Protein AF-0000000086656703 (afdb_homodimer)

pLDDT: mean 79.79, std 25.28, range [21.62, 98.69]

Solvent-accessible surface area (backbone atoms only — not comparable to full-atom values): 24539 Å² total; per-residue (Å²): 139,83,84,76,77,77,77,78,74,75,82,72,69,71,69,68,65,70,73,66,69,72,68,77,75,75,70,73,74,64,72,67,75,66,62,73,57,47,87,56,32,47,49,50,92,59,52,41,79,45,80,59,52,80,89,61,55,68,84,79,75,61,73,91,69,49,54,60,24,68,45,64,50,45,47,28,41,40,29,44,30,31,54,93,78,72,26,48,36,66,34,33,35,33,43,56,61,66,40,78,38,46,78,42,12,29,27,70,75,65,49,37,54,47,68,48,80,45,52,37,39,49,45,96,85,68,47,75,45,67,75,62,61,67,61,51,36,51,52,43,38,53,51,22,48,76,65,42,41,80,58,62,38,49,69,34,50,50,53,45,54,50,53,51,44,64,75,46,43,84,68,40,36,89,48,87,61,31,29,24,32,40,35,47,31,42,33,28,47,29,62,30,45,72,89,66,66,52,57,23,32,40,37,35,33,45,35,28,42,31,35,45,76,68,63,78,110,139,82,84,76,77,74,76,78,74,76,79,74,67,68,71,68,60,69,74,62,68,76,65,79,73,74,68,72,74,63,73,69,78,67,61,73,55,48,88,56,32,51,50,50,90,58,53,41,79,45,80,60,51,80,88,61,53,67,83,79,75,64,72,90,69,48,53,60,24,67,42,64,50,47,48,30,40,41,29,44,30,30,54,92,77,73,26,48,36,67,32,34,35,33,43,57,64,66,39,79,38,46,78,41,11,30,28,70,76,65,47,36,56,50,68,47,80,45,53,36,40,52,43,95,84,67,47,76,46,69,74,60,61,68,59,50,36,51,52,42,36,54,50,22,48,76,65,43,39,81,59,61,38,48,69,34,50,51,53,44,54,51,53,49,42,63,74,47,43,86,68,42,35,90,47,87,60,32,30,24,33,38,35,47,31,41,33,27,48,28,62,30,46,71,89,66,68,52,57,24,33,38,39,36,35,46,35,29,41,30,34,45,77,67,64,76,110

Foldseek 3Di:
DDCPPPPPVPCPPPPPPPPPPPPVCVVPPPVCLLPQPQVQAEALVQEEEDDDDPVQADDADDLVPDDWPPDWGQKKKKWKFAVVVSTIDYIYIYTDDDDDAAPQFCCNPPVLKDKFKWWWAADPVRDIDTDPQVVRLVVVSVVCSVSLHHHYDSVRVVSVVVVVCVSRVVNADPDPQWIKMKMWMKGGRDNHDDRDRGNMMMIMIIIIIDGPVVPPD/DDDPPPPPVPCPPDPVPPVPPPPPCVVVPPVCLLPQPQVQAEALVQEEEDDDDPVQADDADDLVPDDWPPDWGQKKKKWKFAVVVSTIDYIYIYTDDDDDAAPQFCCNPPVLKDKFKWWWAADPVRDIDTDPQVVRLVVVSVVCSVSLHHHYDSVRVVSVVVVVCVSRVVNADPDPQWIKMKMWMKGGRPNHHDRDRGNMMMIMIIIIIDGPVVPPD

Structure (mmCIF, N/CA/C/O backbone):
data_AF-0000000086656703-model_v1
#
loop_
_entity.id
_entity.type
_entity.pdbx_description
1 polymer 'branched-chain-amino-acid transaminase'
#
loop_
_atom_site.group_PDB
_atom_site.id
_atom_site.type_symbol
_atom_site.label_atom_id
_atom_site.label_alt_id
_atom_site.label_comp_id
_atom_site.label_asym_id
_atom_site.label_entity_id
_atom_site.label_seq_id
_atom_site.pdbx_PDB_ins_code
_atom_site.Cartn_x
_atom_site.Cartn_y
_atom_site.Cartn_z
_atom_site.occupancy
_atom_site.B_iso_or_equiv
_atom_site.auth_seq_id
_atom_site.auth_comp_id
_atom_site.auth_asym_id
_atom_site.auth_atom_id
_atom_site.pdbx_PDB_model_num
ATOM 1 N N . MET A 1 1 ? -51.719 -29.344 80.312 1 24.52 1 MET A N 1
ATOM 2 C CA . MET A 1 1 ? -51.969 -28.203 79.438 1 24.52 1 MET A CA 1
ATOM 3 C C . MET A 1 1 ? -50.75 -27.844 78.625 1 24.52 1 MET A C 1
ATOM 5 O O . MET A 1 1 ? -49.75 -27.328 79.125 1 24.52 1 MET A O 1
ATOM 9 N N . VAL A 1 2 ? -50.406 -28.781 77.688 1 25.39 2 VAL A N 1
ATOM 10 C CA . VAL A 1 2 ? -49.375 -29.219 76.75 1 25.39 2 VAL A CA 1
ATOM 11 C C . VAL A 1 2 ? -49.156 -28.141 75.688 1 25.39 2 VAL A C 1
ATOM 13 O O . VAL A 1 2 ? -50.094 -27.719 75 1 25.39 2 VAL A O 1
ATOM 16 N N . TYR A 1 3 ? -48.156 -27.234 75.938 1 25.2 3 TYR A N 1
ATOM 17 C CA . TYR A 1 3 ? -47.625 -26 75.375 1 25.2 3 TYR A CA 1
ATOM 18 C C . TYR A 1 3 ? -47.281 -26.203 73.875 1 25.2 3 TYR A C 1
ATOM 20 O O . TYR A 1 3 ? -46.5 -27.094 73.562 1 25.2 3 TYR A O 1
ATOM 28 N N . LEU A 1 4 ? -48.25 -25.984 72.938 1 22.14 4 LEU A N 1
ATOM 29 C CA . LEU A 1 4 ? -48.469 -26.156 71.5 1 22.14 4 LEU A CA 1
ATOM 30 C C . LEU A 1 4 ? -47.469 -25.328 70.688 1 22.14 4 LEU A C 1
ATOM 32 O O . LEU A 1 4 ? -47.688 -24.141 70.438 1 22.14 4 LEU A O 1
ATOM 36 N N . ARG A 1 5 ? -46.219 -25.156 71.125 1 22.44 5 ARG A N 1
ATOM 37 C CA . ARG A 1 5 ? -45.375 -24.172 70.5 1 22.44 5 ARG A CA 1
ATOM 38 C C . ARG A 1 5 ? -45.219 -24.469 69 1 22.44 5 ARG A C 1
ATOM 40 O O . ARG A 1 5 ? -44.719 -25.531 68.625 1 22.44 5 ARG A O 1
ATOM 47 N N . ARG A 1 6 ? -46.219 -24.062 68.25 1 21.73 6 ARG A N 1
ATOM 48 C CA . ARG A 1 6 ? -46.438 -24.219 66.812 1 21.73 6 ARG A CA 1
ATOM 49 C C . ARG A 1 6 ? -45.219 -23.672 66 1 21.73 6 ARG A C 1
ATOM 51 O O . ARG A 1 6 ? -44.844 -22.5 66.188 1 21.73 6 ARG A O 1
ATOM 58 N N . LYS A 1 7 ? -44.219 -24.531 65.688 1 23.03 7 LYS A N 1
ATOM 59 C CA . LYS A 1 7 ? -42.938 -24.422 65 1 23.03 7 LYS A CA 1
ATOM 60 C C . LYS A 1 7 ? -43.156 -23.797 63.625 1 23.03 7 LYS A C 1
ATOM 62 O O . LYS A 1 7 ? -43.844 -24.359 62.75 1 23.03 7 LYS A O 1
ATOM 67 N N . ILE A 1 8 ? -43.5 -22.453 63.5 1 25.31 8 ILE A N 1
ATOM 68 C CA . ILE A 1 8 ? -43.719 -21.703 62.281 1 25.31 8 ILE A CA 1
ATOM 69 C C . ILE A 1 8 ? -42.531 -21.922 61.312 1 25.31 8 ILE A C 1
ATOM 71 O O . ILE A 1 8 ? -41.406 -21.516 61.625 1 25.31 8 ILE A O 1
ATOM 75 N N . LEU A 1 9 ? -42.219 -23.141 60.938 1 25.25 9 LEU A N 1
ATOM 76 C CA . LEU A 1 9 ? -41.125 -23.531 60.031 1 25.25 9 LEU A CA 1
ATOM 77 C C . LEU A 1 9 ? -41.219 -22.797 58.719 1 25.25 9 LEU A C 1
ATOM 79 O O . LEU A 1 9 ? -42.125 -23.062 57.906 1 25.25 9 LEU A O 1
ATOM 83 N N . LEU A 1 10 ? -41.312 -21.438 58.719 1 24.73 10 LEU A N 1
ATOM 84 C CA . LEU A 1 10 ? -41.469 -20.641 57.531 1 24.73 10 LEU A CA 1
ATOM 85 C C . LEU A 1 10 ? -40.469 -21.094 56.438 1 24.73 10 LEU A C 1
ATOM 87 O O . LEU A 1 10 ? -39.312 -21.359 56.75 1 24.73 10 LEU A O 1
ATOM 91 N N . SER A 1 11 ? -41 -21.703 55.312 1 28.02 11 SER A N 1
ATOM 92 C CA . SER A 1 11 ? -40.594 -22.328 54.062 1 28.02 11 SER A CA 1
ATOM 93 C C . SER A 1 11 ? -39.719 -21.406 53.25 1 28.02 11 SER A C 1
ATOM 95 O O . SER A 1 11 ? -40.156 -20.359 52.75 1 28.02 11 SER A O 1
ATOM 97 N N . GLY A 1 12 ? -38.594 -20.969 53.781 1 25.7 12 GLY A N 1
ATOM 98 C CA . GLY A 1 12 ? -37.625 -20.094 53.188 1 25.7 12 GLY A CA 1
ATOM 99 C C . GLY A 1 12 ? -37.156 -20.547 51.844 1 25.7 12 GLY A C 1
ATOM 100 O O . GLY A 1 12 ? -36.125 -20.047 51.312 1 25.7 12 GLY A O 1
ATOM 101 N N . THR A 1 13 ? -37.656 -21.688 51.344 1 26.59 13 THR A N 1
ATOM 102 C CA . THR A 1 13 ? -36.938 -22.406 50.312 1 26.59 13 THR A CA 1
ATOM 103 C C . THR A 1 13 ? -36.906 -21.578 49 1 26.59 13 THR A C 1
ATOM 105 O O . THR A 1 13 ? -36.125 -21.875 48.094 1 26.59 13 THR A O 1
ATOM 108 N N . ALA A 1 14 ? -37.938 -20.766 48.812 1 26.55 14 ALA A N 1
ATOM 109 C CA . ALA A 1 14 ? -38.188 -20.516 47.406 1 26.55 14 ALA A CA 1
ATOM 110 C C . ALA A 1 14 ? -37.094 -19.672 46.781 1 26.55 14 ALA A C 1
ATOM 112 O O . ALA A 1 14 ? -37.031 -19.516 45.562 1 26.55 14 ALA A O 1
ATOM 113 N N . LEU A 1 15 ? -36.438 -18.969 47.594 1 27.11 15 LEU A N 1
ATOM 114 C CA . LEU A 1 15 ? -35.781 -17.828 46.938 1 27.11 15 LEU A CA 1
ATOM 115 C C . LEU A 1 15 ? -34.688 -18.297 46 1 27.11 15 LEU A C 1
ATOM 117 O O . LEU A 1 15 ? -34.094 -17.484 45.281 1 27.11 15 LEU A O 1
ATOM 121 N N . ASN A 1 16 ? -34.25 -19.484 46.281 1 25.45 16 ASN A N 1
ATOM 122 C CA . ASN A 1 16 ? -32.969 -19.719 45.625 1 25.45 16 ASN A CA 1
ATOM 123 C C . ASN A 1 16 ? -33.094 -19.781 44.125 1 25.45 16 ASN A C 1
ATOM 125 O O . ASN A 1 16 ? -32.125 -20.016 43.406 1 25.45 16 ASN A O 1
ATOM 129 N N . GLN A 1 17 ? -34.375 -20.031 43.688 1 27.06 17 GLN A N 1
ATOM 130 C CA . GLN A 1 17 ? -34.438 -20.484 42.281 1 27.06 17 GLN A CA 1
ATOM 131 C C . GLN A 1 17 ? -33.969 -19.391 41.312 1 27.06 17 GLN A C 1
ATOM 133 O O . GLN A 1 17 ? -33.719 -19.656 40.156 1 27.06 17 GLN A O 1
ATOM 138 N N . LEU A 1 18 ? -34.25 -18.172 41.719 1 28.75 18 LEU A N 1
ATOM 139 C CA . LEU A 1 18 ? -34.25 -17.203 40.625 1 28.75 18 LEU A CA 1
ATOM 140 C C . LEU A 1 18 ? -32.844 -17.016 40.094 1 28.75 18 LEU A C 1
ATOM 142 O O . LEU A 1 18 ? -32.656 -16.281 39.125 1 28.75 18 LEU A O 1
ATOM 146 N N . GLN A 1 19 ? -31.891 -17.375 40.875 1 26.05 19 GLN A N 1
ATOM 147 C CA . GLN A 1 19 ? -30.609 -16.844 40.375 1 26.05 19 GLN A CA 1
ATOM 148 C C . GLN A 1 19 ? -30.25 -17.453 39.031 1 26.05 19 GLN A C 1
ATOM 150 O O . GLN A 1 19 ? -29.188 -17.141 38.469 1 26.05 19 GLN A O 1
ATOM 155 N N . LYS A 1 20 ? -30.781 -18.609 38.688 1 28.19 20 LYS A N 1
ATOM 156 C CA . LYS A 1 20 ? -30.109 -19.375 37.656 1 28.19 20 LYS A CA 1
ATOM 157 C C . LYS A 1 20 ? -30.109 -18.609 36.312 1 28.19 20 LYS A C 1
ATOM 159 O O . LYS A 1 20 ? -29.172 -18.734 35.531 1 28.19 20 LYS A O 1
ATOM 164 N N . SER A 1 21 ? -31.234 -18.094 35.906 1 27.53 21 SER A N 1
ATOM 165 C CA . SER A 1 21 ? -31.484 -18.031 34.469 1 27.53 21 SER A CA 1
ATOM 166 C C . SER A 1 21 ? -30.656 -16.922 33.812 1 27.53 21 SER A C 1
ATOM 168 O O . SER A 1 21 ? -30.594 -16.828 32.594 1 27.53 21 SER A O 1
ATOM 170 N N . LEU A 1 22 ? -30.328 -15.922 34.531 1 26.66 22 LEU A N 1
ATOM 171 C CA . LEU A 1 22 ? -29.938 -14.812 33.656 1 26.66 22 LEU A CA 1
ATOM 172 C C . LEU A 1 22 ? -28.609 -15.102 32.969 1 26.66 22 LEU A C 1
ATOM 174 O O . LEU A 1 22 ? -27.812 -14.195 32.75 1 26.66 22 LEU A O 1
ATOM 178 N N . ARG A 1 23 ? -28.203 -16.312 32.812 1 28.38 23 ARG A N 1
ATOM 179 C CA . ARG A 1 23 ? -26.953 -16.438 32.062 1 28.38 23 ARG A CA 1
ATOM 180 C C . ARG A 1 23 ? -27.031 -15.719 30.719 1 28.38 23 ARG A C 1
ATOM 182 O O . ARG A 1 23 ? -27.875 -16.047 29.875 1 28.38 23 ARG A O 1
ATOM 189 N N . TRP A 1 24 ? -26.688 -14.422 30.641 1 26.52 24 TRP A N 1
ATOM 190 C CA . TRP A 1 24 ? -26.531 -13.57 29.469 1 26.52 24 TRP A CA 1
ATOM 191 C C . TRP A 1 24 ? -25.688 -14.273 28.406 1 26.52 24 TRP A C 1
ATOM 193 O O . TRP A 1 24 ? -24.5 -14.523 28.594 1 26.52 24 TRP A O 1
ATOM 203 N N . SER A 1 25 ? -26.094 -15.398 27.812 1 27.8 25 SER A N 1
ATOM 204 C CA . SER A 1 25 ? -25.5 -15.984 26.625 1 27.8 25 SER A CA 1
ATOM 205 C C . SER A 1 25 ? -25.375 -14.953 25.516 1 27.8 25 SER A C 1
ATOM 207 O O . SER A 1 25 ? -26.328 -14.688 24.781 1 27.8 25 SER A O 1
ATOM 209 N N . SER A 1 26 ? -25.016 -13.75 25.766 1 28.97 26 SER A N 1
ATOM 210 C CA . SER A 1 26 ? -24.75 -12.883 24.625 1 28.97 26 SER A CA 1
ATOM 211 C C . SER A 1 26 ? -23.781 -13.531 23.641 1 28.97 26 SER A C 1
ATOM 213 O O . SER A 1 26 ? -22.562 -13.539 23.859 1 28.97 26 SER A O 1
ATOM 215 N N . SER A 1 27 ? -24 -14.734 23.219 1 28.77 27 SER A N 1
ATOM 216 C CA . SER A 1 27 ? -23.266 -15.281 22.078 1 28.77 27 SER A CA 1
ATOM 217 C C . SER A 1 27 ? -23.188 -14.281 20.938 1 28.77 27 SER A C 1
ATOM 219 O O . SER A 1 27 ? -24.203 -13.969 20.312 1 28.77 27 SER A O 1
ATOM 221 N N . LEU A 1 28 ? -22.531 -13.25 21.031 1 29.75 28 LEU A N 1
ATOM 222 C CA . LEU A 1 28 ? -22.141 -12.484 19.844 1 29.75 28 LEU A CA 1
ATOM 223 C C . LEU A 1 28 ? -21.891 -13.398 18.656 1 29.75 28 LEU A C 1
ATOM 225 O O . LEU A 1 28 ? -20.969 -14.219 18.703 1 29.75 28 LEU A O 1
ATOM 229 N N . LYS A 1 29 ? -22.828 -13.922 17.969 1 30.72 29 LYS A N 1
ATOM 230 C CA . LYS A 1 29 ? -22.719 -14.523 16.656 1 30.72 29 LYS A CA 1
ATOM 231 C C . LYS A 1 29 ? -21.594 -13.891 15.844 1 30.72 29 LYS A C 1
ATOM 233 O O . LYS A 1 29 ? -21.719 -12.758 15.367 1 30.72 29 LYS A O 1
ATOM 238 N N . ILE A 1 30 ? -20.469 -13.969 16.328 1 32.12 30 ILE A N 1
ATOM 239 C CA . ILE A 1 30 ? -19.375 -13.789 15.375 1 32.12 30 ILE A CA 1
ATOM 240 C C . ILE A 1 30 ? -19.766 -14.383 14.023 1 32.12 30 ILE A C 1
ATOM 242 O O . ILE A 1 30 ? -20 -15.586 13.914 1 32.12 30 ILE A O 1
ATOM 246 N N . ARG A 1 31 ? -20.625 -13.852 13.312 1 37.09 31 ARG A N 1
ATOM 247 C CA . ARG A 1 31 ? -20.766 -14.281 11.922 1 37.09 31 ARG A CA 1
ATOM 248 C C . ARG A 1 31 ? -19.516 -15.008 11.445 1 37.09 31 ARG A C 1
ATOM 250 O O . ARG A 1 31 ? -18.406 -14.461 11.508 1 37.09 31 ARG A O 1
ATOM 257 N N . ASP A 1 32 ? -19.344 -16.234 11.688 1 37.16 32 ASP A N 1
ATOM 258 C CA . ASP A 1 32 ? -18.266 -17.125 11.32 1 37.16 32 ASP A CA 1
ATOM 259 C C . ASP A 1 32 ? -17.766 -16.844 9.906 1 37.16 32 ASP A C 1
ATOM 261 O O . ASP A 1 32 ? -18.219 -17.453 8.945 1 37.16 32 ASP A O 1
ATOM 265 N N . LYS A 1 33 ? -17.781 -15.758 9.477 1 43 33 LYS A N 1
ATOM 266 C CA . LYS A 1 33 ? -17.203 -15.305 8.211 1 43 33 LYS A CA 1
ATOM 267 C C . LYS A 1 33 ? -15.992 -16.156 7.828 1 43 33 LYS A C 1
ATOM 269 O O . LYS A 1 33 ? -15.445 -16 6.734 1 43 33 LYS A O 1
ATOM 274 N N . ASN A 1 34 ? -15.414 -16.891 8.789 1 44.25 34 ASN A N 1
ATOM 275 C CA . ASN A 1 34 ? -14.164 -17.625 8.602 1 44.25 34 ASN A CA 1
ATOM 276 C C . ASN A 1 34 ? -14.414 -18.984 7.961 1 44.25 34 ASN A C 1
ATOM 278 O O . ASN A 1 34 ? -13.523 -19.844 7.941 1 44.25 34 ASN A O 1
ATOM 282 N N . GLU A 1 35 ? -15.633 -19.469 7.973 1 46.06 35 GLU A N 1
ATOM 283 C CA . GLU A 1 35 ? -15.664 -20.734 7.242 1 46.06 35 GLU A CA 1
ATOM 284 C C . GLU A 1 35 ? -15.141 -20.562 5.816 1 46.06 35 GLU A C 1
ATOM 286 O O . GLU A 1 35 ? -15.547 -19.641 5.113 1 46.06 35 GLU A O 1
ATOM 291 N N . ILE A 1 36 ? -14.016 -21.141 5.469 1 52.62 36 ILE A N 1
ATOM 292 C CA . ILE A 1 36 ? -13.516 -21.203 4.098 1 52.62 36 ILE A CA 1
ATOM 293 C C . ILE A 1 36 ? -14.656 -21.594 3.152 1 52.62 36 ILE A C 1
ATOM 295 O O . ILE A 1 36 ? -15.234 -22.672 3.271 1 52.62 36 ILE A O 1
ATOM 299 N N . ARG A 1 37 ? -15.438 -20.797 2.734 1 56.41 37 ARG A N 1
ATOM 300 C CA . ARG A 1 37 ? -16.375 -21.188 1.683 1 56.41 37 ARG A CA 1
ATOM 301 C C . ARG A 1 37 ? -15.719 -21.109 0.309 1 56.41 37 ARG A C 1
ATOM 303 O O . ARG A 1 37 ? -15.859 -20.109 -0.396 1 56.41 37 ARG A O 1
ATOM 310 N N . PRO A 1 38 ? -14.773 -22.094 0.142 1 57.16 38 PRO A N 1
ATOM 311 C CA . PRO A 1 38 ? -14.094 -22.188 -1.15 1 57.16 38 PRO A CA 1
ATOM 312 C C . PRO A 1 38 ? -15.031 -21.969 -2.332 1 57.16 38 PRO A C 1
ATOM 314 O O . PRO A 1 38 ? -14.594 -21.594 -3.418 1 57.16 38 PRO A O 1
ATOM 317 N N . GLU A 1 39 ? -16.297 -22.297 -2.115 1 58.88 39 GLU A N 1
ATOM 318 C CA . GLU A 1 39 ? -17.234 -22.234 -3.23 1 58.88 39 GLU A CA 1
ATOM 319 C C . GLU A 1 39 ? -17.391 -20.797 -3.742 1 58.88 39 GLU A C 1
ATOM 321 O O . GLU A 1 39 ? -17.766 -20.578 -4.895 1 58.88 39 GLU A O 1
ATOM 326 N N . ARG A 1 40 ? -16.859 -19.891 -2.967 1 79.69 40 ARG A N 1
ATOM 327 C CA . ARG A 1 40 ? -17 -18.516 -3.406 1 79.69 40 ARG A CA 1
ATOM 328 C C . ARG A 1 40 ? -15.656 -17.938 -3.838 1 79.69 40 ARG A C 1
ATOM 330 O O . ARG A 1 40 ? -15.469 -16.719 -3.844 1 79.69 40 ARG A O 1
ATOM 337 N N . SER A 1 41 ? -14.844 -18.875 -4.328 1 92.75 41 SER A N 1
ATOM 338 C CA . SER A 1 41 ? -13.508 -18.453 -4.734 1 92.75 41 SER A CA 1
ATOM 339 C C . SER A 1 41 ? -13.438 -18.219 -6.238 1 92.75 41 SER A C 1
ATOM 341 O O . SER A 1 41 ? -14.383 -18.516 -6.965 1 92.75 41 SER A O 1
ATOM 343 N N . PHE A 1 42 ? -12.398 -17.594 -6.625 1 96.94 42 PHE A N 1
ATOM 344 C CA . PHE A 1 42 ? -12.148 -17.438 -8.055 1 96.94 42 PHE A CA 1
ATOM 345 C C . PHE A 1 42 ? -11.789 -18.766 -8.695 1 96.94 42 PHE A C 1
ATOM 347 O O . PHE A 1 42 ? -11.375 -19.703 -8.008 1 96.94 42 PHE A O 1
ATOM 354 N N . LYS A 1 43 ? -11.953 -18.812 -10.047 1 96.5 43 LYS A N 1
ATOM 355 C CA . LYS A 1 43 ? -11.672 -20.031 -10.789 1 96.5 43 LYS A CA 1
ATOM 356 C C . LYS A 1 43 ? -10.633 -19.781 -11.883 1 96.5 43 LYS A C 1
ATOM 358 O O . LYS A 1 43 ? -10.695 -18.766 -12.578 1 96.5 43 LYS A O 1
ATOM 363 N N . TYR A 1 44 ? -9.758 -20.719 -12.023 1 97.69 44 TYR A N 1
ATOM 364 C CA . TYR A 1 44 ? -8.781 -20.672 -13.102 1 97.69 44 TYR A CA 1
ATOM 365 C C . TYR A 1 44 ? -9.461 -20.594 -14.453 1 97.69 44 TYR A C 1
ATOM 367 O O . TYR A 1 44 ? -8.977 -19.906 -15.359 1 97.69 44 TYR A O 1
ATOM 375 N N . ALA A 1 45 ? -10.523 -21.281 -14.594 1 97.5 45 ALA A N 1
ATOM 376 C CA . ALA A 1 45 ? -11.25 -21.344 -15.859 1 97.5 45 ALA A CA 1
ATOM 377 C C . ALA A 1 45 ? -11.648 -19.953 -16.344 1 97.5 45 ALA A C 1
ATOM 379 O O . ALA A 1 45 ? -11.867 -19.734 -17.531 1 97.5 45 ALA A O 1
ATOM 380 N N . ASP A 1 46 ? -11.727 -18.969 -15.5 1 97.75 46 ASP A N 1
ATOM 381 C CA . ASP A 1 46 ? -12.164 -17.609 -15.828 1 97.75 46 ASP A CA 1
ATOM 382 C C . ASP A 1 46 ? -10.969 -16.688 -16.047 1 97.75 46 ASP A C 1
ATOM 384 O O . ASP A 1 46 ? -11.133 -15.492 -16.25 1 97.75 46 ASP A O 1
ATOM 388 N N . LEU A 1 47 ? -9.742 -17.234 -16.016 1 98.31 47 LEU A N 1
ATOM 389 C CA . LEU A 1 47 ? -8.523 -16.438 -16.062 1 98.31 47 LEU A CA 1
ATOM 390 C C . LEU A 1 47 ? -8.445 -15.633 -17.359 1 98.31 47 LEU A C 1
ATOM 392 O O . LEU A 1 47 ? -8.625 -16.188 -18.453 1 98.31 47 LEU A O 1
ATOM 396 N N . SER A 1 48 ? -8.289 -14.359 -17.141 1 98.31 48 SER A N 1
ATOM 397 C CA . SER A 1 48 ? -8.008 -13.492 -18.281 1 98.31 48 SER A CA 1
ATOM 398 C C . SER A 1 48 ? -6.523 -13.164 -18.391 1 98.31 48 SER A C 1
ATOM 400 O O . SER A 1 48 ? -5.871 -12.898 -17.375 1 98.31 48 SER A O 1
ATOM 402 N N . VAL A 1 49 ? -5.98 -13.156 -19.688 1 98.06 49 VAL A N 1
ATOM 403 C CA . VAL A 1 49 ? -4.555 -12.922 -19.875 1 98.06 49 VAL A CA 1
ATOM 404 C C . VAL A 1 49 ? -4.348 -11.781 -20.875 1 98.06 49 VAL A C 1
ATOM 406 O O . VAL A 1 49 ? -4.887 -11.805 -21.984 1 98.06 49 VAL A O 1
ATOM 409 N N . ARG A 1 50 ? -3.68 -10.812 -20.406 1 98.19 50 ARG A N 1
ATOM 410 C CA . ARG A 1 50 ? -3.141 -9.766 -21.266 1 98.19 50 ARG A CA 1
ATOM 411 C C . ARG A 1 50 ? -1.615 -9.781 -21.266 1 98.19 50 ARG A C 1
ATOM 413 O O . ARG A 1 50 ? -0.992 -9.461 -20.25 1 98.19 50 ARG A O 1
ATOM 420 N N . LEU A 1 51 ? -1.026 -10.07 -22.422 1 97.19 51 LEU A N 1
ATOM 421 C CA . LEU A 1 51 ? 0.423 -10.211 -22.516 1 97.19 51 LEU A CA 1
ATOM 422 C C . LEU A 1 51 ? 1.093 -8.852 -22.656 1 97.19 51 LEU A C 1
ATOM 424 O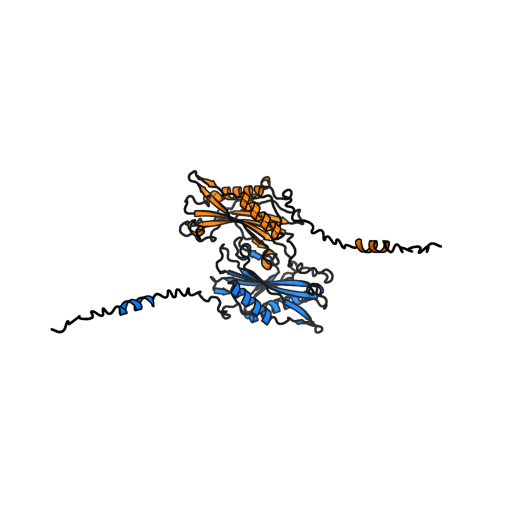 O . LEU A 1 51 ? 0.53 -7.938 -23.266 1 97.19 51 LEU A O 1
ATOM 428 N N . ALA A 1 52 ? 2.268 -8.758 -22.156 1 96.44 52 ALA A N 1
ATOM 429 C CA . ALA A 1 52 ? 3.072 -7.547 -22.297 1 96.44 52 ALA A CA 1
ATOM 430 C C . ALA A 1 52 ? 3.48 -7.312 -23.734 1 96.44 52 ALA A C 1
ATOM 432 O O . ALA A 1 52 ? 3.855 -8.25 -24.453 1 96.44 52 ALA A O 1
ATOM 433 N N . ALA A 1 53 ? 3.396 -6.062 -24.094 1 95.5 53 ALA A N 1
ATOM 434 C CA . ALA A 1 53 ? 3.953 -5.676 -25.391 1 95.5 53 ALA A CA 1
ATOM 435 C C . ALA A 1 53 ? 5.477 -5.668 -25.359 1 95.5 53 ALA A C 1
ATOM 437 O O . ALA A 1 53 ? 6.078 -5.605 -24.281 1 95.5 53 ALA A O 1
ATOM 438 N N . PRO A 1 54 ? 6.086 -5.734 -26.516 1 92.06 54 PRO A N 1
ATOM 439 C CA . PRO A 1 54 ? 7.547 -5.805 -26.562 1 92.06 54 PRO A CA 1
ATOM 440 C C . PRO A 1 54 ? 8.219 -4.672 -25.781 1 92.06 54 PRO A C 1
ATOM 442 O O . PRO A 1 54 ? 9.227 -4.891 -25.109 1 92.06 54 PRO A O 1
ATOM 445 N N . HIS A 1 55 ? 7.602 -3.477 -25.781 1 91.81 55 HIS A N 1
ATOM 446 C CA . HIS A 1 55 ? 8.211 -2.324 -25.141 1 91.81 55 HIS A CA 1
ATOM 447 C C . HIS A 1 55 ? 8.055 -2.398 -23.625 1 91.81 55 HIS A C 1
ATOM 449 O O . HIS A 1 55 ? 8.703 -1.647 -22.891 1 91.81 55 HIS A O 1
ATOM 455 N N . GLN A 1 56 ? 7.277 -3.338 -23.109 1 90.75 56 GLN A N 1
ATOM 456 C CA . GLN A 1 56 ? 7.039 -3.504 -21.688 1 90.75 56 GLN A CA 1
ATOM 457 C C . GLN A 1 56 ? 7.926 -4.598 -21.094 1 90.75 56 GLN A C 1
ATOM 459 O O . GLN A 1 56 ? 7.969 -4.789 -19.875 1 90.75 56 GLN A O 1
ATOM 464 N N . LEU A 1 57 ? 8.562 -5.32 -21.969 1 90.25 57 LEU A N 1
ATOM 465 C CA . LEU A 1 57 ? 9.422 -6.402 -21.516 1 90.25 57 LEU A CA 1
ATOM 466 C C . LEU A 1 57 ? 10.711 -5.855 -20.906 1 90.25 57 LEU A C 1
ATOM 468 O O . LEU A 1 57 ? 11.266 -4.875 -21.406 1 90.25 57 LEU A O 1
ATOM 472 N N . GLN A 1 58 ? 11.109 -6.398 -19.828 1 86.56 58 GLN A N 1
ATOM 473 C CA . GLN A 1 58 ? 12.328 -5.965 -19.156 1 86.56 58 GLN A CA 1
ATOM 474 C C . GLN A 1 58 ? 13.523 -6.824 -19.562 1 86.56 58 GLN A C 1
ATOM 476 O O . GLN A 1 58 ? 13.375 -8.023 -19.812 1 86.56 58 GLN A O 1
ATOM 481 N N . PRO A 1 59 ? 14.68 -6.133 -19.578 1 83.5 59 PRO A N 1
ATOM 482 C CA . PRO A 1 59 ? 15.875 -6.949 -19.797 1 83.5 59 PRO A CA 1
ATOM 483 C C . PRO A 1 59 ? 16.172 -7.887 -18.625 1 83.5 59 PRO A C 1
ATOM 485 O O . PRO A 1 59 ? 15.984 -7.512 -17.469 1 83.5 59 PRO A O 1
ATOM 488 N N . LYS A 1 60 ? 16.531 -9.062 -19 1 81 60 LYS A N 1
ATOM 489 C CA . LYS A 1 60 ? 16.891 -10.023 -17.969 1 81 60 LYS A CA 1
ATOM 490 C C . LYS A 1 60 ? 18.312 -9.797 -17.469 1 81 60 LYS A C 1
ATOM 492 O O . LYS A 1 60 ? 19.25 -9.672 -18.266 1 81 60 LYS A O 1
ATOM 497 N N . PRO A 1 61 ? 18.391 -9.703 -16.141 1 79.25 61 PRO A N 1
ATOM 498 C CA . PRO A 1 61 ? 19.734 -9.484 -15.609 1 79.25 61 PRO A CA 1
ATOM 499 C C . PRO A 1 61 ? 20.625 -10.719 -15.734 1 79.25 61 PRO A C 1
ATOM 501 O O . PRO A 1 61 ? 20.125 -11.82 -15.961 1 79.25 61 PRO A O 1
ATOM 504 N N . ASN A 1 62 ? 21.953 -10.273 -15.594 1 72.25 62 ASN A N 1
ATOM 505 C CA . ASN A 1 62 ? 22.891 -11.383 -15.477 1 72.25 62 ASN A CA 1
ATOM 506 C C . ASN A 1 62 ? 22.781 -12.062 -14.109 1 72.25 62 ASN A C 1
ATOM 508 O O . ASN A 1 62 ? 22.781 -11.391 -13.078 1 72.25 62 ASN A O 1
ATOM 512 N N . VAL A 1 63 ? 22.641 -13.336 -14.078 1 64.56 63 VAL A N 1
ATOM 513 C CA . VAL A 1 63 ? 22.391 -14.148 -12.883 1 64.56 63 VAL A CA 1
ATOM 514 C C . VAL A 1 63 ? 23.484 -13.867 -11.844 1 64.56 63 VAL A C 1
ATOM 516 O O . VAL A 1 63 ? 23.219 -13.914 -10.641 1 64.56 63 VAL A O 1
ATOM 519 N N . ARG A 1 64 ? 24.703 -13.594 -12.219 1 59.97 64 ARG A N 1
ATOM 520 C CA . ARG A 1 64 ? 25.797 -13.391 -11.289 1 59.97 64 ARG A CA 1
ATOM 521 C C . ARG A 1 64 ? 25.625 -12.102 -10.492 1 59.97 64 ARG A C 1
ATOM 523 O O . ARG A 1 64 ? 26.188 -11.953 -9.406 1 59.97 64 ARG A O 1
ATOM 530 N N . ALA A 1 65 ? 24.844 -11.312 -10.867 1 59.03 65 ALA A N 1
ATOM 531 C CA . ALA A 1 65 ? 24.719 -9.992 -10.258 1 59.03 65 ALA A CA 1
ATOM 532 C C . ALA A 1 65 ? 23.391 -9.867 -9.5 1 59.03 65 ALA A C 1
ATOM 534 O O . ALA A 1 65 ? 22.969 -8.758 -9.148 1 59.03 65 ALA A O 1
ATOM 535 N N . LEU A 1 66 ? 22.906 -11.039 -9.055 1 63.56 66 LEU A N 1
ATOM 536 C CA . LEU A 1 66 ? 21.5 -10.883 -8.688 1 63.56 66 LEU A CA 1
ATOM 537 C C . LEU A 1 66 ? 21.344 -10.625 -7.195 1 63.56 66 LEU A C 1
ATOM 539 O O . LEU A 1 66 ? 21.906 -11.359 -6.375 1 63.56 66 LEU A O 1
ATOM 543 N N . SER A 1 67 ? 20.969 -9.43 -6.934 1 68.38 67 SER A N 1
ATOM 544 C CA . SER A 1 67 ? 20.391 -9.156 -5.617 1 68.38 67 SER A CA 1
ATOM 545 C C . SER A 1 67 ? 18.906 -9.523 -5.57 1 68.38 67 SER A C 1
ATOM 547 O O . SER A 1 67 ? 18.203 -9.414 -6.578 1 68.38 67 SER A O 1
ATOM 549 N N . PHE A 1 68 ? 18.547 -10.109 -4.457 1 76.25 68 PHE A N 1
ATOM 550 C CA . PHE A 1 68 ? 17.156 -10.539 -4.332 1 76.25 68 PHE A CA 1
ATOM 551 C C . PHE A 1 68 ? 16.219 -9.344 -4.359 1 76.25 68 PHE A C 1
ATOM 553 O O . PHE A 1 68 ? 16.469 -8.328 -3.699 1 76.25 68 PHE A O 1
ATOM 560 N N . GLY A 1 69 ? 15.203 -9.461 -5.219 1 78.31 69 GLY A N 1
ATOM 561 C CA . GLY A 1 69 ? 14.062 -8.562 -5.105 1 78.31 69 GLY A CA 1
ATOM 562 C C . GLY A 1 69 ? 14.188 -7.34 -5.988 1 78.31 69 GLY A C 1
ATOM 563 O O . GLY A 1 69 ? 13.352 -6.434 -5.922 1 78.31 69 GLY A O 1
ATOM 564 N N . LYS A 1 70 ? 15.133 -7.309 -6.738 1 82.19 70 LYS A N 1
ATOM 565 C CA . LYS A 1 70 ? 15.336 -6.117 -7.562 1 82.19 70 LYS A CA 1
ATOM 566 C C . LYS A 1 70 ? 14.695 -6.285 -8.938 1 82.19 70 LYS A C 1
ATOM 568 O O . LYS A 1 70 ? 14.227 -5.312 -9.531 1 82.19 70 LYS A O 1
ATOM 573 N N . TYR A 1 71 ? 14.648 -7.531 -9.344 1 86.56 71 TYR A N 1
ATOM 574 C CA . TYR A 1 71 ? 14.133 -7.801 -10.68 1 86.56 71 TYR A CA 1
ATOM 575 C C . TYR A 1 71 ? 12.883 -8.672 -10.625 1 86.56 71 TYR A C 1
ATOM 577 O O . TYR A 1 71 ? 12.844 -9.672 -9.898 1 86.56 71 TYR A O 1
ATOM 585 N N . PHE A 1 72 ? 11.938 -8.203 -11.414 1 91.44 72 PHE A N 1
ATOM 586 C CA . PHE A 1 72 ? 10.68 -8.93 -11.484 1 91.44 72 PHE A CA 1
ATOM 587 C C . PHE A 1 72 ? 10.383 -9.375 -12.914 1 91.44 72 PHE A C 1
ATOM 589 O O . PHE A 1 72 ? 10.875 -8.773 -13.867 1 91.44 72 PHE A O 1
ATOM 596 N N . THR A 1 73 ? 9.562 -10.375 -12.984 1 92.44 73 THR A N 1
ATOM 597 C CA . THR A 1 73 ? 9.172 -10.859 -14.305 1 92.44 73 THR A CA 1
ATOM 598 C C . THR A 1 73 ? 8.281 -9.844 -15.008 1 92.44 73 THR A C 1
ATOM 600 O O . THR A 1 73 ? 7.926 -8.82 -14.43 1 92.44 73 THR A O 1
ATOM 603 N N . ASP A 1 74 ? 7.961 -10.156 -16.25 1 96.19 74 ASP A N 1
ATOM 604 C CA . ASP A 1 74 ? 7.297 -9.211 -17.141 1 96.19 74 ASP A CA 1
ATOM 605 C C . ASP A 1 74 ? 5.805 -9.109 -16.828 1 96.19 74 ASP A C 1
ATOM 607 O O . ASP A 1 74 ? 5.141 -8.164 -17.25 1 96.19 74 ASP A O 1
ATOM 611 N N . HIS A 1 75 ? 5.297 -10.109 -16.203 1 97.62 75 HIS A N 1
ATOM 612 C CA . HIS A 1 75 ? 3.863 -10.148 -15.93 1 97.62 75 HIS A CA 1
ATOM 613 C C . HIS A 1 75 ? 3.586 -10.352 -14.445 1 97.62 75 HIS A C 1
ATOM 615 O O . HIS A 1 75 ? 4.492 -10.695 -13.68 1 97.62 75 HIS A O 1
ATOM 621 N N . MET A 1 76 ? 2.363 -10.094 -14.086 1 97.69 76 MET A N 1
ATOM 622 C CA . MET A 1 76 ? 1.901 -10.344 -12.719 1 97.69 76 MET A CA 1
ATOM 623 C C . MET A 1 76 ? 0.463 -10.852 -12.719 1 97.69 76 MET A C 1
ATOM 625 O O . MET A 1 76 ? -0.239 -10.75 -13.727 1 97.69 76 MET A O 1
ATOM 629 N N . LEU A 1 77 ? 0.103 -11.477 -11.641 1 98.56 77 LEU A N 1
ATOM 630 C CA . LEU A 1 77 ? -1.257 -11.945 -11.391 1 98.56 77 LEU A CA 1
ATOM 631 C C . LEU A 1 77 ? -1.977 -11.039 -10.406 1 98.56 77 LEU A C 1
ATOM 633 O O . LEU A 1 77 ? -1.398 -10.633 -9.391 1 98.56 77 LEU A O 1
ATOM 637 N N . LYS A 1 78 ? -3.197 -10.68 -10.703 1 98.62 78 LYS A N 1
ATOM 638 C CA . LYS A 1 78 ? -4.031 -9.898 -9.797 1 98.62 78 LYS A CA 1
ATOM 639 C C . LYS A 1 78 ? -5.43 -10.508 -9.68 1 98.62 78 LYS A C 1
ATOM 641 O O . LYS A 1 78 ? -6.039 -10.875 -10.688 1 98.62 78 LYS A O 1
ATOM 646 N N . ILE A 1 79 ? -5.945 -10.578 -8.516 1 98.62 79 ILE A N 1
ATOM 647 C CA . ILE A 1 79 ? -7.309 -11 -8.219 1 98.62 79 ILE A CA 1
ATOM 648 C C . ILE A 1 79 ? -7.902 -10.109 -7.133 1 98.62 79 ILE A C 1
ATOM 650 O O . ILE A 1 79 ? -7.449 -10.133 -5.984 1 98.62 79 ILE A O 1
ATOM 654 N N . PHE A 1 80 ? -8.93 -9.406 -7.465 1 98.31 80 PHE A N 1
ATOM 655 C CA . PHE A 1 80 ? -9.562 -8.508 -6.508 1 98.31 80 PHE A CA 1
ATOM 656 C C . PHE A 1 80 ? -10.68 -9.219 -5.758 1 98.31 80 PHE A C 1
ATOM 658 O O . PHE A 1 80 ? -11.273 -10.172 -6.27 1 98.31 80 PHE A O 1
ATOM 665 N N . PHE A 1 81 ? -10.906 -8.812 -4.574 1 98 81 PHE A N 1
ATOM 666 C CA . PHE A 1 81 ? -12.047 -9.203 -3.76 1 98 81 PHE A CA 1
ATOM 667 C C . PHE A 1 81 ? -12.867 -7.988 -3.342 1 98 81 PHE A C 1
ATOM 669 O O . PHE A 1 81 ? -12.32 -7.031 -2.789 1 98 81 PHE A O 1
ATOM 676 N N . TYR A 1 82 ? -14.078 -7.996 -3.656 1 96.75 82 TYR A N 1
ATOM 677 C CA . TYR A 1 82 ? -15.039 -7.008 -3.18 1 96.75 82 TYR A CA 1
ATOM 678 C C . TYR A 1 82 ? -16.297 -7.688 -2.637 1 96.75 82 TYR A C 1
ATOM 680 O O . TYR A 1 82 ? -17.062 -8.289 -3.393 1 96.75 82 TYR A O 1
ATOM 688 N N . GLU A 1 83 ? -16.531 -7.484 -1.398 1 93.62 83 GLU A N 1
ATOM 689 C CA . GLU A 1 83 ? -17.734 -8.07 -0.807 1 93.62 83 GLU A CA 1
ATOM 690 C C . GLU A 1 83 ? -18.984 -7.551 -1.492 1 93.62 83 GLU A C 1
ATOM 692 O O . GLU A 1 83 ? -19.906 -8.32 -1.774 1 93.62 83 GLU A O 1
ATOM 697 N N . THR A 1 84 ? -19.047 -6.328 -1.804 1 92.31 84 THR A N 1
ATOM 698 C CA . THR A 1 84 ? -20.219 -5.672 -2.389 1 92.31 84 THR A CA 1
ATOM 699 C C . THR A 1 84 ? -20.469 -6.184 -3.801 1 92.31 84 THR A C 1
ATOM 701 O O . THR A 1 84 ? -21.594 -6.074 -4.312 1 92.31 84 THR A O 1
ATOM 704 N N . LEU A 1 85 ? -19.469 -6.73 -4.457 1 94.25 85 LEU A N 1
ATOM 705 C CA . LEU A 1 85 ? -19.609 -7.227 -5.82 1 94.25 85 LEU A CA 1
ATOM 706 C C . LEU A 1 85 ? -19.656 -8.75 -5.84 1 94.25 85 LEU A C 1
ATOM 708 O O . LEU A 1 85 ? -19.359 -9.375 -6.863 1 94.25 85 LEU A O 1
ATOM 712 N N . GLY A 1 86 ? -19.859 -9.367 -4.688 1 92.88 86 GLY A N 1
ATOM 713 C CA . GLY A 1 86 ? -20.031 -10.812 -4.629 1 92.88 86 GLY A CA 1
ATOM 714 C C . GLY A 1 86 ? -18.766 -11.547 -4.215 1 92.88 86 GLY A C 1
ATOM 715 O O . GLY A 1 86 ? -18.719 -12.773 -4.254 1 92.88 86 GLY A O 1
ATOM 716 N N . GLY A 1 87 ? -17.719 -10.836 -3.969 1 95.69 87 GLY A N 1
ATOM 717 C CA . GLY A 1 87 ? -16.531 -11.469 -3.443 1 95.69 87 GLY A CA 1
ATOM 718 C C . GLY A 1 87 ? -15.359 -11.438 -4.414 1 95.69 87 GLY A C 1
ATOM 719 O O . GLY A 1 87 ? -15.016 -10.383 -4.945 1 95.69 87 GLY A O 1
ATOM 720 N N . TRP A 1 88 ? -14.719 -12.656 -4.609 1 97.75 88 TRP A N 1
ATOM 721 C CA . TRP A 1 88 ? -13.555 -12.742 -5.484 1 97.75 88 TRP A CA 1
ATOM 722 C C . TRP A 1 88 ? -13.938 -12.445 -6.93 1 97.75 88 TRP A C 1
ATOM 724 O O . TRP A 1 88 ? -14.953 -12.945 -7.426 1 97.75 88 TRP A O 1
ATOM 734 N N . GLN A 1 89 ? -13.141 -11.672 -7.539 1 97.5 89 GLN A N 1
ATOM 735 C CA . GLN A 1 89 ? -13.328 -11.336 -8.945 1 97.5 89 GLN A CA 1
ATOM 736 C C . GLN A 1 89 ? -12.484 -12.234 -9.844 1 97.5 89 GLN A C 1
ATOM 738 O O . GLN A 1 89 ? -11.766 -13.109 -9.352 1 97.5 89 GLN A O 1
ATOM 743 N N . THR A 1 90 ? -12.625 -11.961 -11.086 1 97.75 90 THR A N 1
ATOM 744 C CA . THR A 1 90 ? -11.906 -12.758 -12.078 1 97.75 90 THR A CA 1
ATOM 745 C C . THR A 1 90 ? -10.398 -12.562 -11.945 1 97.75 90 THR A C 1
ATOM 747 O O . THR A 1 90 ? -9.922 -11.43 -11.836 1 97.75 90 THR A O 1
ATOM 750 N N . PRO A 1 91 ? -9.656 -13.703 -11.953 1 98.56 91 PRO A N 1
ATOM 751 C CA . PRO A 1 91 ? -8.195 -13.555 -11.977 1 98.56 91 PRO A CA 1
ATOM 752 C C . PRO A 1 91 ? -7.684 -12.977 -13.297 1 98.56 91 PRO A C 1
ATOM 754 O O . PRO A 1 91 ? -8.227 -13.281 -14.359 1 98.56 91 PRO A O 1
ATOM 757 N N . GLU A 1 92 ? -6.633 -12.18 -13.164 1 98.69 92 GLU A N 1
ATOM 758 C CA . GLU A 1 92 ? -6.062 -11.539 -14.344 1 98.69 92 GLU A CA 1
ATOM 759 C C . GLU A 1 92 ? -4.539 -11.617 -14.336 1 98.69 92 GLU A C 1
ATOM 761 O O . GLU A 1 92 ? -3.9 -11.297 -13.336 1 98.69 92 GLU A O 1
ATOM 766 N N . ILE A 1 93 ? -3.992 -12.062 -15.414 1 98.56 93 ILE A N 1
ATOM 767 C CA . ILE A 1 93 ? -2.568 -11.883 -15.672 1 98.56 93 ILE A CA 1
ATOM 768 C C . ILE A 1 93 ? -2.357 -10.672 -16.578 1 98.56 93 ILE A C 1
ATOM 770 O O . ILE A 1 93 ? -2.949 -10.578 -17.656 1 98.56 93 ILE A O 1
ATOM 774 N N . THR A 1 94 ? -1.593 -9.727 -16.125 1 98.06 94 THR A N 1
ATOM 775 C CA . THR A 1 94 ? -1.322 -8.477 -16.828 1 98.06 94 THR A CA 1
ATOM 776 C C . THR A 1 94 ? 0.179 -8.219 -16.922 1 98.06 94 THR A C 1
ATOM 778 O O . THR A 1 94 ? 0.965 -8.852 -16.203 1 98.06 94 THR A O 1
ATOM 781 N N . PRO A 1 95 ? 0.539 -7.32 -17.891 1 97.69 95 PRO A N 1
ATOM 782 C CA . PRO A 1 95 ? 1.914 -6.84 -17.734 1 97.69 95 PRO A CA 1
ATOM 783 C C . PRO A 1 95 ? 2.199 -6.285 -16.344 1 97.69 95 PRO A C 1
ATOM 785 O O . PRO A 1 95 ? 1.292 -5.781 -15.68 1 97.69 95 PRO A O 1
ATOM 788 N N . PHE A 1 96 ? 3.447 -6.477 -16.016 1 96.56 96 PHE A N 1
ATOM 789 C CA . PHE A 1 96 ? 3.854 -5.938 -14.719 1 96.56 96 PHE A CA 1
ATOM 790 C C . PHE A 1 96 ? 3.576 -4.441 -14.641 1 96.56 96 PHE A C 1
ATOM 792 O O . PHE A 1 96 ? 3.971 -3.686 -15.531 1 96.56 96 PHE A O 1
ATOM 799 N N . GLU A 1 97 ? 2.791 -4 -13.594 1 96.25 97 GLU A N 1
ATOM 800 C CA . GLU A 1 97 ? 2.4 -2.6 -13.484 1 96.25 97 GLU A CA 1
ATOM 801 C C . GLU A 1 97 ? 2.238 -2.186 -12.023 1 96.25 97 GLU A C 1
ATOM 803 O O . GLU A 1 97 ? 2.092 -3.037 -11.141 1 96.25 97 GLU A O 1
ATOM 808 N N . ASN A 1 98 ? 2.27 -0.897 -11.836 1 97.31 98 ASN A N 1
ATOM 809 C CA . ASN A 1 98 ? 2.062 -0.352 -10.5 1 97.31 98 ASN A CA 1
ATOM 810 C C . ASN A 1 98 ? 0.631 -0.574 -10.016 1 97.31 98 ASN A C 1
ATOM 812 O O . ASN A 1 98 ? -0.284 -0.73 -10.828 1 97.31 98 ASN A O 1
ATOM 816 N N . LEU A 1 99 ? 0.522 -0.619 -8.703 1 97.69 99 LEU A N 1
ATOM 817 C CA . LEU A 1 99 ? -0.792 -0.74 -8.078 1 97.69 99 LEU A CA 1
ATOM 818 C C . LEU A 1 99 ? -1.363 0.634 -7.742 1 97.69 99 LEU A C 1
ATOM 820 O O . LEU A 1 99 ? -0.627 1.533 -7.328 1 97.69 99 LEU A O 1
ATOM 824 N N . VAL A 1 100 ? -2.615 0.723 -7.91 1 97.81 100 VAL A N 1
ATOM 825 C CA . VAL A 1 100 ? -3.344 1.937 -7.559 1 97.81 100 VAL A CA 1
ATOM 826 C C . VAL A 1 100 ? -4.191 1.687 -6.312 1 97.81 100 VAL A C 1
ATOM 828 O O . VAL A 1 100 ? -5.109 0.862 -6.336 1 97.81 100 VAL A O 1
ATOM 831 N N . LEU A 1 101 ? -3.863 2.404 -5.242 1 97.56 101 LEU A N 1
ATOM 832 C CA . LEU A 1 101 ? -4.527 2.17 -3.967 1 97.56 101 LEU A CA 1
ATOM 833 C C . LEU A 1 101 ? -5.062 3.475 -3.383 1 97.56 101 LEU A C 1
ATOM 835 O O . LEU A 1 101 ? -4.414 4.516 -3.49 1 97.56 101 LEU A O 1
ATOM 839 N N . HIS A 1 102 ? -6.211 3.393 -2.803 1 97.06 102 HIS A N 1
ATOM 840 C CA . HIS A 1 102 ? -6.703 4.516 -2.01 1 97.06 102 HIS A CA 1
ATOM 841 C C . HIS A 1 102 ? -5.73 4.859 -0.884 1 97.06 102 HIS A C 1
ATOM 843 O O . HIS A 1 102 ? -5.195 3.963 -0.225 1 97.06 102 HIS A O 1
ATOM 849 N N . PRO A 1 103 ? -5.539 6.152 -0.563 1 96.06 103 PRO A N 1
ATOM 850 C CA . PRO A 1 103 ? -4.625 6.527 0.517 1 96.06 103 PRO A CA 1
ATOM 851 C C . PRO A 1 103 ? -5.07 6 1.878 1 96.06 103 PRO A C 1
ATOM 853 O O . PRO A 1 103 ? -4.25 5.871 2.793 1 96.06 103 PRO A O 1
ATOM 856 N N . GLY A 1 104 ? -6.289 5.707 2.02 1 95 104 GLY A N 1
ATOM 857 C CA . GLY A 1 104 ? -6.812 5.172 3.268 1 95 104 GLY A CA 1
ATOM 858 C C . GLY A 1 104 ? -6.848 3.656 3.301 1 95 104 GLY A C 1
ATOM 859 O O . GLY A 1 104 ? -7.402 3.062 4.227 1 95 104 GLY A O 1
ATOM 860 N N . ALA A 1 105 ? -6.262 3.018 2.342 1 96.44 105 ALA A N 1
ATOM 861 C CA . ALA A 1 105 ? -6.305 1.559 2.277 1 96.44 105 ALA A CA 1
ATOM 862 C C . ALA A 1 105 ? -5.762 0.936 3.561 1 96.44 105 ALA A C 1
ATOM 864 O O . ALA A 1 105 ? -4.754 1.396 4.102 1 96.44 105 ALA A O 1
ATOM 865 N N . LYS A 1 106 ? -6.309 -0.13 3.984 1 95.5 106 LYS A N 1
ATOM 866 C CA . LYS A 1 106 ? -5.996 -0.747 5.27 1 95.5 106 LYS A CA 1
ATOM 867 C C . LYS A 1 106 ? -4.543 -1.211 5.316 1 95.5 106 LYS A C 1
ATOM 869 O O . LYS A 1 106 ? -3.902 -1.159 6.367 1 95.5 106 LYS A O 1
ATOM 874 N N . VAL A 1 107 ? -4.09 -1.679 4.234 1 97.25 107 VAL A N 1
ATOM 875 C CA . VAL A 1 107 ? -2.725 -2.191 4.199 1 97.25 107 VAL A CA 1
ATOM 876 C C . VAL A 1 107 ? -1.742 -1.066 4.52 1 97.25 107 VAL A C 1
ATOM 878 O O . VAL A 1 107 ? -0.675 -1.309 5.086 1 97.25 107 VAL A O 1
ATOM 881 N N . LEU A 1 108 ? -2.062 0.162 4.309 1 97.06 108 LEU A N 1
ATOM 882 C CA . LEU A 1 108 ? -1.141 1.284 4.445 1 97.06 108 LEU A CA 1
ATOM 883 C C . LEU A 1 108 ? -1.147 1.821 5.871 1 97.06 108 LEU A C 1
ATOM 885 O O . LEU A 1 108 ? -0.293 2.631 6.238 1 97.06 108 LEU A O 1
ATOM 889 N N . HIS A 1 109 ? -2.072 1.34 6.641 1 95.25 109 HIS A N 1
ATOM 890 C CA . HIS A 1 109 ? -2.232 1.914 7.973 1 95.25 109 HIS A CA 1
ATOM 891 C C . HIS A 1 109 ? -2.191 0.833 9.047 1 95.25 109 HIS A C 1
ATOM 893 O O . HIS A 1 109 ? -1.738 1.082 10.164 1 95.25 109 HIS A O 1
ATOM 899 N N . TYR A 1 110 ? -2.605 -0.322 8.711 1 94.06 110 TYR A N 1
ATOM 900 C CA . TYR A 1 110 ? -2.814 -1.316 9.758 1 94.06 110 TYR A CA 1
ATOM 901 C C . TYR A 1 110 ? -2.096 -2.619 9.422 1 94.06 110 TYR A C 1
ATOM 903 O O . TYR A 1 110 ? -2.344 -3.65 10.055 1 94.06 110 TYR A O 1
ATOM 911 N N . ALA A 1 111 ? -1.383 -2.631 8.438 1 95.62 111 ALA A N 1
ATOM 912 C CA . ALA A 1 111 ? -0.539 -3.76 8.055 1 95.62 111 ALA A CA 1
ATOM 913 C C . ALA A 1 111 ? -1.373 -5.016 7.82 1 95.62 111 ALA A C 1
ATOM 915 O O . ALA A 1 111 ? -0.968 -6.117 8.203 1 95.62 111 ALA A O 1
ATOM 916 N N . ILE A 1 112 ? -2.494 -4.773 7.312 1 96.5 112 ILE A N 1
ATOM 917 C CA . ILE A 1 112 ? -3.305 -5.938 6.965 1 96.5 112 ILE A CA 1
ATOM 918 C C . ILE A 1 112 ? -2.791 -6.555 5.664 1 96.5 112 ILE A C 1
ATOM 920 O O . ILE A 1 112 ? -3.258 -6.203 4.578 1 96.5 112 ILE A O 1
ATOM 924 N N . GLU A 1 113 ? -1.859 -7.426 5.828 1 97.75 113 GLU A N 1
ATOM 925 C CA . GLU A 1 113 ? -1.16 -8.047 4.707 1 97.75 113 GLU A CA 1
ATOM 926 C C . GLU A 1 113 ? -0.567 -9.391 5.105 1 97.75 113 GLU A C 1
ATOM 928 O O . GLU A 1 113 ? -0.318 -9.648 6.285 1 97.75 113 GLU A O 1
ATOM 933 N N . LEU A 1 114 ? -0.405 -10.219 4.074 1 97.81 114 LEU A N 1
ATOM 934 C CA . LEU A 1 114 ? 0.276 -11.5 4.23 1 97.81 114 LEU A CA 1
ATOM 935 C C . LEU A 1 114 ? 0.862 -11.969 2.902 1 97.81 114 LEU A C 1
ATOM 937 O O . LEU A 1 114 ? 0.448 -11.508 1.838 1 97.81 114 LEU A O 1
ATOM 941 N N . PHE A 1 115 ? 1.86 -12.805 3.021 1 97.12 115 PHE A N 1
ATOM 942 C CA . PHE A 1 115 ? 2.434 -13.375 1.807 1 97.12 115 PHE A CA 1
ATOM 943 C C . PHE A 1 115 ? 2.928 -14.797 2.055 1 97.12 115 PHE A C 1
ATOM 945 O O . PHE A 1 115 ? 3.012 -15.242 3.201 1 97.12 115 PHE A O 1
ATOM 952 N N . GLU A 1 116 ? 3.16 -15.477 0.991 1 96.31 116 GLU A N 1
ATOM 953 C CA . GLU A 1 116 ? 3.877 -16.75 0.958 1 96.31 116 GLU A CA 1
ATOM 954 C C . GLU A 1 116 ? 5.055 -16.703 -0.012 1 96.31 116 GLU A C 1
ATOM 956 O O . GLU A 1 116 ? 5.195 -15.734 -0.771 1 96.31 116 GLU A O 1
ATOM 961 N N . GLY A 1 117 ? 5.918 -17.641 0.124 1 93 117 GLY A N 1
ATOM 962 C CA . GLY A 1 117 ? 7.082 -17.734 -0.744 1 93 117 GLY A CA 1
ATOM 963 C C . GLY A 1 117 ? 7.367 -19.156 -1.2 1 93 117 GLY A C 1
ATOM 964 O O . GLY A 1 117 ? 7.398 -20.078 -0.387 1 93 117 GLY A O 1
ATOM 965 N N . MET A 1 118 ? 7.516 -19.203 -2.529 1 92.25 118 MET A N 1
ATOM 966 C CA . MET A 1 118 ? 7.891 -20.469 -3.145 1 92.25 118 MET A CA 1
ATOM 967 C C . MET A 1 118 ? 8.906 -20.266 -4.262 1 92.25 118 MET A C 1
ATOM 969 O O . MET A 1 118 ? 9.086 -19.141 -4.73 1 92.25 118 MET A O 1
ATOM 973 N N . LYS A 1 119 ? 9.492 -21.375 -4.59 1 89.88 119 LYS A N 1
ATOM 974 C CA . LYS A 1 119 ? 10.477 -21.281 -5.66 1 89.88 119 LYS A CA 1
ATOM 975 C C . LYS A 1 119 ? 10.078 -22.156 -6.852 1 89.88 119 LYS A C 1
ATOM 977 O O . LYS A 1 119 ? 9.539 -23.25 -6.672 1 89.88 119 LYS A O 1
ATOM 982 N N . ALA A 1 120 ? 10.375 -21.578 -7.992 1 90.81 120 ALA A N 1
ATOM 983 C CA . ALA A 1 120 ? 10.312 -22.344 -9.234 1 90.81 120 ALA A CA 1
ATOM 984 C C . ALA A 1 120 ? 11.711 -22.594 -9.797 1 90.81 120 ALA A C 1
ATOM 986 O O . ALA A 1 120 ? 12.516 -21.672 -9.922 1 90.81 120 ALA A O 1
ATOM 987 N N . TYR A 1 121 ? 11.953 -23.828 -10.078 1 87.88 121 TYR A N 1
ATOM 988 C CA . TYR A 1 121 ? 13.266 -24.172 -10.633 1 87.88 121 TYR A CA 1
ATOM 989 C C . TYR A 1 121 ? 13.125 -25.109 -11.82 1 87.88 121 TYR A C 1
ATOM 991 O O . TYR A 1 121 ? 12.148 -25.859 -11.922 1 87.88 121 TYR A O 1
ATOM 999 N N . ARG A 1 122 ? 14.117 -24.969 -12.594 1 87.56 122 ARG A N 1
ATOM 1000 C CA . ARG A 1 122 ? 14.164 -25.797 -13.789 1 87.56 122 ARG A CA 1
ATOM 1001 C C . ARG A 1 122 ? 15.031 -27.031 -13.562 1 87.56 122 ARG A C 1
ATOM 1003 O O . ARG A 1 122 ? 16.203 -26.906 -13.203 1 87.56 122 ARG A O 1
ATOM 1010 N N . GLY A 1 123 ? 14.445 -28.188 -13.812 1 85.38 123 GLY A N 1
ATOM 1011 C CA . GLY A 1 123 ? 15.211 -29.422 -13.695 1 85.38 123 GLY A CA 1
ATOM 1012 C C . GLY A 1 123 ? 16.078 -29.688 -14.906 1 85.38 123 GLY A C 1
ATOM 1013 O O . GLY A 1 123 ? 16.016 -28.984 -15.906 1 85.38 123 GLY A O 1
ATOM 1014 N N . VAL A 1 124 ? 16.891 -30.734 -14.758 1 86.25 124 VAL A N 1
ATOM 1015 C CA . VAL A 1 124 ? 17.781 -31.156 -15.836 1 86.25 124 VAL A CA 1
ATOM 1016 C C . VAL A 1 124 ? 16.969 -31.516 -17.078 1 86.25 124 VAL A C 1
ATOM 1018 O O . VAL A 1 124 ? 17.453 -31.406 -18.203 1 86.25 124 VAL A O 1
ATOM 1021 N N . ASP A 1 125 ? 15.797 -31.922 -16.859 1 90.5 125 ASP A N 1
ATOM 1022 C CA . ASP A 1 125 ? 14.914 -32.312 -17.953 1 90.5 125 ASP A CA 1
ATOM 1023 C C . ASP A 1 125 ? 14.258 -31.094 -18.594 1 90.5 125 ASP A C 1
ATOM 1025 O O . ASP A 1 125 ? 13.445 -31.234 -19.516 1 90.5 125 ASP A O 1
ATOM 1029 N N . GLY A 1 126 ? 14.5 -29.922 -18.062 1 88.25 126 GLY A N 1
ATOM 1030 C CA . GLY A 1 126 ? 13.969 -28.688 -18.641 1 88.25 126 GLY A CA 1
ATOM 1031 C C . GLY A 1 126 ? 12.602 -28.328 -18.094 1 88.25 126 GLY A C 1
ATOM 1032 O O . GLY A 1 126 ? 12.039 -27.297 -18.453 1 88.25 126 GLY A O 1
ATOM 1033 N N . LYS A 1 127 ? 12.148 -29.188 -17.188 1 91 127 LYS A N 1
ATOM 1034 C CA . LYS A 1 127 ? 10.812 -28.938 -16.641 1 91 127 LYS A CA 1
ATOM 1035 C C . LYS A 1 127 ? 10.883 -28.047 -15.414 1 91 127 LYS A C 1
ATOM 1037 O O . LYS A 1 127 ? 11.781 -28.188 -14.578 1 91 127 LYS A O 1
ATOM 1042 N N . ILE A 1 128 ? 9.891 -27.172 -15.398 1 92.31 128 ILE A N 1
ATOM 1043 C CA . ILE A 1 128 ? 9.805 -26.266 -14.25 1 92.31 128 ILE A CA 1
ATOM 1044 C C . ILE A 1 128 ? 8.953 -26.906 -13.156 1 92.31 128 ILE A C 1
ATOM 1046 O O . ILE A 1 128 ? 7.871 -27.438 -13.43 1 92.31 128 ILE A O 1
ATOM 1050 N N . ARG A 1 129 ? 9.469 -26.844 -11.914 1 90.69 129 ARG A N 1
ATOM 1051 C CA . ARG A 1 129 ? 8.797 -27.484 -10.797 1 90.69 129 ARG A CA 1
ATOM 1052 C C . ARG A 1 129 ? 8.664 -26.547 -9.609 1 90.69 129 ARG A C 1
ATOM 1054 O O . ARG A 1 129 ? 9.492 -25.641 -9.422 1 90.69 129 ARG A O 1
ATOM 1061 N N . LEU A 1 130 ? 7.559 -26.75 -8.891 1 91.06 130 LEU A N 1
ATOM 1062 C CA . LEU A 1 130 ? 7.309 -26.125 -7.602 1 91.06 130 LEU A CA 1
ATOM 1063 C C . LEU A 1 130 ? 7.348 -27.141 -6.473 1 91.06 130 LEU A C 1
ATOM 1065 O O . LEU A 1 130 ? 6.949 -28.297 -6.656 1 91.06 130 LEU A O 1
ATOM 1069 N N . PHE A 1 131 ? 7.809 -26.656 -5.328 1 89.56 131 PHE A N 1
ATOM 1070 C CA . PHE A 1 131 ? 7.879 -27.562 -4.188 1 89.56 131 PHE A CA 1
ATOM 1071 C C . PHE A 1 131 ? 6.68 -27.359 -3.266 1 89.56 131 PHE A C 1
ATOM 1073 O O . PHE A 1 131 ? 6.586 -26.344 -2.574 1 89.56 131 PHE A O 1
ATOM 1080 N N . ARG A 1 132 ? 5.781 -28.266 -3.215 1 93.12 132 ARG A N 1
ATOM 1081 C CA . ARG A 1 132 ? 4.629 -28.406 -2.328 1 93.12 132 ARG A CA 1
ATOM 1082 C C . ARG A 1 132 ? 3.826 -27.125 -2.254 1 93.12 132 ARG A C 1
ATOM 1084 O O . ARG A 1 132 ? 3.547 -26.625 -1.163 1 93.12 132 ARG A O 1
ATOM 1091 N N . PRO A 1 133 ? 3.398 -26.688 -3.404 1 95.88 133 PRO A N 1
ATOM 1092 C CA . PRO A 1 133 ? 2.641 -25.438 -3.389 1 95.88 133 PRO A CA 1
ATOM 1093 C C . PRO A 1 133 ? 1.335 -25.547 -2.604 1 95.88 133 PRO A C 1
ATOM 1095 O O . PRO A 1 133 ? 0.836 -24.547 -2.084 1 95.88 133 PRO A O 1
ATOM 1098 N N . GLU A 1 134 ? 0.839 -26.75 -2.412 1 96.75 134 GLU A N 1
ATOM 1099 C CA . GLU A 1 134 ? -0.406 -26.953 -1.681 1 96.75 134 GLU A CA 1
ATOM 1100 C C . GLU A 1 134 ? -0.248 -26.594 -0.208 1 96.75 134 GLU A C 1
ATOM 1102 O O . GLU A 1 134 ? -1.181 -26.078 0.412 1 96.75 134 GLU A O 1
ATOM 1107 N N . LEU A 1 135 ? 0.873 -26.875 0.345 1 97.06 135 LEU A N 1
ATOM 1108 C CA . LEU A 1 135 ? 1.133 -26.547 1.739 1 97.06 135 LEU A CA 1
ATOM 1109 C C . LEU A 1 135 ? 1.261 -25.031 1.914 1 97.06 135 LEU A C 1
ATOM 1111 O O . LEU A 1 135 ? 0.819 -24.484 2.926 1 97.06 135 LEU A O 1
ATOM 1115 N N . ASN A 1 136 ? 1.845 -24.391 0.95 1 96.81 136 ASN A N 1
ATOM 1116 C CA . ASN A 1 136 ? 1.926 -22.938 0.984 1 96.81 136 ASN A CA 1
ATOM 1117 C C . ASN A 1 136 ? 0.54 -22.297 0.966 1 96.81 136 ASN A C 1
ATOM 1119 O O . ASN A 1 136 ? 0.285 -21.344 1.692 1 96.81 136 ASN A O 1
ATOM 1123 N N . MET A 1 137 ? -0.34 -22.828 0.195 1 97.19 137 MET A N 1
ATOM 1124 C CA . MET A 1 137 ? -1.689 -22.281 0.112 1 97.19 137 MET A CA 1
ATOM 1125 C C . MET A 1 137 ? -2.447 -22.5 1.418 1 97.19 137 MET A C 1
ATOM 1127 O O . MET A 1 137 ? -3.209 -21.625 1.85 1 97.19 137 MET A O 1
ATOM 1131 N N . GLU A 1 138 ? -2.184 -23.625 1.969 1 96.94 138 GLU A N 1
ATOM 1132 C CA . GLU A 1 138 ? -2.807 -23.891 3.262 1 96.94 138 GLU A CA 1
ATOM 1133 C C . GLU A 1 138 ? -2.354 -22.875 4.309 1 96.94 138 GLU A C 1
ATOM 1135 O O . GLU A 1 138 ? -3.176 -22.328 5.043 1 96.94 138 GLU A O 1
ATOM 1140 N N . ARG A 1 139 ? -1.146 -22.656 4.355 1 97.5 139 ARG A N 1
ATOM 1141 C CA . ARG A 1 139 ? -0.599 -21.688 5.301 1 97.5 139 ARG A CA 1
ATOM 1142 C C . ARG A 1 139 ? -1.113 -20.281 5.004 1 97.5 139 ARG A C 1
ATOM 1144 O O . ARG A 1 139 ? -1.413 -19.516 5.922 1 97.5 139 ARG A O 1
ATOM 1151 N N . MET A 1 140 ? -1.172 -20.031 3.732 1 97.44 140 MET A N 1
ATOM 1152 C CA . MET A 1 140 ? -1.65 -18.703 3.346 1 97.44 140 MET A CA 1
ATOM 1153 C C . MET A 1 140 ? -3.096 -18.5 3.785 1 97.44 140 MET A C 1
ATOM 1155 O O . MET A 1 140 ? -3.447 -17.438 4.305 1 97.44 140 MET A O 1
ATOM 1159 N N . ASN A 1 141 ? -3.863 -19.453 3.613 1 97.5 141 ASN A N 1
ATOM 1160 C CA . ASN A 1 141 ? -5.266 -19.359 4 1 97.5 141 ASN A CA 1
ATOM 1161 C C . ASN A 1 141 ? -5.422 -19.281 5.516 1 97.5 141 ASN A C 1
ATOM 1163 O O . ASN A 1 141 ? -6.293 -18.562 6.02 1 97.5 141 ASN A O 1
ATOM 1167 N N . ASN A 1 142 ? -4.637 -20.016 6.207 1 97.38 142 ASN A N 1
ATOM 1168 C CA . ASN A 1 142 ? -4.66 -19.906 7.66 1 97.38 142 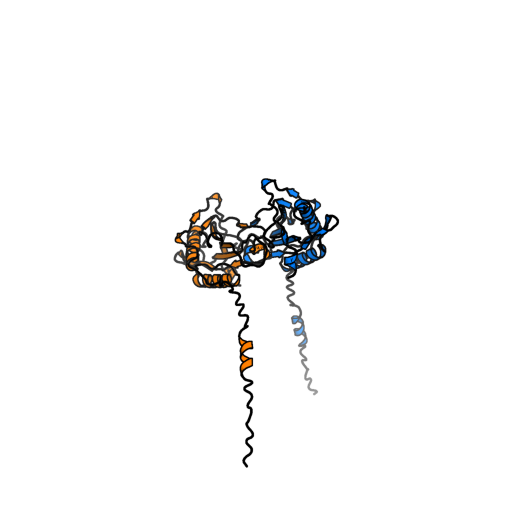ASN A CA 1
ATOM 1169 C C . ASN A 1 142 ? -4.352 -18.484 8.117 1 97.38 142 ASN A C 1
ATOM 1171 O O . ASN A 1 142 ? -5.023 -17.953 9.008 1 97.38 142 ASN A O 1
ATOM 1175 N N . SER A 1 143 ? -3.332 -17.922 7.488 1 97.19 143 SER A N 1
ATOM 1176 C CA . SER A 1 143 ? -2.975 -16.531 7.801 1 97.19 143 SER A CA 1
ATOM 1177 C C . SER A 1 143 ? -4.098 -15.578 7.422 1 97.19 143 SER A C 1
ATOM 1179 O O . SER A 1 143 ? -4.352 -14.602 8.133 1 97.19 143 SER A O 1
ATOM 1181 N N . ALA A 1 144 ? -4.711 -15.844 6.297 1 96.62 144 ALA A N 1
ATOM 1182 C CA . ALA A 1 144 ? -5.805 -14.984 5.836 1 96.62 144 ALA A CA 1
ATOM 1183 C C . ALA A 1 144 ? -6.945 -14.961 6.852 1 96.62 144 ALA A C 1
ATOM 1185 O O . ALA A 1 144 ? -7.414 -13.883 7.238 1 96.62 144 ALA A O 1
ATOM 1186 N N . VAL A 1 145 ? -7.277 -16.062 7.301 1 94.75 145 VAL A N 1
ATOM 1187 C CA . VAL A 1 145 ? -8.344 -16.172 8.289 1 94.75 145 VAL A CA 1
ATOM 1188 C C . VAL A 1 145 ? -7.949 -15.422 9.562 1 94.75 145 VAL A C 1
ATOM 1190 O O . VAL A 1 145 ? -8.742 -14.648 10.102 1 94.75 145 VAL A O 1
ATOM 1193 N N . GLY A 1 146 ? -6.781 -15.633 9.992 1 94.19 146 GLY A N 1
ATOM 1194 C CA . GLY A 1 146 ? -6.301 -14.977 11.195 1 94.19 146 GLY A CA 1
ATOM 1195 C C . GLY A 1 146 ? -6.238 -13.461 11.062 1 94.19 146 GLY A C 1
ATOM 1196 O O . GLY A 1 146 ? -6.355 -12.742 12.055 1 94.19 146 GLY A O 1
ATOM 1197 N N . SER A 1 147 ? -6.141 -12.945 9.875 1 94.56 147 SER A N 1
ATOM 1198 C CA . SER A 1 147 ? -5.996 -11.516 9.633 1 94.56 147 SER A CA 1
ATOM 1199 C C . SER A 1 147 ? -7.32 -10.891 9.211 1 94.56 147 SER A C 1
ATOM 1201 O O . SER A 1 147 ? -7.371 -9.711 8.844 1 94.56 147 SER A O 1
ATOM 1203 N N . GLY A 1 148 ? -8.359 -11.695 9.148 1 94.12 148 GLY A N 1
ATOM 1204 C CA . GLY A 1 148 ? -9.664 -11.203 8.734 1 94.12 148 GLY A CA 1
ATOM 1205 C C . GLY A 1 148 ? -9.781 -11.023 7.234 1 94.12 148 GLY A C 1
ATOM 1206 O O . GLY A 1 148 ? -10.711 -10.367 6.754 1 94.12 148 GLY A O 1
ATOM 1207 N N . LEU A 1 149 ? -8.867 -11.523 6.496 1 96.56 149 LEU A N 1
ATOM 1208 C CA . LEU A 1 149 ? -8.906 -11.461 5.039 1 96.56 149 LEU A CA 1
ATOM 1209 C C . LEU A 1 149 ? -9.656 -12.664 4.465 1 96.56 149 LEU A C 1
ATOM 1211 O O . LEU A 1 149 ? -9.773 -13.695 5.121 1 96.56 149 LEU A O 1
ATOM 1215 N N . PRO A 1 150 ? -10.141 -12.508 3.258 1 96.19 150 PRO A N 1
ATOM 1216 C CA . PRO A 1 150 ? -10.906 -13.609 2.668 1 96.19 150 PRO A CA 1
ATOM 1217 C C . PRO A 1 150 ? -10.039 -14.805 2.291 1 96.19 150 PRO A C 1
ATOM 1219 O O . PRO A 1 150 ? -8.906 -14.625 1.833 1 96.19 150 PRO A O 1
ATOM 1222 N N . SER A 1 151 ? -10.617 -15.961 2.465 1 96.44 151 SER A N 1
ATOM 1223 C CA . SER A 1 151 ? -9.938 -17.172 2.016 1 96.44 151 SER A CA 1
ATOM 1224 C C . SER A 1 151 ? -10.234 -17.469 0.548 1 96.44 151 SER A C 1
ATOM 1226 O O . SER A 1 151 ? -11.055 -16.781 -0.07 1 96.44 151 SER A O 1
ATOM 1228 N N . PHE A 1 152 ? -9.523 -18.453 0.021 1 97.1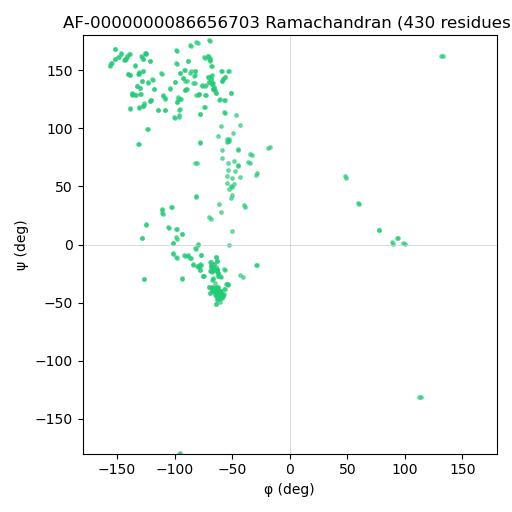9 152 PHE A N 1
ATOM 1229 C CA . PHE A 1 152 ? -9.656 -18.797 -1.389 1 97.19 152 PHE A CA 1
ATOM 1230 C C . PHE A 1 152 ? -9.352 -20.266 -1.618 1 97.19 152 PHE A C 1
ATOM 1232 O O . PHE A 1 152 ? -8.898 -20.969 -0.705 1 97.19 152 PHE A O 1
ATOM 1239 N N . ASN A 1 153 ? -9.695 -20.734 -2.838 1 96.94 153 ASN A N 1
ATOM 1240 C CA . ASN A 1 153 ? -9.328 -22.094 -3.232 1 96.94 153 ASN A CA 1
ATOM 1241 C C . ASN A 1 153 ? -7.863 -22.172 -3.645 1 96.94 153 ASN A C 1
ATOM 1243 O O . ASN A 1 153 ? -7.48 -21.688 -4.707 1 96.94 153 ASN A O 1
ATOM 1247 N N . GLY A 1 154 ? -7.102 -22.859 -2.865 1 97.12 154 GLY A N 1
ATOM 1248 C CA . GLY A 1 154 ? -5.668 -22.953 -3.086 1 97.12 154 GLY A CA 1
ATOM 1249 C C . GLY A 1 154 ? -5.305 -23.578 -4.418 1 97.12 154 GLY A C 1
ATOM 1250 O O . GLY A 1 154 ? -4.367 -23.141 -5.082 1 97.12 154 GLY A O 1
ATOM 1251 N N . ASN A 1 155 ? -6.031 -24.594 -4.762 1 96.75 155 ASN A N 1
ATOM 1252 C CA . ASN A 1 155 ? -5.746 -25.281 -6.016 1 96.75 155 ASN A CA 1
ATOM 1253 C C . ASN A 1 155 ? -5.961 -24.359 -7.219 1 96.75 155 ASN A C 1
ATOM 1255 O O . ASN A 1 155 ? -5.207 -24.406 -8.188 1 96.75 155 ASN A O 1
ATOM 1259 N N . GLU A 1 156 ? -6.957 -23.578 -7.121 1 97.69 156 GLU A N 1
ATOM 1260 C CA . GLU A 1 156 ? -7.227 -22.625 -8.203 1 97.69 156 GLU A CA 1
ATOM 1261 C C . GLU A 1 156 ? -6.121 -21.578 -8.312 1 97.69 156 GLU A C 1
ATOM 1263 O O . GLU A 1 156 ? -5.727 -21.203 -9.414 1 97.69 156 GLU A O 1
ATOM 1268 N N . LEU A 1 157 ? -5.629 -21.109 -7.207 1 97.88 157 LEU A N 1
ATOM 1269 C CA . LEU A 1 157 ? -4.535 -20.156 -7.246 1 97.88 157 LEU A CA 1
ATOM 1270 C C . LEU A 1 157 ? -3.273 -20.781 -7.828 1 97.88 157 LEU A C 1
ATOM 1272 O O . LEU A 1 157 ? -2.562 -20.141 -8.617 1 97.88 157 LEU A O 1
ATOM 1276 N N . ILE A 1 158 ? -3.025 -22 -7.48 1 97.19 158 ILE A N 1
ATOM 1277 C CA . ILE A 1 158 ? -1.849 -22.703 -7.98 1 97.19 158 ILE A CA 1
ATOM 1278 C C . ILE A 1 158 ? -1.901 -22.766 -9.508 1 97.19 158 ILE A C 1
ATOM 1280 O O . ILE A 1 158 ? -0.9 -22.516 -10.18 1 97.19 158 ILE A O 1
ATOM 1284 N N . LYS A 1 159 ? -3.057 -23.094 -10 1 97.56 159 LYS A N 1
ATOM 1285 C CA . LYS A 1 159 ? -3.215 -23.125 -11.445 1 97.56 159 LYS A CA 1
ATOM 1286 C C . LYS A 1 159 ? -2.932 -21.766 -12.07 1 97.56 159 LYS A C 1
ATOM 1288 O O . LYS A 1 159 ? -2.289 -21.672 -13.117 1 97.56 159 LYS A O 1
ATOM 1293 N N . CYS A 1 160 ? -3.385 -20.734 -11.43 1 97.38 160 CYS A N 1
ATOM 1294 C CA . CYS A 1 160 ? -3.203 -19.375 -11.945 1 97.38 160 CYS A CA 1
ATOM 1295 C C . CYS A 1 160 ? -1.725 -19.016 -12 1 97.38 160 CYS A C 1
ATOM 1297 O O . CYS A 1 160 ? -1.241 -18.516 -13.023 1 97.38 160 CYS A O 1
ATOM 1299 N N . PHE A 1 161 ? -1.01 -19.203 -10.922 1 94.19 161 PHE A N 1
ATOM 1300 C CA . PHE A 1 161 ? 0.361 -18.703 -10.992 1 94.19 161 PHE A CA 1
ATOM 1301 C C . PHE A 1 161 ? 1.245 -19.688 -11.766 1 94.19 161 PHE A C 1
ATOM 1303 O O . PHE A 1 161 ? 2.32 -19.312 -12.242 1 94.19 161 PHE A O 1
ATOM 1310 N N . THR A 1 162 ? 0.813 -20.984 -11.93 1 95.31 162 THR A N 1
ATOM 1311 C CA . THR A 1 162 ? 1.511 -21.875 -12.859 1 95.31 162 THR A CA 1
ATOM 1312 C C . THR A 1 162 ? 1.391 -21.359 -14.289 1 95.31 162 THR A C 1
ATOM 1314 O O . THR A 1 162 ? 2.354 -21.422 -15.062 1 95.31 162 THR A O 1
ATOM 1317 N N . ARG A 1 163 ? 0.2 -20.953 -14.641 1 96.94 163 ARG A N 1
ATOM 1318 C CA . ARG A 1 163 ? 0.02 -20.328 -15.945 1 96.94 163 ARG A CA 1
ATOM 1319 C C . ARG A 1 163 ? 0.928 -19.109 -16.094 1 96.94 163 ARG A C 1
ATOM 1321 O O . ARG A 1 163 ? 1.511 -18.891 -17.172 1 96.94 163 ARG A O 1
ATOM 1328 N N . LEU A 1 164 ? 1.042 -18.297 -15.094 1 97.44 164 LEU A N 1
ATOM 1329 C CA . LEU A 1 164 ? 1.93 -17.141 -15.109 1 97.44 164 LEU A CA 1
ATOM 1330 C C . LEU A 1 164 ? 3.375 -17.562 -15.336 1 97.44 164 LEU A C 1
ATOM 1332 O O . LEU A 1 164 ? 4.094 -16.938 -16.125 1 97.44 164 LEU A O 1
ATOM 1336 N N . ILE A 1 165 ? 3.82 -18.625 -14.695 1 95.06 165 ILE A N 1
ATOM 1337 C CA . ILE A 1 165 ? 5.172 -19.141 -14.859 1 95.06 165 ILE A CA 1
ATOM 1338 C C . ILE A 1 165 ? 5.387 -19.562 -16.312 1 95.06 165 ILE A C 1
ATOM 1340 O O . ILE A 1 165 ? 6.441 -19.281 -16.891 1 95.06 165 ILE A O 1
ATOM 1344 N N . SER A 1 166 ? 4.398 -20.188 -16.828 1 95.44 166 SER A N 1
ATOM 1345 C CA . SER A 1 166 ? 4.508 -20.625 -18.219 1 95.44 166 SER A CA 1
ATOM 1346 C C . SER A 1 166 ? 4.668 -19.453 -19.156 1 95.44 166 SER A C 1
ATOM 1348 O O . SER A 1 166 ? 5.43 -19.516 -20.125 1 95.44 166 SER A O 1
ATOM 1350 N N . ILE A 1 167 ? 4.027 -18.406 -18.891 1 95.94 167 ILE A N 1
ATOM 1351 C CA . ILE A 1 167 ? 4.094 -17.203 -19.703 1 95.94 167 ILE A CA 1
ATOM 1352 C C . ILE A 1 167 ? 5.477 -16.562 -19.578 1 95.94 167 ILE A C 1
ATOM 1354 O O . ILE A 1 167 ? 6.074 -16.156 -20.578 1 95.94 167 ILE A O 1
ATOM 1358 N N . ASP A 1 168 ? 5.973 -16.547 -18.375 1 95.44 168 ASP A N 1
ATOM 1359 C CA . ASP A 1 168 ? 7.266 -15.938 -18.109 1 95.44 168 ASP A CA 1
ATOM 1360 C C . ASP A 1 168 ? 8.359 -17 -17.953 1 95.44 168 ASP A C 1
ATOM 1362 O O . ASP A 1 168 ? 9.281 -16.812 -17.156 1 95.44 168 ASP A O 1
ATOM 1366 N N . GLN A 1 169 ? 8.289 -18.047 -18.594 1 92.31 169 GLN A N 1
ATOM 1367 C CA . GLN A 1 169 ? 9.156 -19.203 -18.375 1 92.31 169 GLN A CA 1
ATOM 1368 C C . GLN A 1 169 ? 10.617 -18.859 -18.656 1 92.31 169 GLN A C 1
ATOM 1370 O O . GLN A 1 169 ? 11.531 -19.438 -18.062 1 92.31 169 GLN A O 1
ATOM 1375 N N . GLU A 1 170 ? 10.836 -17.891 -19.516 1 89.38 170 GLU A N 1
ATOM 1376 C CA . GLU A 1 170 ? 12.203 -17.516 -19.875 1 89.38 170 GLU A CA 1
ATOM 1377 C C . GLU A 1 170 ? 12.922 -16.859 -18.703 1 89.38 170 GLU A C 1
ATOM 1379 O O . GLU A 1 170 ? 14.156 -16.781 -18.688 1 89.38 170 GLU A O 1
ATOM 1384 N N . TRP A 1 171 ? 12.156 -16.438 -17.797 1 90.19 171 TRP A N 1
ATOM 1385 C CA . TRP A 1 171 ? 12.742 -15.82 -16.609 1 90.19 171 TRP A CA 1
ATOM 1386 C C . TRP A 1 171 ? 13.219 -16.875 -15.625 1 90.19 171 TRP A C 1
ATOM 1388 O O . TRP A 1 171 ? 13.961 -16.578 -14.68 1 90.19 171 TRP A O 1
ATOM 1398 N N . VAL A 1 172 ? 12.727 -18.078 -15.781 1 88.62 172 VAL A N 1
ATOM 1399 C CA . VAL A 1 172 ? 13.219 -19.156 -14.93 1 88.62 172 VAL A CA 1
ATOM 1400 C C . VAL A 1 172 ? 14.617 -19.562 -15.383 1 88.62 172 VAL A C 1
ATOM 1402 O O . VAL A 1 172 ? 14.805 -20.047 -16.5 1 88.62 172 VAL A O 1
ATOM 1405 N N . PRO A 1 173 ? 15.5 -19.391 -14.523 1 85.88 173 PRO A N 1
ATOM 1406 C CA . PRO A 1 173 ? 16.891 -19.625 -14.93 1 85.88 173 PRO A CA 1
ATOM 1407 C C . PRO A 1 173 ? 17.125 -21.062 -15.406 1 85.88 173 PRO A C 1
ATOM 1409 O O . PRO A 1 173 ? 16.516 -22 -14.891 1 85.88 173 PRO A O 1
ATOM 1412 N N . HIS A 1 174 ? 18.062 -21.125 -16.312 1 83.81 174 HIS A N 1
ATOM 1413 C CA . HIS A 1 174 ? 18.438 -22.438 -16.844 1 83.81 174 HIS A CA 1
ATOM 1414 C C . HIS A 1 174 ? 19.578 -23.047 -16.031 1 83.81 174 HIS A C 1
ATOM 1416 O O . HIS A 1 174 ? 19.875 -24.234 -16.172 1 83.81 174 HIS A O 1
ATOM 1422 N N . SER A 1 175 ? 20.109 -22.203 -15.18 1 75.88 175 SER A N 1
ATOM 1423 C CA . SER A 1 175 ? 21.188 -22.688 -14.312 1 75.88 175 SER A CA 1
ATOM 1424 C C . SER A 1 175 ? 20.656 -23.062 -12.938 1 75.88 175 SER A C 1
ATOM 1426 O O . SER A 1 175 ? 19.625 -22.531 -12.492 1 75.88 175 SER A O 1
ATOM 1428 N N . THR A 1 176 ? 21.406 -23.969 -12.273 1 73.75 176 THR A N 1
ATOM 1429 C CA . THR A 1 176 ? 21.031 -24.375 -10.922 1 73.75 176 THR A CA 1
ATOM 1430 C C . THR A 1 176 ? 21.469 -23.328 -9.906 1 73.75 176 THR A C 1
ATOM 1432 O O . THR A 1 176 ? 21.125 -23.438 -8.719 1 73.75 176 THR A O 1
ATOM 1435 N N . ALA A 1 177 ? 22.047 -22.312 -10.383 1 70.5 177 ALA A N 1
ATOM 1436 C CA . ALA A 1 177 ? 22.594 -21.297 -9.484 1 70.5 177 ALA A CA 1
ATOM 1437 C C . ALA A 1 177 ? 21.531 -20.266 -9.109 1 70.5 177 ALA A C 1
ATOM 1439 O O . ALA A 1 177 ? 21.719 -19.484 -8.18 1 70.5 177 ALA A O 1
ATOM 1440 N N . ALA A 1 178 ? 20.406 -20.328 -9.836 1 75.12 178 ALA A N 1
ATOM 1441 C CA . ALA A 1 178 ? 19.359 -19.344 -9.57 1 75.12 178 ALA A CA 1
ATOM 1442 C C . ALA A 1 178 ? 17.969 -19.984 -9.711 1 75.12 178 ALA A C 1
ATOM 1444 O O . ALA A 1 178 ? 17.828 -21.062 -10.289 1 75.12 178 ALA A O 1
ATOM 1445 N N . SER A 1 179 ? 17.016 -19.359 -9.094 1 84.38 179 SER A N 1
ATOM 1446 C CA . SER A 1 179 ? 15.625 -19.781 -9.18 1 84.38 179 SER A CA 1
ATOM 1447 C C . SER A 1 179 ? 14.688 -18.578 -9.25 1 84.38 179 SER A C 1
ATOM 1449 O O . SER A 1 179 ? 15.117 -17.438 -9.031 1 84.38 179 SER A O 1
ATOM 1451 N N . LEU A 1 180 ? 13.539 -18.875 -9.688 1 88.94 180 LEU A N 1
ATOM 1452 C CA . LEU A 1 180 ? 12.484 -17.859 -9.656 1 88.94 180 LEU A CA 1
ATOM 1453 C C . LEU A 1 180 ? 11.648 -18 -8.391 1 88.94 180 LEU A C 1
ATOM 1455 O O . LEU A 1 180 ? 11.141 -19.078 -8.086 1 88.94 180 LEU A O 1
ATOM 1459 N N . TYR A 1 181 ? 11.602 -16.875 -7.711 1 92 181 TYR A N 1
ATOM 1460 C CA . TYR A 1 181 ? 10.82 -16.828 -6.48 1 92 181 TYR A CA 1
ATOM 1461 C C . TYR A 1 181 ? 9.383 -16.391 -6.762 1 92 181 TYR A C 1
ATOM 1463 O O . TYR A 1 181 ? 9.156 -15.461 -7.543 1 92 181 TYR A O 1
ATOM 1471 N N . ILE A 1 182 ? 8.461 -17.125 -6.195 1 93.5 182 ILE A N 1
ATOM 1472 C CA . ILE A 1 182 ? 7.035 -16.844 -6.328 1 93.5 182 ILE A CA 1
ATOM 1473 C C . ILE A 1 182 ? 6.492 -16.312 -5.004 1 93.5 182 ILE A C 1
ATOM 1475 O O . ILE A 1 182 ? 6.586 -16.969 -3.975 1 93.5 182 ILE A O 1
ATOM 1479 N N . ARG A 1 183 ? 5.891 -15.156 -5.125 1 94.75 183 ARG A N 1
ATOM 1480 C CA . ARG A 1 183 ? 5.41 -14.555 -3.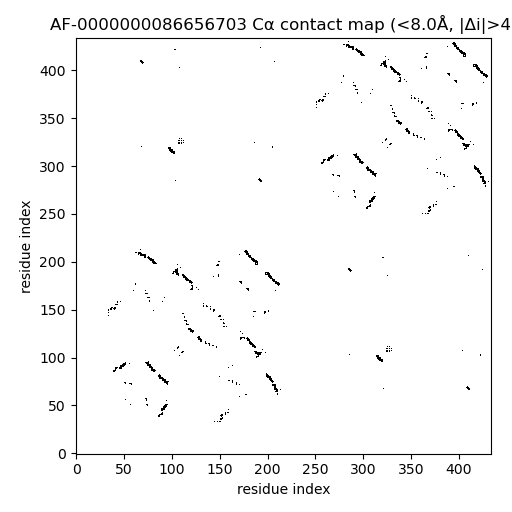887 1 94.75 183 ARG A CA 1
ATOM 1481 C C . ARG A 1 183 ? 3.961 -14.102 -4.023 1 94.75 183 ARG A C 1
ATOM 1483 O O . ARG A 1 183 ? 3.691 -12.922 -4.266 1 94.75 183 ARG A O 1
ATOM 1490 N N . PRO A 1 184 ? 3.006 -14.961 -3.777 1 97.56 184 PRO A N 1
ATOM 1491 C CA . PRO A 1 184 ? 1.63 -14.484 -3.627 1 97.56 184 PRO A CA 1
ATOM 1492 C C . PRO A 1 184 ? 1.437 -13.617 -2.387 1 97.56 184 PRO A C 1
ATOM 1494 O O . PRO A 1 184 ? 1.945 -13.953 -1.312 1 97.56 184 PRO A O 1
ATOM 1497 N N . THR A 1 185 ? 0.774 -12.508 -2.574 1 98.06 185 THR A N 1
ATOM 1498 C CA . THR A 1 185 ? 0.546 -11.523 -1.522 1 98.06 185 THR A CA 1
ATOM 1499 C C . THR A 1 185 ? -0.927 -11.133 -1.457 1 98.06 185 THR A C 1
ATOM 1501 O O . THR A 1 185 ? -1.567 -10.93 -2.49 1 98.06 185 THR A O 1
ATOM 1504 N N . LEU A 1 186 ? -1.438 -11.094 -0.296 1 98.44 186 LEU A N 1
ATOM 1505 C CA . LEU A 1 186 ? -2.818 -10.695 -0.044 1 98.44 186 LEU A CA 1
ATOM 1506 C C . LEU A 1 186 ? -2.873 -9.477 0.876 1 98.44 186 LEU A C 1
ATOM 1508 O O . LEU A 1 186 ? -2.33 -9.508 1.983 1 98.44 186 LEU A O 1
ATOM 1512 N N . ILE A 1 187 ? -3.561 -8.414 0.386 1 98.44 187 ILE A N 1
ATOM 1513 C CA . ILE A 1 187 ? -3.574 -7.176 1.158 1 98.44 187 ILE A CA 1
ATOM 1514 C C . ILE A 1 187 ? -5.008 -6.66 1.282 1 98.44 187 ILE A C 1
ATOM 1516 O O . ILE A 1 187 ? -5.82 -6.848 0.375 1 98.44 187 ILE A O 1
ATOM 1520 N N . GLY A 1 188 ? -5.305 -6.02 2.418 1 97.88 188 GLY A N 1
ATOM 1521 C CA . GLY A 1 188 ? -6.551 -5.285 2.562 1 97.88 188 GLY A CA 1
ATOM 1522 C C . GLY A 1 188 ? -6.52 -3.92 1.898 1 97.88 188 GLY A C 1
ATOM 1523 O O . GLY A 1 188 ? -5.629 -3.113 2.168 1 97.88 188 GLY A O 1
ATOM 1524 N N . ILE A 1 189 ? -7.559 -3.658 1.072 1 97.69 189 ILE A N 1
ATOM 1525 C CA . ILE A 1 189 ? -7.449 -2.428 0.295 1 97.69 189 ILE A CA 1
ATOM 1526 C C . ILE A 1 189 ? -8.68 -1.553 0.543 1 97.69 189 ILE A C 1
ATOM 1528 O O . ILE A 1 189 ? -8.953 -0.627 -0.224 1 97.69 189 ILE A O 1
ATOM 1532 N N . ASP A 1 190 ? -9.453 -1.781 1.613 1 94.81 190 ASP A N 1
ATOM 1533 C CA . ASP A 1 190 ? -10.594 -0.936 1.947 1 94.81 190 ASP A CA 1
ATOM 1534 C C . ASP A 1 190 ? -10.195 0.539 1.976 1 94.81 190 ASP A C 1
ATOM 1536 O O . ASP A 1 190 ? -9.188 0.903 2.584 1 94.81 190 ASP A O 1
ATOM 1540 N N . PRO A 1 191 ? -10.984 1.27 1.303 1 92.31 191 PRO A N 1
ATOM 1541 C CA . PRO A 1 191 ? -10.688 2.705 1.291 1 92.31 191 PRO A CA 1
ATOM 1542 C C . PRO A 1 191 ? -11.195 3.42 2.543 1 92.31 191 PRO A C 1
ATOM 1544 O O . PRO A 1 191 ? -11.805 4.488 2.443 1 92.31 191 PRO A O 1
ATOM 1547 N N . THR A 1 192 ? -11.055 2.842 3.672 1 88.5 192 THR A N 1
ATOM 1548 C CA . THR A 1 192 ? -11.539 3.393 4.93 1 88.5 192 THR A CA 1
ATOM 1549 C C . THR A 1 192 ? -10.539 3.146 6.055 1 88.5 192 THR A C 1
ATOM 1551 O O . THR A 1 192 ? -9.883 2.1 6.094 1 88.5 192 THR A O 1
ATOM 1554 N N . LEU A 1 193 ? -10.562 4.129 6.891 1 86 193 LEU A N 1
ATOM 1555 C CA . LEU A 1 193 ? -9.766 3.928 8.102 1 86 193 LEU A CA 1
ATOM 1556 C C . LEU A 1 193 ? -10.57 3.193 9.164 1 86 193 LEU A C 1
ATOM 1558 O O . LEU A 1 193 ? -11.797 3.291 9.195 1 86 193 LEU A O 1
ATOM 1562 N N . GLY A 1 194 ? -9.828 2.412 9.977 1 82.62 194 GLY A N 1
ATOM 1563 C CA . GLY A 1 194 ? -10.469 1.638 11.023 1 82.62 194 GLY A CA 1
ATOM 1564 C C . GLY A 1 194 ? -10.023 0.188 11.055 1 82.62 194 GLY A C 1
ATOM 1565 O O . GLY A 1 194 ? -9.602 -0.357 10.031 1 82.62 194 GLY A O 1
ATOM 1566 N N . VAL A 1 195 ? -10.289 -0.455 12.188 1 78.12 195 VAL A N 1
ATOM 1567 C CA . VAL A 1 195 ? -9.672 -1.757 12.422 1 78.12 195 VAL A CA 1
ATOM 1568 C C . VAL A 1 195 ? -10.664 -2.867 12.086 1 78.12 195 VAL A C 1
ATOM 1570 O O . VAL A 1 195 ? -10.383 -4.047 12.297 1 78.12 195 VAL A O 1
ATOM 1573 N N . SER A 1 196 ? -11.688 -2.561 11.445 1 82.44 196 SER A N 1
ATOM 1574 C CA . SER A 1 196 ? -12.633 -3.605 11.07 1 82.44 196 SER A CA 1
ATOM 1575 C C . SER A 1 196 ? -12.047 -4.531 10.008 1 82.44 196 SER A C 1
ATOM 1577 O O . SER A 1 196 ? -11.109 -4.152 9.297 1 82.44 196 SER A O 1
ATOM 1579 N N . ALA A 1 197 ? -12.617 -5.754 9.938 1 86.75 197 ALA A N 1
ATOM 1580 C CA . ALA A 1 197 ? -12.195 -6.691 8.898 1 86.75 197 ALA A CA 1
ATOM 1581 C C . ALA A 1 197 ? -12.406 -6.102 7.508 1 86.75 197 ALA A C 1
ATOM 1583 O O . ALA A 1 197 ? -13.422 -5.449 7.254 1 86.75 197 ALA A O 1
ATOM 1584 N N . PRO A 1 198 ? -11.477 -6.367 6.68 1 91.44 198 PRO A N 1
ATOM 1585 C CA . PRO A 1 198 ? -11.586 -5.77 5.348 1 91.44 198 PRO A CA 1
ATOM 1586 C C . PRO A 1 198 ? -12.742 -6.355 4.531 1 91.44 198 PRO A C 1
ATOM 1588 O O . PRO A 1 198 ? -12.977 -7.566 4.578 1 91.44 198 PRO A O 1
ATOM 1591 N N . ASP A 1 199 ? -13.344 -5.422 3.785 1 93.75 199 ASP A N 1
ATOM 1592 C CA . ASP A 1 199 ? -14.398 -5.816 2.85 1 93.75 199 ASP A CA 1
ATOM 1593 C C . ASP A 1 199 ? -13.859 -5.871 1.419 1 93.75 199 ASP A C 1
ATOM 1595 O O . ASP A 1 199 ? -14.578 -6.262 0.497 1 93.75 199 ASP A O 1
ATOM 1599 N N . SER A 1 200 ? -12.695 -5.434 1.279 1 96.62 200 SER A N 1
ATOM 1600 C CA . SER A 1 200 ? -12.008 -5.48 -0.008 1 96.62 200 SER A CA 1
ATOM 1601 C C . SER A 1 200 ? -10.547 -5.883 0.158 1 96.62 200 SER A C 1
ATOM 1603 O O . SER A 1 200 ? -9.906 -5.531 1.154 1 96.62 200 SER A O 1
ATOM 1605 N N . ALA A 1 201 ? -10.102 -6.633 -0.892 1 98.19 201 ALA A N 1
ATOM 1606 C CA . ALA A 1 201 ? -8.734 -7.137 -0.847 1 98.19 201 ALA A CA 1
ATOM 1607 C C . ALA A 1 201 ? -8.172 -7.316 -2.254 1 98.19 201 ALA A C 1
ATOM 1609 O O . ALA A 1 201 ? -8.906 -7.258 -3.238 1 98.19 201 ALA A O 1
ATOM 1610 N N . LEU A 1 202 ? -6.875 -7.355 -2.266 1 98.69 202 LEU A N 1
ATOM 1611 C CA . LEU A 1 202 ? -6.152 -7.645 -3.5 1 98.69 202 LEU A CA 1
ATOM 1612 C C . LEU A 1 202 ? -5.156 -8.781 -3.291 1 98.69 202 LEU A C 1
ATOM 1614 O O . LEU A 1 202 ? -4.297 -8.711 -2.41 1 98.69 202 LEU A O 1
ATOM 1618 N N . LEU A 1 203 ? -5.348 -9.867 -4.047 1 98.44 203 LEU A N 1
ATOM 1619 C CA . LEU A 1 203 ? -4.348 -10.922 -4.16 1 98.44 203 LEU A CA 1
ATOM 1620 C C . LEU A 1 203 ? -3.484 -10.719 -5.398 1 98.44 203 LEU A C 1
ATOM 1622 O O . LEU A 1 203 ? -3.998 -10.695 -6.52 1 98.44 203 LEU A O 1
ATOM 1626 N N . SER A 1 204 ? -2.219 -10.492 -5.117 1 97.81 204 SER A N 1
ATOM 1627 C CA . SER A 1 204 ? -1.297 -10.312 -6.234 1 97.81 204 SER A CA 1
ATOM 1628 C C . SER A 1 204 ? -0.096 -11.25 -6.117 1 97.81 204 SER A C 1
ATOM 1630 O O . SER A 1 204 ? 0.268 -11.664 -5.016 1 97.81 204 SER A O 1
ATOM 1632 N N . THR A 1 205 ? 0.422 -11.633 -7.246 1 92.31 205 THR A N 1
ATOM 1633 C CA . THR A 1 205 ? 1.626 -12.461 -7.277 1 92.31 205 THR A CA 1
ATOM 1634 C C . THR A 1 205 ? 2.668 -11.859 -8.219 1 92.31 205 THR A C 1
ATOM 1636 O O . THR A 1 205 ? 2.365 -11.547 -9.375 1 92.31 205 THR A O 1
ATOM 1639 N N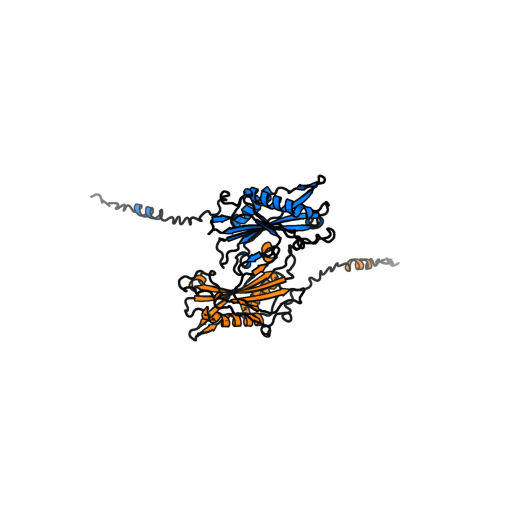 . ILE A 1 206 ? 3.877 -11.742 -7.633 1 86.06 206 ILE A N 1
ATOM 1640 C CA . ILE A 1 206 ? 5.012 -11.273 -8.422 1 86.06 206 ILE A CA 1
ATOM 1641 C C . ILE A 1 206 ? 6.172 -12.258 -8.289 1 86.06 206 ILE A C 1
ATOM 1643 O O . ILE A 1 206 ? 6.219 -13.055 -7.352 1 86.06 206 ILE A O 1
ATOM 1647 N N . TYR A 1 207 ? 7.035 -12.141 -9.266 1 83.44 207 TYR A N 1
ATOM 1648 C CA . TYR A 1 207 ? 8.148 -13.086 -9.312 1 83.44 207 TYR A CA 1
ATOM 1649 C C . TYR A 1 207 ? 9.484 -12.352 -9.32 1 83.44 207 TYR A C 1
ATOM 1651 O O . TYR A 1 207 ? 9.984 -11.961 -10.375 1 83.44 207 TYR A O 1
ATOM 1659 N N . PRO A 1 208 ? 10.07 -12.297 -8.188 1 83.44 208 PRO A N 1
ATOM 1660 C CA . PRO A 1 208 ? 11.445 -11.789 -8.195 1 83.44 208 PRO A CA 1
ATOM 1661 C C . PRO A 1 208 ? 12.469 -12.859 -8.555 1 83.44 208 PRO A C 1
ATOM 1663 O O . PRO A 1 208 ? 12.266 -14.039 -8.25 1 83.44 208 PRO A O 1
ATOM 1666 N N . LEU A 1 209 ? 13.422 -12.391 -9.211 1 78.69 209 LEU A N 1
ATOM 1667 C CA . LEU A 1 209 ? 14.562 -13.273 -9.438 1 78.69 209 LEU A CA 1
ATOM 1668 C C . LEU A 1 209 ? 15.414 -13.398 -8.18 1 78.69 209 LEU A C 1
ATOM 1670 O O . LEU A 1 209 ? 15.609 -12.414 -7.461 1 78.69 209 LEU A O 1
ATOM 1674 N N . MET A 1 210 ? 15.82 -14.625 -7.898 1 75.81 210 MET A N 1
ATOM 1675 C CA . MET A 1 210 ? 16.625 -14.844 -6.695 1 75.81 210 MET A CA 1
ATOM 1676 C C . MET A 1 210 ? 17.828 -15.719 -7 1 75.81 210 MET A C 1
ATOM 1678 O O . MET A 1 210 ? 17.719 -16.734 -7.68 1 75.81 210 MET A O 1
ATOM 1682 N N . ALA A 1 211 ? 19.016 -15.125 -6.531 1 66.5 211 ALA A N 1
ATOM 1683 C CA . ALA A 1 211 ? 20.172 -16 -6.602 1 66.5 211 ALA A CA 1
ATOM 1684 C C . ALA A 1 211 ? 20.078 -17.125 -5.586 1 66.5 211 ALA A C 1
ATOM 1686 O O . ALA A 1 211 ? 19.547 -16.938 -4.488 1 66.5 211 ALA A O 1
ATOM 1687 N N . ARG A 1 212 ? 20.469 -18.297 -5.969 1 59.81 212 ARG A N 1
ATOM 1688 C CA . ARG A 1 212 ? 20.328 -19.484 -5.141 1 59.81 212 ARG A CA 1
ATOM 1689 C C . ARG A 1 212 ? 21.094 -19.328 -3.828 1 59.81 212 ARG A C 1
ATOM 1691 O O . ARG A 1 212 ? 20.656 -19.828 -2.789 1 59.81 212 ARG A O 1
ATOM 1698 N N . TRP A 1 213 ? 22.297 -18.734 -3.939 1 53.59 213 TRP A N 1
ATOM 1699 C CA . TRP A 1 213 ? 23.141 -18.688 -2.746 1 53.59 213 TRP A CA 1
ATOM 1700 C C . TRP A 1 213 ? 22.5 -17.797 -1.678 1 53.59 213 TRP A C 1
ATOM 1702 O O . TRP A 1 213 ? 22.938 -17.797 -0.524 1 53.59 213 TRP A O 1
ATOM 1712 N N . LEU A 1 214 ? 21.672 -16.969 -1.988 1 50.75 214 LEU A N 1
ATOM 1713 C CA . LEU A 1 214 ? 21.047 -16.062 -1.039 1 50.75 214 LEU A CA 1
ATOM 1714 C C . LEU A 1 214 ? 20.125 -16.812 -0.077 1 50.75 214 LEU A C 1
ATOM 1716 O O . LEU A 1 214 ? 19.781 -16.281 0.984 1 50.75 214 LEU A O 1
ATOM 1720 N N . TRP A 1 215 ? 19.594 -17.953 -0.309 1 48.56 215 TRP A N 1
ATOM 1721 C CA . TRP A 1 215 ? 18.688 -18.672 0.584 1 48.56 215 TRP A CA 1
ATOM 1722 C C . TRP A 1 215 ? 19.484 -19.344 1.712 1 48.56 215 TRP A C 1
ATOM 1724 O O . TRP A 1 215 ? 18.891 -19.922 2.631 1 48.56 215 TRP A O 1
ATOM 1734 N N . ARG A 1 216 ? 20.797 -19.547 1.666 1 38.47 216 ARG A N 1
ATOM 1735 C CA . ARG A 1 216 ? 21.375 -20.312 2.764 1 38.47 216 ARG A CA 1
ATOM 1736 C C . ARG A 1 216 ? 21.25 -19.562 4.086 1 38.47 216 ARG A C 1
ATOM 1738 O O . ARG A 1 216 ? 21.609 -20.094 5.141 1 38.47 216 ARG A O 1
ATOM 1745 N N . SER A 1 217 ? 20.984 -18.281 4.012 1 33.59 217 SER A N 1
ATOM 1746 C CA . SER A 1 217 ? 20.922 -17.812 5.395 1 33.59 217 SER A CA 1
ATOM 1747 C C . SER A 1 217 ? 19.484 -17.875 5.93 1 33.59 217 SER A C 1
ATOM 1749 O O . SER A 1 217 ? 18.531 -17.75 5.164 1 33.59 217 SER A O 1
ATOM 1751 N N . MET B 1 1 ? 80.25 -19.688 55.531 1 25.03 1 MET B N 1
ATOM 1752 C CA . MET B 1 1 ? 80.188 -20.391 54.281 1 25.03 1 MET B CA 1
ATOM 1753 C C . MET B 1 1 ? 78.75 -20.484 53.75 1 25.03 1 MET B C 1
ATOM 1755 O O . MET B 1 1 ? 78.062 -21.391 54.125 1 25.03 1 MET B O 1
ATOM 1759 N N . VAL B 1 2 ? 78.062 -19.281 53.812 1 24.66 2 VAL B N 1
ATOM 1760 C CA . VAL B 1 2 ? 76.75 -18.688 53.625 1 24.66 2 VAL B CA 1
ATOM 1761 C C . VAL B 1 2 ? 76.312 -18.922 52.188 1 24.66 2 VAL B C 1
ATOM 1763 O O . VAL B 1 2 ? 77.062 -18.641 51.25 1 24.66 2 VAL B O 1
ATOM 1766 N N . TYR B 1 3 ? 75.375 -19.953 52 1 24.34 3 TYR B N 1
ATOM 1767 C CA . TYR B 1 3 ? 74.688 -20.609 50.906 1 24.34 3 TYR B CA 1
ATOM 1768 C C . TYR B 1 3 ? 74.062 -19.594 49.969 1 24.34 3 TYR B C 1
ATOM 1770 O O . TYR B 1 3 ? 73.312 -18.703 50.406 1 24.34 3 TYR B O 1
ATOM 1778 N N . LEU B 1 4 ? 74.75 -19.219 48.844 1 21.81 4 LEU B N 1
ATOM 1779 C CA . LEU B 1 4 ? 74.625 -18.312 47.688 1 21.81 4 LEU B CA 1
ATOM 1780 C C . LEU B 1 4 ? 73.375 -18.656 46.875 1 21.81 4 LEU B C 1
ATOM 1782 O O . LEU B 1 4 ? 73.438 -19.406 45.906 1 21.81 4 LEU B O 1
ATOM 1786 N N . ARG B 1 5 ? 72.25 -19.25 47.5 1 21.91 5 ARG B N 1
ATOM 1787 C CA . ARG B 1 5 ? 71.25 -19.781 46.625 1 21.91 5 ARG B CA 1
ATOM 1788 C C . ARG B 1 5 ? 70.688 -18.703 45.688 1 21.91 5 ARG B C 1
ATOM 1790 O O . ARG B 1 5 ? 70.125 -17.719 46.156 1 21.91 5 ARG B O 1
ATOM 1797 N N . ARG B 1 6 ? 71.5 -18.344 44.688 1 21.62 6 ARG B N 1
ATOM 1798 C CA . ARG B 1 6 ? 71.188 -17.359 43.656 1 21.62 6 ARG B CA 1
ATOM 1799 C C . ARG B 1 6 ? 69.875 -17.672 42.969 1 21.62 6 ARG B C 1
ATOM 1801 O O . ARG B 1 6 ? 69.688 -18.766 42.438 1 21.62 6 ARG B O 1
ATOM 1808 N N . LYS B 1 7 ? 68.688 -17.125 43.531 1 22.83 7 LYS B N 1
ATOM 1809 C CA . LYS B 1 7 ? 67.312 -17.141 43.156 1 22.83 7 LYS B CA 1
ATOM 1810 C C . LYS B 1 7 ? 67.125 -16.766 41.688 1 22.83 7 LYS B C 1
ATOM 1812 O O . LYS B 1 7 ? 67.5 -15.664 41.281 1 22.83 7 LYS B O 1
ATOM 1817 N N . ILE B 1 8 ? 67.5 -17.656 40.719 1 25.11 8 ILE B N 1
ATOM 1818 C CA . ILE B 1 8 ? 67.312 -17.531 39.281 1 25.11 8 ILE B CA 1
ATOM 1819 C C . ILE B 1 8 ? 65.875 -17.141 38.969 1 25.11 8 ILE B C 1
ATOM 1821 O O . ILE B 1 8 ? 64.938 -17.922 39.188 1 25.11 8 ILE B O 1
ATOM 1825 N N . LEU B 1 9 ? 65.375 -16.047 39.625 1 25.27 9 LEU B N 1
ATOM 1826 C CA . LEU B 1 9 ? 64 -15.594 39.406 1 25.27 9 LEU B CA 1
ATOM 1827 C C . LEU B 1 9 ? 63.719 -15.367 37.906 1 25.27 9 LEU B C 1
ATOM 1829 O O . LEU B 1 9 ? 64.312 -14.477 37.281 1 25.27 9 LEU B O 1
ATOM 1833 N N . LEU B 1 10 ? 63.781 -16.484 37.094 1 24.53 10 LEU B N 1
ATOM 1834 C CA . LEU B 1 10 ? 63.469 -16.5 35.688 1 24.53 10 LEU B CA 1
ATOM 1835 C C . LEU B 1 10 ? 62.219 -15.695 35.406 1 24.53 10 LEU B C 1
ATOM 1837 O O . LEU B 1 10 ? 61.188 -15.891 36.062 1 24.53 10 LEU B O 1
ATOM 1841 N N . SER B 1 11 ? 62.375 -14.398 34.844 1 27.77 11 SER B N 1
ATOM 1842 C CA . SER B 1 11 ? 61.562 -13.281 34.375 1 27.77 11 SER B CA 1
ATOM 1843 C C . SER B 1 11 ? 60.531 -13.727 33.375 1 27.77 11 SER B C 1
ATOM 1845 O O . SER B 1 11 ? 60.875 -14.062 32.219 1 27.77 11 SER B O 1
ATOM 1847 N N . GLY B 1 12 ? 59.781 -14.812 33.656 1 26.36 12 GLY B N 1
ATOM 1848 C CA . GLY B 1 12 ? 58.75 -15.328 32.75 1 26.36 12 GLY B CA 1
ATOM 1849 C C . GLY B 1 12 ? 57.781 -14.266 32.281 1 26.36 12 GLY B C 1
ATOM 1850 O O . GLY B 1 12 ? 56.688 -14.578 31.812 1 26.36 12 GLY B O 1
ATOM 1851 N N . THR B 1 13 ? 58.094 -12.953 32.531 1 25.5 13 THR B N 1
ATOM 1852 C CA . THR B 1 13 ? 57.031 -11.938 32.5 1 25.5 13 THR B CA 1
ATOM 1853 C C . THR B 1 13 ? 56.469 -11.828 31.078 1 25.5 13 THR B C 1
ATOM 1855 O O . THR B 1 13 ? 55.281 -11.516 30.906 1 25.5 13 THR B O 1
ATOM 1858 N N . ALA B 1 14 ? 57.344 -11.859 30.062 1 26.11 14 ALA B N 1
ATOM 1859 C CA . ALA B 1 14 ? 57 -10.953 28.969 1 26.11 14 ALA B CA 1
ATOM 1860 C C . ALA B 1 14 ? 55.844 -11.516 28.125 1 26.11 14 ALA B C 1
ATOM 1862 O O . ALA B 1 14 ? 55.25 -10.797 27.328 1 26.11 14 ALA B O 1
ATOM 1863 N N . LEU B 1 15 ? 55.75 -12.789 28.125 1 27.27 15 LEU B N 1
ATOM 1864 C CA . LEU B 1 15 ? 55.031 -13.273 26.953 1 27.27 15 LEU B CA 1
ATOM 1865 C C . LEU B 1 15 ? 53.594 -12.812 27 1 27.27 15 LEU B C 1
ATOM 1867 O O . LEU B 1 15 ? 52.781 -13.148 26.109 1 27.27 15 LEU B O 1
ATOM 1871 N N . ASN B 1 16 ? 53.219 -12.406 28.188 1 25.08 16 ASN B N 1
ATOM 1872 C CA . ASN B 1 16 ? 51.781 -12.281 28.25 1 25.08 16 ASN B CA 1
ATOM 1873 C C . ASN B 1 16 ? 51.25 -11.219 27.281 1 25.08 16 ASN B C 1
ATOM 1875 O O . ASN B 1 16 ? 50.062 -10.898 27.281 1 25.08 16 ASN B O 1
ATOM 1879 N N . GLN B 1 17 ? 52.281 -10.414 26.812 1 26.52 17 GLN B N 1
ATOM 1880 C CA . GLN B 1 17 ? 51.719 -9.172 26.281 1 26.52 17 GLN B CA 1
ATOM 1881 C C . GLN B 1 17 ? 50.906 -9.438 25.031 1 26.52 17 GLN B C 1
ATOM 1883 O O . GLN B 1 17 ? 50.156 -8.562 24.562 1 26.52 17 GLN B O 1
ATOM 1888 N N . LEU B 1 18 ? 51.344 -10.477 24.328 1 28.95 18 LEU B N 1
ATOM 1889 C CA . LEU B 1 18 ? 50.906 -10.422 22.938 1 28.95 18 LEU B CA 1
ATOM 1890 C C . LEU B 1 18 ? 49.375 -10.594 22.875 1 28.95 18 LEU B C 1
ATOM 1892 O O . LEU B 1 18 ? 48.781 -10.375 21.812 1 28.95 18 LEU B O 1
ATOM 1896 N N . GLN B 1 19 ? 48.906 -11.297 23.844 1 26.09 19 GLN B N 1
ATOM 1897 C CA . GLN B 1 19 ? 47.531 -11.703 23.484 1 26.09 19 GLN B CA 1
ATOM 1898 C C . GLN B 1 19 ? 46.625 -10.5 23.344 1 26.09 19 GLN B C 1
ATOM 1900 O O . GLN B 1 19 ? 45.406 -10.656 23.125 1 26.09 19 GLN B O 1
ATOM 1905 N N . LYS B 1 20 ? 47.062 -9.352 23.812 1 27.59 20 LYS B N 1
ATOM 1906 C CA . LYS B 1 20 ? 46 -8.336 24 1 27.59 20 LYS B CA 1
ATOM 1907 C C . LYS B 1 20 ? 45.312 -8 22.688 1 27.59 20 LYS B C 1
ATOM 1909 O O . LYS B 1 20 ? 44.125 -7.703 22.672 1 27.59 20 LYS B O 1
ATOM 1914 N N . SER B 1 21 ? 46.094 -7.719 21.656 1 27.75 21 SER B N 1
ATOM 1915 C CA . SER B 1 21 ? 45.656 -6.688 20.719 1 27.75 21 SER B CA 1
ATOM 1916 C C . SER B 1 21 ? 44.562 -7.203 19.812 1 27.75 21 SER B C 1
ATOM 1918 O O . SER B 1 21 ? 43.906 -6.43 19.094 1 27.75 21 SER B O 1
ATOM 1920 N N . LEU B 1 22 ? 44.531 -8.453 19.578 1 27.16 22 LEU B N 1
ATOM 1921 C CA . LEU B 1 22 ? 43.656 -8.703 18.406 1 27.16 22 LEU B CA 1
ATOM 1922 C C . LEU B 1 22 ? 42.219 -8.414 18.734 1 27.16 22 LEU B C 1
ATOM 1924 O O . LEU B 1 22 ? 41.375 -9.328 18.797 1 27.16 22 LEU B O 1
ATOM 1928 N N . ARG B 1 23 ? 41.906 -7.648 19.688 1 27.98 23 ARG B N 1
ATOM 1929 C CA . ARG B 1 23 ? 40.469 -7.41 19.828 1 27.98 23 ARG B CA 1
ATOM 1930 C C . ARG B 1 23 ? 39.844 -6.926 18.5 1 27.98 23 ARG B C 1
ATOM 1932 O O . ARG B 1 23 ? 40.281 -5.898 17.969 1 27.98 23 ARG B O 1
ATOM 1939 N N . TRP B 1 24 ? 39.344 -7.82 17.641 1 26.64 24 TRP B N 1
ATOM 1940 C CA . TRP B 1 24 ? 38.531 -7.629 16.438 1 26.64 24 TRP B CA 1
ATOM 1941 C C . TRP B 1 24 ? 37.438 -6.602 16.672 1 26.64 24 TRP B C 1
ATOM 1943 O O . TRP B 1 24 ? 36.5 -6.852 17.422 1 26.64 24 TRP B O 1
ATOM 1953 N N . SER B 1 25 ? 37.719 -5.363 17.047 1 27.77 25 SER B N 1
ATOM 1954 C CA . SER B 1 25 ? 36.75 -4.277 17.047 1 27.77 25 SER B CA 1
ATOM 1955 C C . SER B 1 25 ? 36.031 -4.188 15.703 1 27.77 25 SER B C 1
ATOM 1957 O O . SER B 1 25 ? 36.562 -3.604 14.75 1 27.77 25 SER B O 1
ATOM 1959 N N . SER B 1 26 ? 35.625 -5.254 15.086 1 29.45 26 SER B N 1
ATOM 1960 C CA . SER B 1 26 ? 34.781 -5.074 13.922 1 29.45 26 SER B CA 1
ATOM 1961 C C . SER B 1 26 ? 33.625 -4.148 14.234 1 29.45 26 SER B C 1
ATOM 1963 O O . SER B 1 26 ? 32.625 -4.57 14.828 1 29.45 26 SER B O 1
ATOM 1965 N N . SER B 1 27 ? 33.812 -3.018 14.812 1 29.09 27 SER B N 1
ATOM 1966 C CA . SER B 1 27 ? 32.781 -2.012 14.859 1 29.09 27 SER B CA 1
ATOM 1967 C C . SER B 1 27 ? 32.094 -1.852 13.492 1 29.09 27 SER B C 1
ATOM 1969 O O . SER B 1 27 ? 32.719 -1.362 12.547 1 29.09 27 SER B O 1
ATOM 1971 N N . LEU B 1 28 ? 31.406 -2.736 13.023 1 29.67 28 LEU B N 1
ATOM 1972 C CA . LEU B 1 28 ? 30.484 -2.457 11.938 1 29.67 28 LEU B CA 1
ATOM 1973 C C . LEU B 1 28 ? 29.891 -1.059 12.07 1 29.67 28 LEU B C 1
ATOM 1975 O O . LEU B 1 28 ? 29.172 -0.769 13.039 1 29.67 28 LEU B O 1
ATOM 1979 N N . LYS B 1 29 ? 30.547 -0.014 11.742 1 30.77 29 LYS B N 1
ATOM 1980 C CA . LYS B 1 29 ? 29.984 1.312 11.5 1 30.77 29 LYS B CA 1
ATOM 1981 C C . LYS B 1 29 ? 28.547 1.216 10.992 1 30.77 29 LYS B C 1
ATOM 1983 O O . LYS B 1 29 ? 28.312 0.834 9.844 1 30.77 29 LYS B O 1
ATOM 1988 N N . ILE B 1 30 ? 27.75 0.684 11.758 1 32.25 30 ILE B N 1
ATOM 1989 C CA . ILE B 1 30 ? 26.359 1.024 11.477 1 32.25 30 ILE B CA 1
ATOM 1990 C C . ILE B 1 30 ? 26.266 2.477 11.016 1 32.25 30 ILE B C 1
ATOM 1992 O O . ILE B 1 30 ? 26.609 3.396 11.758 1 32.25 30 ILE B O 1
ATOM 1996 N N . ARG B 1 31 ? 26.688 2.842 9.898 1 36.97 31 ARG B N 1
ATOM 1997 C CA . ARG B 1 31 ? 26.328 4.164 9.383 1 36.97 31 ARG B CA 1
ATOM 1998 C C . ARG B 1 31 ? 25.125 4.738 10.133 1 36.97 31 ARG B C 1
ATOM 2000 O O . ARG B 1 31 ? 24.062 4.117 10.188 1 36.97 31 ARG B O 1
ATOM 2007 N N . ASP B 1 32 ? 25.297 5.34 11.211 1 37.03 32 ASP B N 1
ATOM 2008 C CA . ASP B 1 32 ? 24.312 6.004 12.062 1 37.03 32 ASP B CA 1
ATOM 2009 C C . ASP B 1 32 ? 23.281 6.754 11.227 1 37.03 32 ASP B C 1
ATOM 2011 O O . ASP B 1 32 ? 23.438 7.941 10.953 1 37.03 32 ASP B O 1
ATOM 2015 N N . LYS B 1 33 ? 22.922 6.352 10.188 1 43.44 33 LYS B N 1
ATOM 2016 C CA . LYS B 1 33 ? 21.828 6.855 9.359 1 43.44 33 LYS B CA 1
ATOM 2017 C C . LYS B 1 33 ? 20.75 7.496 10.219 1 43.44 33 LYS B C 1
ATOM 2019 O O . LYS B 1 33 ? 19.797 8.086 9.688 1 43.44 33 LYS B O 1
ATOM 2024 N N . ASN B 1 34 ? 20.734 7.203 11.523 1 44.25 34 ASN B N 1
ATOM 2025 C CA . ASN B 1 34 ? 19.672 7.613 12.414 1 44.25 34 ASN B CA 1
ATOM 2026 C C . ASN B 1 34 ? 19.875 9.039 12.922 1 44.25 34 ASN B C 1
ATOM 2028 O O . ASN B 1 34 ? 19.219 9.469 13.875 1 44.25 34 ASN B O 1
ATOM 2032 N N . GLU B 1 35 ? 21.062 9.594 12.828 1 46.28 35 GLU B N 1
ATOM 2033 C CA . GLU B 1 35 ? 21.031 10.969 13.312 1 46.28 35 GLU B CA 1
ATOM 2034 C C . GLU B 1 35 ? 20 11.797 12.547 1 46.28 35 GLU B C 1
ATOM 2036 O O . GLU B 1 35 ? 19.953 11.758 11.32 1 46.28 35 GLU B O 1
ATOM 2041 N N . ILE B 1 36 ? 18.938 12.258 13.195 1 52.81 36 ILE B N 1
ATOM 2042 C CA . ILE B 1 36 ? 17.984 13.211 12.633 1 52.81 36 ILE B CA 1
ATOM 2043 C C . ILE B 1 36 ? 18.734 14.344 11.938 1 52.81 36 ILE B C 1
ATOM 2045 O O . ILE B 1 36 ? 19.5 15.07 12.57 1 52.81 36 ILE B O 1
ATOM 2049 N N . ARG B 1 37 ? 19.172 14.273 10.836 1 56.06 37 ARG B N 1
ATOM 2050 C CA . ARG B 1 37 ? 19.703 15.453 10.156 1 56.06 37 ARG B CA 1
ATOM 2051 C C . ARG B 1 37 ? 18.594 16.297 9.555 1 56.06 37 ARG B C 1
ATOM 2053 O O . ARG B 1 37 ? 18.281 16.172 8.367 1 56.06 37 ARG B O 1
ATOM 2060 N N . PRO B 1 38 ? 17.859 16.922 10.531 1 56.91 38 PRO B N 1
ATOM 2061 C CA . PRO B 1 38 ? 16.766 17.797 10.102 1 56.91 38 PRO B CA 1
ATOM 2062 C C . PRO B 1 38 ? 17.172 18.688 8.922 1 56.91 38 PRO B C 1
ATOM 2064 O O . PRO B 1 38 ? 16.297 19.156 8.18 1 56.91 38 PRO B O 1
ATOM 2067 N N . GLU B 1 39 ? 18.453 18.953 8.82 1 58.53 39 GLU B N 1
ATOM 2068 C CA . GLU B 1 39 ? 18.891 19.875 7.781 1 58.53 39 GLU B CA 1
ATOM 2069 C C . GLU B 1 39 ? 18.609 19.328 6.387 1 58.53 39 GLU B C 1
ATOM 2071 O O . GLU B 1 39 ? 18.5 20.094 5.422 1 58.53 39 GLU B O 1
ATOM 2076 N N . ARG B 1 40 ? 18.25 18.078 6.371 1 79.5 40 ARG B N 1
ATOM 2077 C CA . ARG B 1 40 ? 17.984 17.5 5.059 1 79.5 40 ARG B CA 1
ATOM 2078 C C . ARG B 1 40 ? 16.484 17.203 4.891 1 79.5 40 ARG B C 1
ATOM 2080 O O . ARG B 1 40 ? 16.109 16.359 4.082 1 79.5 40 ARG B O 1
ATOM 2087 N N . SER B 1 41 ? 15.734 18.062 5.582 1 92.56 41 SER B N 1
ATOM 2088 C CA . SER B 1 41 ? 14.289 17.844 5.527 1 92.56 41 SER B CA 1
ATOM 2089 C C . SER B 1 41 ? 13.633 18.766 4.504 1 92.56 41 SER B C 1
ATOM 2091 O O . SER B 1 41 ? 14.297 19.656 3.943 1 92.56 41 SER B O 1
ATOM 2093 N N . PHE B 1 42 ? 12.438 18.469 4.219 1 96.88 42 PHE B N 1
ATOM 2094 C CA . PHE B 1 42 ? 11.656 19.359 3.363 1 96.88 42 PHE B CA 1
ATOM 2095 C C . PHE B 1 42 ? 11.32 20.656 4.09 1 96.88 42 PHE B C 1
ATOM 2097 O O . PHE B 1 42 ? 11.359 20.703 5.32 1 96.88 42 PHE B O 1
ATOM 2104 N N . LYS B 1 43 ? 10.984 21.688 3.26 1 96.5 43 LYS B N 1
ATOM 2105 C CA . LYS B 1 43 ? 10.656 23 3.818 1 96.5 43 LYS B CA 1
ATOM 2106 C C . LYS B 1 43 ? 9.266 23.453 3.383 1 96.5 43 LYS B C 1
ATOM 2108 O O . LYS B 1 43 ? 8.891 23.281 2.219 1 96.5 43 LYS B O 1
ATOM 2113 N N . TYR B 1 44 ? 8.57 24.016 4.301 1 97.69 44 TYR B N 1
ATOM 2114 C CA . TYR B 1 44 ? 7.266 24.609 4.008 1 97.69 44 TYR B CA 1
ATOM 2115 C C . TYR B 1 44 ? 7.379 25.656 2.906 1 97.69 44 TYR B C 1
ATOM 2117 O O . TYR B 1 44 ? 6.484 25.766 2.062 1 97.69 44 TYR B O 1
ATOM 2125 N N . ALA B 1 45 ? 8.422 26.391 2.936 1 97.5 45 ALA B N 1
ATOM 2126 C CA . ALA B 1 45 ? 8.625 27.469 1.983 1 97.5 45 ALA B CA 1
ATOM 2127 C C . ALA B 1 45 ? 8.578 26.969 0.546 1 97.5 45 ALA B C 1
ATOM 2129 O O . ALA B 1 45 ? 8.305 27.734 -0.381 1 97.5 45 ALA B O 1
ATOM 2130 N N . ASP B 1 46 ? 8.797 25.703 0.299 1 97.75 46 ASP B N 1
ATOM 2131 C CA . ASP B 1 46 ? 8.844 25.125 -1.038 1 97.75 46 ASP B CA 1
ATOM 2132 C C . ASP B 1 46 ? 7.516 24.453 -1.396 1 97.75 46 ASP B C 1
ATOM 2134 O O . ASP B 1 46 ? 7.387 23.844 -2.457 1 97.75 46 ASP B O 1
ATOM 2138 N N . LEU B 1 47 ? 6.492 24.594 -0.536 1 98.31 47 LEU B N 1
ATOM 2139 C CA . LEU B 1 47 ? 5.227 23.891 -0.699 1 98.31 47 LEU B CA 1
ATOM 2140 C C . LEU B 1 47 ? 4.543 24.281 -2.004 1 98.31 47 LEU B C 1
ATOM 2142 O O . LEU B 1 47 ? 4.402 25.469 -2.299 1 98.31 47 LEU B O 1
ATOM 2146 N N . SER B 1 48 ? 4.27 23.266 -2.744 1 98.31 48 SER B N 1
ATOM 2147 C CA . SER B 1 48 ? 3.453 23.469 -3.936 1 98.31 48 SER B CA 1
ATOM 2148 C C . SER B 1 48 ? 2 23.078 -3.686 1 98.31 48 SER B C 1
ATOM 2150 O O . SER B 1 48 ? 1.729 22.062 -3.047 1 98.31 48 SER B O 1
ATOM 2152 N N . VAL B 1 49 ? 1.024 23.922 -4.258 1 98.06 49 VAL B N 1
ATOM 2153 C CA . VAL B 1 49 ? -0.394 23.688 -4.02 1 98.06 49 VAL B CA 1
ATOM 2154 C C . VAL B 1 49 ? -1.138 23.609 -5.352 1 98.06 49 VAL B C 1
ATOM 2156 O O . VAL B 1 49 ? -1.046 24.516 -6.176 1 98.06 49 VAL B O 1
ATOM 2159 N N . ARG B 1 50 ? -1.739 22.5 -5.543 1 98.19 50 ARG B N 1
ATOM 2160 C CA . ARG B 1 50 ? -2.727 22.344 -6.605 1 98.19 50 ARG B CA 1
ATOM 2161 C C . ARG B 1 50 ? -4.117 22.094 -6.031 1 98.19 50 ARG B C 1
ATOM 2163 O O . ARG B 1 50 ? -4.371 21.031 -5.457 1 98.19 50 ARG B O 1
ATOM 2170 N N . LEU B 1 51 ? -5.027 23.031 -6.273 1 97.19 51 LEU B N 1
ATOM 2171 C CA . LEU B 1 51 ? -6.359 22.953 -5.695 1 97.19 51 LEU B CA 1
ATOM 2172 C C . LEU B 1 51 ? -7.254 22.031 -6.52 1 97.19 51 LEU B C 1
ATOM 2174 O O . LEU B 1 51 ? -7.117 21.953 -7.746 1 97.19 51 LEU B O 1
ATOM 2178 N N . ALA B 1 52 ? -8.164 21.406 -5.867 1 96.44 52 ALA B N 1
ATOM 2179 C CA . ALA B 1 52 ? -9.148 20.562 -6.531 1 96.44 52 ALA B CA 1
ATOM 2180 C C . ALA B 1 52 ? -10.094 21.391 -7.395 1 96.44 52 ALA B C 1
ATOM 2182 O O . ALA B 1 52 ? -10.539 22.469 -6.984 1 96.44 52 ALA B O 1
ATOM 2183 N N . ALA B 1 53 ? -10.367 20.828 -8.539 1 95.44 53 ALA B N 1
ATOM 2184 C CA . ALA B 1 53 ? -11.414 21.422 -9.367 1 95.44 53 ALA B CA 1
ATOM 2185 C C . ALA B 1 53 ? -12.797 21.125 -8.789 1 95.44 53 ALA B C 1
ATOM 2187 O O . ALA B 1 53 ? -12.961 20.203 -7.984 1 95.44 53 ALA B O 1
ATOM 2188 N N . PRO B 1 54 ? -13.766 21.906 -9.203 1 92.12 54 PRO B N 1
ATOM 2189 C CA . PRO B 1 54 ? -15.109 21.734 -8.641 1 92.12 54 PRO B CA 1
ATOM 2190 C C . PRO B 1 54 ? -15.625 20.312 -8.773 1 92.12 54 PRO B C 1
ATOM 2192 O O . PRO B 1 54 ? -16.266 19.797 -7.852 1 92.12 54 PRO B O 1
ATOM 2195 N N . HIS B 1 55 ? -15.273 19.609 -9.859 1 91.94 55 HIS B N 1
ATOM 2196 C CA . HIS B 1 55 ? -15.789 18.266 -10.094 1 91.94 55 HIS B CA 1
ATOM 2197 C C . HIS B 1 55 ? -15.078 17.25 -9.219 1 91.94 55 HIS B C 1
ATOM 2199 O O . HIS B 1 55 ? -15.523 16.109 -9.102 1 91.94 55 HIS B O 1
ATOM 2205 N N . GLN B 1 56 ? -14.016 17.625 -8.523 1 90.81 56 GLN B N 1
ATOM 2206 C CA . GLN B 1 56 ? -13.25 16.75 -7.664 1 90.81 56 GLN B CA 1
ATOM 2207 C C . GLN B 1 56 ? -13.664 16.891 -6.203 1 90.81 56 GLN B C 1
ATOM 2209 O O . GLN B 1 56 ? -13.219 16.125 -5.344 1 90.81 56 GLN B O 1
ATOM 2214 N N . LEU B 1 57 ? -14.438 17.906 -5.957 1 90.25 57 LEU B N 1
ATOM 2215 C CA . LEU B 1 57 ? -14.875 18.156 -4.586 1 90.25 57 LEU B CA 1
ATOM 2216 C C . LEU B 1 57 ? -15.914 17.125 -4.16 1 90.25 57 LEU B C 1
ATOM 2218 O O . LEU B 1 57 ? -16.781 16.734 -4.953 1 90.25 57 LEU B O 1
ATOM 2222 N N . GLN B 1 58 ? -15.797 1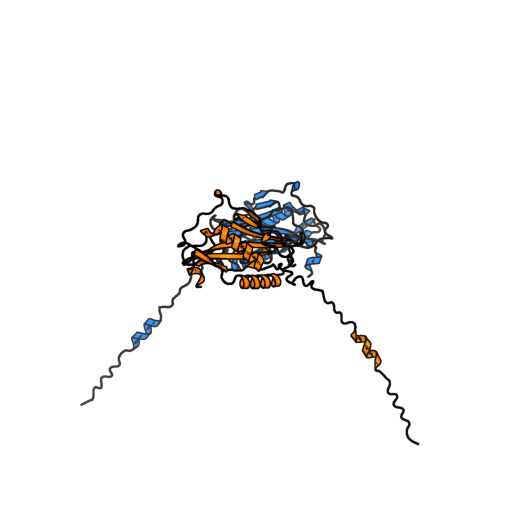6.641 -2.996 1 86.62 58 GLN B N 1
ATOM 2223 C CA . GLN B 1 58 ? -16.734 15.648 -2.463 1 86.62 58 GLN B CA 1
ATOM 2224 C C . GLN B 1 58 ? -17.828 16.312 -1.636 1 86.62 58 GLN B C 1
ATOM 2226 O O . GLN B 1 58 ? -17.578 17.328 -0.971 1 86.62 58 GLN B O 1
ATOM 2231 N N . PRO B 1 59 ? -19 15.672 -1.716 1 83.69 59 PRO B N 1
ATOM 2232 C CA . PRO B 1 59 ? -20.047 16.172 -0.816 1 83.69 59 PRO B CA 1
ATOM 2233 C C . PRO B 1 59 ? -19.734 15.898 0.654 1 83.69 59 PRO B C 1
ATOM 2235 O O . PRO B 1 59 ? -19.203 14.836 0.989 1 83.69 59 PRO B O 1
ATOM 2238 N N . LYS B 1 60 ? -20.016 16.891 1.419 1 80.88 60 LYS B N 1
ATOM 2239 C CA . LYS B 1 60 ? -19.797 16.719 2.854 1 80.88 60 LYS B CA 1
ATOM 2240 C C . LYS B 1 60 ? -20.953 15.969 3.496 1 80.88 60 LYS B C 1
ATOM 2242 O O . LYS B 1 60 ? -22.125 16.312 3.277 1 80.88 60 LYS B O 1
ATOM 2247 N N . PRO B 1 61 ? -20.562 14.922 4.227 1 79.25 61 PRO B N 1
ATOM 2248 C CA . PRO B 1 61 ? -21.641 14.164 4.871 1 79.25 61 PRO B CA 1
ATOM 2249 C C . PRO B 1 61 ? -22.281 14.93 6.02 1 79.25 61 PRO B C 1
ATOM 2251 O O . PRO B 1 61 ? -21.719 15.914 6.516 1 79.25 61 PRO B O 1
ATOM 2254 N N . ASN B 1 62 ? -23.516 14.312 6.262 1 72.44 62 ASN B N 1
ATOM 2255 C CA . ASN B 1 62 ? -24.141 14.812 7.484 1 72.44 62 ASN B CA 1
ATOM 2256 C C . ASN B 1 62 ? -23.438 14.281 8.727 1 72.44 62 ASN B C 1
ATOM 2258 O O . ASN B 1 62 ? -23.188 13.086 8.844 1 72.44 62 ASN B O 1
ATOM 2262 N N . VAL B 1 63 ? -23.078 15.133 9.609 1 64.69 63 VAL B N 1
ATOM 2263 C CA . VAL B 1 63 ? -22.281 14.844 10.805 1 64.69 63 VAL B CA 1
ATOM 2264 C C . VAL B 1 63 ? -22.938 13.719 11.602 1 64.69 63 VAL B C 1
ATOM 2266 O O . VAL B 1 63 ? -22.25 12.914 12.234 1 64.69 63 VAL B O 1
ATOM 2269 N N . ARG B 1 64 ? -24.234 13.609 11.625 1 60.03 64 ARG B N 1
ATOM 2270 C CA . ARG B 1 64 ? -24.938 12.609 12.43 1 60.03 64 ARG B CA 1
ATOM 2271 C C . ARG B 1 64 ? -24.703 11.203 11.883 1 60.03 64 ARG B C 1
ATOM 2273 O O . ARG B 1 64 ? -24.828 10.219 12.609 1 60.03 64 ARG B O 1
ATOM 2280 N N . ALA B 1 65 ? -24.266 11.078 10.797 1 59.06 65 ALA B N 1
ATOM 2281 C CA . ALA B 1 65 ? -24.141 9.781 10.141 1 59.06 65 ALA B CA 1
ATOM 2282 C C . ALA B 1 65 ? -22.672 9.375 10.016 1 59.06 65 ALA B C 1
ATOM 2284 O O . ALA B 1 65 ? -22.344 8.453 9.266 1 59.06 65 ALA B O 1
ATOM 2285 N N . LEU B 1 66 ? -21.859 9.914 10.961 1 63.62 66 LEU B N 1
ATOM 2286 C CA . LEU B 1 66 ? -20.469 9.789 10.547 1 63.62 66 LEU B CA 1
ATOM 2287 C C . LEU B 1 66 ? -19.828 8.547 11.172 1 63.62 66 LEU B C 1
ATOM 2289 O O . LEU B 1 66 ? -19.922 8.336 12.383 1 63.62 66 LEU B O 1
ATOM 2293 N N . SER B 1 67 ? -19.562 7.641 10.32 1 68.81 67 SER B N 1
ATOM 2294 C CA . SER B 1 67 ? -18.609 6.594 10.672 1 68.81 67 SER B CA 1
ATOM 2295 C C . SER B 1 67 ? -17.172 7.047 10.422 1 68.81 67 SER B C 1
ATOM 2297 O O . SER B 1 67 ? -16.922 7.82 9.5 1 68.81 67 SER B O 1
ATOM 2299 N N . PHE B 1 68 ? -16.344 6.684 11.359 1 76.56 68 PHE B N 1
ATOM 2300 C CA . PHE B 1 68 ? -14.945 7.113 11.234 1 76.56 68 PHE B CA 1
ATOM 2301 C C . PHE B 1 68 ? -14.297 6.492 10.008 1 76.56 68 PHE B C 1
ATOM 2303 O O . PHE B 1 68 ? -14.453 5.297 9.75 1 76.56 68 PHE B O 1
ATOM 2310 N N . GLY B 1 69 ? -13.664 7.375 9.227 1 78.31 69 GLY B N 1
ATOM 2311 C CA . GLY B 1 69 ? -12.734 6.887 8.227 1 78.31 69 GLY B CA 1
ATOM 2312 C C . GLY B 1 69 ? -13.367 6.688 6.863 1 78.31 69 GLY B C 1
ATOM 2313 O O . GLY B 1 69 ? -12.734 6.176 5.941 1 78.31 69 GLY B O 1
ATOM 2314 N N . LYS B 1 70 ? -14.508 7.047 6.75 1 82.38 70 LYS B N 1
ATOM 2315 C CA . LYS B 1 70 ? -15.203 6.82 5.48 1 82.38 70 LYS B CA 1
ATOM 2316 C C . LYS B 1 70 ? -15.094 8.039 4.57 1 82.38 70 LYS B C 1
ATOM 2318 O O . LYS B 1 70 ? -15.055 7.906 3.346 1 82.38 70 LYS B O 1
ATOM 2323 N N . TYR B 1 71 ? -15 9.18 5.223 1 86.62 71 TYR B N 1
ATOM 2324 C CA . TYR B 1 71 ? -14.977 10.414 4.457 1 86.62 71 TYR B CA 1
ATOM 2325 C C . TYR B 1 71 ? -13.672 11.172 4.664 1 86.62 71 TYR B C 1
ATOM 2327 O O . TYR B 1 71 ? -13.203 11.312 5.797 1 86.62 71 TYR B O 1
ATOM 2335 N N . PHE B 1 72 ? -13.18 11.594 3.514 1 91.44 72 PHE B N 1
ATOM 2336 C CA . PHE B 1 72 ? -11.922 12.344 3.537 1 91.44 72 PHE B CA 1
ATOM 2337 C C . PHE B 1 72 ? -12.109 13.727 2.922 1 91.44 72 PHE B C 1
ATOM 2339 O O . PHE B 1 72 ? -13.008 13.938 2.109 1 91.44 72 PHE B O 1
ATOM 2346 N N . THR B 1 73 ? -11.211 14.594 3.311 1 92.44 73 THR B N 1
ATOM 2347 C CA . THR B 1 73 ? -11.266 15.938 2.752 1 92.44 73 THR B CA 1
ATOM 2348 C C . THR B 1 73 ? -10.875 15.93 1.276 1 92.44 73 THR B C 1
ATOM 2350 O O . THR B 1 73 ? -10.516 14.883 0.733 1 92.44 73 THR B O 1
ATOM 2353 N N . ASP B 1 74 ? -10.977 17.078 0.664 1 96.12 74 ASP B N 1
ATOM 2354 C CA . ASP B 1 74 ? -10.852 17.203 -0.785 1 96.12 74 ASP B CA 1
ATOM 2355 C C . ASP B 1 74 ? -9.391 17.156 -1.218 1 96.12 74 ASP B C 1
ATOM 2357 O O . ASP B 1 74 ? -9.086 16.953 -2.395 1 96.12 74 ASP B O 1
ATOM 2361 N N . HIS B 1 75 ? -8.531 17.453 -0.315 1 97.62 75 HIS B N 1
ATOM 2362 C CA . HIS B 1 75 ? -7.113 17.531 -0.657 1 97.62 75 HIS B CA 1
ATOM 2363 C C . HIS B 1 75 ? -6.277 16.641 0.256 1 97.62 75 HIS B C 1
ATOM 2365 O O . HIS B 1 75 ? -6.77 16.156 1.277 1 97.62 75 HIS B O 1
ATOM 2371 N N . MET B 1 76 ? -5.07 16.406 -0.178 1 97.69 76 MET B N 1
ATOM 2372 C CA . MET B 1 76 ? -4.105 15.656 0.624 1 97.69 76 MET B CA 1
ATOM 2373 C C . MET B 1 76 ? -2.705 16.234 0.468 1 97.69 76 MET B C 1
ATOM 2375 O O . MET B 1 76 ? -2.447 17.016 -0.452 1 97.69 76 MET B O 1
ATOM 2379 N N . LEU B 1 77 ? -1.87 15.93 1.427 1 98.56 77 LEU B N 1
ATOM 2380 C CA . LEU B 1 77 ? -0.457 16.297 1.41 1 98.56 77 LEU B CA 1
ATOM 2381 C C . LEU B 1 77 ? 0.409 15.086 1.06 1 98.56 77 LEU B C 1
ATOM 2383 O O . LEU B 1 77 ? 0.181 13.984 1.564 1 98.56 77 LEU B O 1
ATOM 2387 N N . LYS B 1 78 ? 1.358 15.273 0.179 1 98.62 78 LYS B N 1
ATOM 2388 C CA . LYS B 1 78 ? 2.324 14.234 -0.165 1 98.62 78 LYS B CA 1
ATOM 2389 C C . LYS B 1 78 ? 3.746 14.781 -0.174 1 98.62 78 LYS B C 1
ATOM 2391 O O . LYS B 1 78 ? 3.996 15.859 -0.716 1 98.62 78 LYS B O 1
ATOM 2396 N N . ILE B 1 79 ? 4.656 14.086 0.367 1 98.62 79 ILE B N 1
ATOM 2397 C CA . ILE B 1 79 ? 6.082 14.383 0.348 1 98.62 79 ILE B CA 1
ATOM 2398 C C . ILE B 1 79 ? 6.875 13.094 0.115 1 98.62 79 ILE B C 1
ATOM 2400 O O . ILE B 1 79 ? 6.879 12.203 0.963 1 98.62 79 ILE B O 1
ATOM 2404 N N . PHE B 1 80 ? 7.574 13.039 -0.97 1 98.31 80 PHE B N 1
ATOM 2405 C CA . PHE B 1 80 ? 8.352 11.852 -1.299 1 98.31 80 PHE B CA 1
ATOM 2406 C C . PHE B 1 80 ? 9.773 11.961 -0.754 1 98.31 80 PHE B C 1
ATOM 2408 O O . PHE B 1 80 ? 10.289 13.07 -0.581 1 98.31 80 PHE B O 1
ATOM 2415 N N . PHE B 1 81 ? 10.344 10.875 -0.442 1 98 81 PHE B N 1
ATOM 2416 C CA . PHE B 1 81 ? 11.758 10.742 -0.101 1 98 81 PHE B CA 1
ATOM 2417 C C . PHE B 1 81 ? 12.453 9.758 -1.041 1 98 81 PHE B C 1
ATOM 2419 O O . PHE B 1 81 ? 11.992 8.633 -1.217 1 98 81 PHE B O 1
ATOM 2426 N N . TYR B 1 82 ? 13.453 10.203 -1.659 1 96.75 82 TYR B N 1
ATOM 2427 C CA . TYR B 1 82 ? 14.336 9.359 -2.451 1 96.75 82 TYR B CA 1
ATOM 2428 C C . TYR B 1 82 ? 15.797 9.625 -2.102 1 96.75 82 TYR B C 1
ATOM 2430 O O . TYR B 1 82 ? 16.328 10.703 -2.385 1 96.75 82 TYR B O 1
ATOM 2438 N N . GLU B 1 83 ? 16.438 8.625 -1.625 1 93.69 83 GLU B N 1
ATOM 2439 C CA . GLU B 1 83 ? 17.844 8.781 -1.295 1 93.69 83 GLU B CA 1
ATOM 2440 C C . GLU B 1 83 ? 18.656 9.148 -2.531 1 93.69 83 GLU B C 1
ATOM 2442 O O . GLU B 1 83 ? 19.531 10.023 -2.469 1 93.69 83 GLU B O 1
ATOM 2447 N N . THR B 1 84 ? 18.391 8.586 -3.615 1 92.31 84 THR B N 1
ATOM 2448 C CA . THR B 1 84 ? 19.141 8.766 -4.855 1 92.31 84 THR B CA 1
ATOM 2449 C C . THR B 1 84 ? 18.938 10.18 -5.402 1 92.31 84 THR B C 1
ATOM 2451 O O . THR B 1 84 ? 19.75 10.664 -6.191 1 92.31 84 THR B O 1
ATOM 2454 N N . LEU B 1 85 ? 17.875 10.844 -5.016 1 94.31 85 LEU B N 1
ATOM 2455 C CA . LEU B 1 85 ? 17.578 12.188 -5.5 1 94.31 85 LEU B CA 1
ATOM 2456 C C . LEU B 1 85 ? 17.859 13.234 -4.422 1 94.31 85 LEU B C 1
ATOM 2458 O O . LEU B 1 85 ? 17.312 14.328 -4.453 1 94.31 85 LEU B O 1
ATOM 2462 N N . GLY B 1 86 ? 18.594 12.844 -3.387 1 92.88 86 GLY B N 1
ATOM 2463 C CA . GLY B 1 86 ? 19 13.789 -2.367 1 92.88 86 GLY B CA 1
ATOM 2464 C C . GLY B 1 86 ? 18.109 13.766 -1.134 1 92.88 86 GLY B C 1
ATOM 2465 O O . GLY B 1 86 ? 18.25 14.609 -0.247 1 92.88 86 GLY B O 1
ATOM 2466 N N . GLY B 1 87 ? 17.141 12.93 -1.12 1 95.75 87 GLY B N 1
ATOM 2467 C CA . GLY B 1 87 ? 16.344 12.773 0.084 1 95.75 87 GLY B CA 1
ATOM 2468 C C . GLY B 1 87 ? 14.914 13.266 -0.076 1 95.75 87 GLY B C 1
ATOM 2469 O O . GLY B 1 87 ? 14.227 12.891 -1.028 1 95.75 87 GLY B O 1
ATOM 2470 N N . TRP B 1 88 ? 14.461 14.102 0.926 1 97.75 88 TRP B N 1
ATOM 2471 C CA . TRP B 1 88 ? 13.086 14.602 0.913 1 97.75 88 TRP B CA 1
ATOM 2472 C C . TRP B 1 88 ? 12.852 15.523 -0.281 1 97.75 88 TRP B C 1
ATOM 2474 O O . TRP B 1 88 ? 13.688 16.391 -0.579 1 97.75 88 TRP B O 1
ATOM 2484 N N . GLN B 1 89 ? 11.781 15.312 -0.913 1 97.5 89 GLN B N 1
ATOM 2485 C CA . GLN B 1 89 ? 11.375 16.141 -2.045 1 97.5 89 GLN B CA 1
ATOM 2486 C C . GLN B 1 89 ? 10.43 17.25 -1.6 1 97.5 89 GLN B C 1
ATOM 2488 O O . GLN B 1 89 ? 10.094 17.344 -0.419 1 97.5 89 GLN B O 1
ATOM 2493 N N . THR B 1 90 ? 10.047 18 -2.574 1 97.69 90 THR B N 1
ATOM 2494 C CA . THR B 1 90 ? 9.164 19.125 -2.301 1 97.69 90 THR B CA 1
ATOM 2495 C C . THR B 1 90 ? 7.801 18.641 -1.814 1 97.69 90 THR B C 1
ATOM 2497 O O . THR B 1 90 ? 7.215 17.734 -2.4 1 97.69 90 THR B O 1
ATOM 2500 N N . PRO B 1 91 ? 7.316 19.281 -0.716 1 98.56 91 PRO B N 1
ATOM 2501 C CA . PRO B 1 91 ? 5.949 18.953 -0.303 1 98.56 91 PRO B CA 1
ATOM 2502 C C . PRO B 1 91 ? 4.902 19.438 -1.302 1 98.56 91 PRO B C 1
ATOM 2504 O O . PRO B 1 91 ? 5.055 20.516 -1.897 1 98.56 91 PRO B O 1
ATOM 2507 N N . GLU B 1 92 ? 3.848 18.641 -1.415 1 98.69 92 GLU B N 1
ATOM 2508 C CA . GLU B 1 92 ? 2.787 18.984 -2.357 1 98.69 92 GLU B CA 1
ATOM 2509 C C . GLU B 1 92 ? 1.408 18.766 -1.736 1 98.69 92 GLU B C 1
ATOM 2511 O O . GLU B 1 92 ? 1.134 17.719 -1.165 1 98.69 92 GLU B O 1
ATOM 2516 N N . ILE B 1 93 ? 0.588 19.766 -1.849 1 98.56 93 ILE B N 1
ATOM 2517 C CA . ILE B 1 93 ? -0.84 19.594 -1.608 1 98.56 93 ILE B CA 1
ATOM 2518 C C . ILE B 1 93 ? -1.569 19.406 -2.938 1 98.56 93 ILE B C 1
ATOM 2520 O O . ILE B 1 93 ? -1.443 20.234 -3.842 1 98.56 93 ILE B O 1
ATOM 2524 N N . THR B 1 94 ? -2.264 18.312 -3.068 1 98.06 94 THR B N 1
ATOM 2525 C CA . THR B 1 94 ? -2.98 17.953 -4.285 1 98.06 94 THR B CA 1
ATOM 2526 C C . THR B 1 94 ? -4.43 17.594 -3.973 1 98.06 94 THR B C 1
ATOM 2528 O O . THR B 1 94 ? -4.777 17.359 -2.814 1 98.06 94 THR B O 1
ATOM 2531 N N . PRO B 1 95 ? -5.266 17.625 -5.051 1 97.69 95 PRO B N 1
ATOM 2532 C CA . PRO B 1 95 ? -6.551 16.969 -4.812 1 97.69 95 PRO B CA 1
ATOM 2533 C C . PRO B 1 95 ? -6.395 15.539 -4.305 1 97.69 95 PRO B C 1
ATOM 2535 O O . PRO B 1 95 ? -5.41 14.875 -4.629 1 97.69 95 PRO B O 1
ATOM 2538 N N . PHE B 1 96 ? -7.379 15.211 -3.52 1 96.56 96 PHE B N 1
ATOM 2539 C CA . PHE B 1 96 ? -7.371 13.844 -3.014 1 96.56 96 PHE B CA 1
ATOM 2540 C C . PHE B 1 96 ? -7.34 12.836 -4.16 1 96.56 96 PHE B C 1
ATOM 2542 O O . PHE B 1 96 ? -8.156 12.914 -5.082 1 96.56 96 PHE B O 1
ATOM 2549 N N . GLU B 1 97 ? -6.316 11.922 -4.164 1 96.25 97 GLU B N 1
ATOM 2550 C CA . GLU B 1 97 ? -6.152 10.977 -5.262 1 96.25 97 GLU B CA 1
ATOM 2551 C C . GLU B 1 97 ? -5.543 9.664 -4.773 1 96.25 97 GLU B C 1
ATOM 2553 O O . GLU B 1 97 ? -4.941 9.617 -3.699 1 96.25 97 GLU B O 1
ATOM 2558 N N . ASN B 1 98 ? -5.715 8.672 -5.594 1 97.31 98 ASN B N 1
ATOM 2559 C CA . ASN B 1 98 ? -5.129 7.367 -5.293 1 97.31 98 ASN B CA 1
ATOM 2560 C C . ASN B 1 98 ? -3.604 7.406 -5.371 1 97.31 98 ASN B C 1
ATOM 2562 O O . ASN B 1 98 ? -3.035 8.258 -6.059 1 97.31 98 ASN B O 1
ATOM 2566 N N . LEU B 1 99 ? -3.018 6.496 -4.609 1 97.69 99 LEU B N 1
ATOM 2567 C CA . LEU B 1 99 ? -1.566 6.344 -4.641 1 97.69 99 LEU B CA 1
ATOM 2568 C C . LEU B 1 99 ? -1.154 5.277 -5.652 1 97.69 99 LEU B C 1
ATOM 2570 O O . LEU B 1 99 ? -1.83 4.258 -5.801 1 97.69 99 LEU B O 1
ATOM 2574 N N . VAL B 1 100 ? -0.082 5.551 -6.277 1 97.81 100 VAL B N 1
ATOM 2575 C CA . VAL B 1 100 ? 0.507 4.609 -7.223 1 97.81 100 VAL B CA 1
ATOM 2576 C C . VAL B 1 100 ? 1.785 4.016 -6.637 1 97.81 100 VAL B C 1
ATOM 2578 O O . VAL B 1 100 ? 2.758 4.734 -6.395 1 97.81 100 VAL B O 1
ATOM 2581 N N . LEU B 1 101 ? 1.758 2.701 -6.402 1 97.56 101 LEU B N 1
ATOM 2582 C CA . LEU B 1 101 ? 2.879 2.043 -5.738 1 97.56 101 LEU B CA 1
ATOM 2583 C C . LEU B 1 101 ? 3.357 0.84 -6.543 1 97.56 101 LEU B C 1
ATOM 2585 O O . LEU B 1 101 ? 2.547 0.115 -7.125 1 97.56 101 LEU B O 1
ATOM 2589 N N . HIS B 1 102 ? 4.641 0.681 -6.57 1 97.06 102 HIS B N 1
ATOM 2590 C CA . HIS B 1 102 ? 5.191 -0.561 -7.105 1 97.06 102 HIS B CA 1
ATOM 2591 C C . HIS B 1 102 ? 4.656 -1.771 -6.344 1 97.06 102 HIS B C 1
ATOM 2593 O O . HIS B 1 102 ? 4.562 -1.743 -5.117 1 97.06 102 HIS B O 1
ATOM 2599 N N . PRO B 1 103 ? 4.371 -2.902 -7.027 1 96.12 103 PRO B N 1
ATOM 2600 C CA . PRO B 1 103 ? 3.863 -4.09 -6.34 1 96.12 103 PRO B CA 1
ATOM 2601 C C . PRO B 1 103 ? 4.855 -4.656 -5.328 1 96.12 103 PRO B C 1
ATOM 2603 O O . PRO B 1 103 ? 4.465 -5.375 -4.406 1 96.12 103 PRO B O 1
ATOM 2606 N N . GLY B 1 104 ? 6.082 -4.359 -5.469 1 95.06 104 GLY B N 1
ATOM 2607 C CA . GLY B 1 104 ? 7.109 -4.824 -4.551 1 95.06 104 GLY B CA 1
ATOM 2608 C C . GLY B 1 104 ? 7.41 -3.834 -3.441 1 95.06 104 GLY B C 1
ATOM 2609 O O . GLY B 1 104 ? 8.359 -4.02 -2.678 1 95.06 104 GLY B O 1
ATOM 2610 N N . ALA B 1 105 ? 6.629 -2.812 -3.322 1 96.44 105 ALA B N 1
ATOM 2611 C CA . ALA B 1 105 ? 6.891 -1.789 -2.314 1 96.44 105 ALA B CA 1
ATOM 2612 C C . ALA B 1 105 ? 6.969 -2.4 -0.919 1 96.44 105 ALA B C 1
ATOM 2614 O O . ALA B 1 105 ? 6.168 -3.27 -0.57 1 96.44 105 ALA B O 1
ATOM 2615 N N . LYS B 1 106 ? 7.812 -1.902 -0.099 1 95.5 106 LYS B N 1
ATOM 2616 C CA . LYS B 1 106 ? 8.102 -2.479 1.211 1 95.5 106 LYS B CA 1
ATOM 2617 C C . LYS B 1 106 ? 6.867 -2.447 2.107 1 95.5 106 LYS B C 1
ATOM 2619 O O . LYS B 1 106 ? 6.656 -3.355 2.916 1 95.5 106 LYS B O 1
ATOM 2624 N N . VAL B 1 107 ? 6.133 -1.428 1.982 1 97.25 107 VAL B N 1
ATOM 2625 C CA . VAL B 1 107 ? 4.957 -1.293 2.834 1 97.25 107 VAL B CA 1
ATOM 2626 C C . VAL B 1 107 ? 3.984 -2.438 2.561 1 97.25 107 VAL B C 1
ATOM 2628 O O . VAL B 1 107 ? 3.252 -2.865 3.455 1 97.25 107 VAL B O 1
ATOM 2631 N N . LEU B 1 108 ? 3.994 -3.045 1.427 1 97.06 108 LEU B N 1
ATOM 2632 C CA . LEU B 1 108 ? 3.014 -4.047 1.027 1 97.06 108 LEU B CA 1
ATOM 2633 C C . LEU B 1 108 ? 3.449 -5.441 1.467 1 97.06 108 LEU B C 1
ATOM 2635 O O . LEU B 1 108 ? 2.664 -6.391 1.404 1 97.06 108 LEU B O 1
ATOM 2639 N N . HIS B 1 109 ? 4.668 -5.527 1.926 1 95.31 109 HIS B N 1
ATOM 2640 C CA . HIS B 1 109 ? 5.203 -6.852 2.223 1 95.31 109 HIS B CA 1
ATOM 2641 C C . HIS B 1 109 ? 5.742 -6.922 3.646 1 95.31 109 HIS B C 1
ATOM 2643 O O . HIS B 1 109 ? 5.699 -7.977 4.281 1 95.31 109 HIS B O 1
ATOM 2649 N N . TYR B 1 110 ? 6.195 -5.836 4.145 1 94.12 110 TYR B N 1
ATOM 2650 C CA . TYR B 1 110 ? 6.941 -5.902 5.395 1 94.12 110 TYR B CA 1
ATOM 2651 C C . TYR B 1 110 ? 6.383 -4.914 6.414 1 94.12 110 TYR B C 1
ATOM 2653 O O . TYR B 1 110 ? 7.016 -4.645 7.438 1 94.12 110 TYR B O 1
ATOM 2661 N N . ALA B 1 111 ? 5.363 -4.305 6.113 1 95.56 111 ALA B N 1
ATOM 2662 C CA . ALA B 1 111 ? 4.641 -3.42 7.02 1 95.56 111 ALA B CA 1
ATOM 2663 C C . ALA B 1 111 ? 5.531 -2.275 7.496 1 95.56 111 ALA B C 1
ATOM 2665 O O . ALA B 1 111 ? 5.484 -1.89 8.664 1 95.56 111 ALA B O 1
ATOM 2666 N N . ILE B 1 112 ? 6.324 -1.872 6.613 1 96.5 112 ILE B N 1
ATOM 2667 C CA . ILE B 1 112 ? 7.133 -0.707 6.961 1 96.5 112 ILE B CA 1
ATOM 2668 C C . ILE B 1 112 ? 6.289 0.56 6.84 1 96.5 112 ILE B C 1
ATOM 2670 O O . ILE B 1 112 ? 6.258 1.193 5.781 1 96.5 112 ILE B O 1
ATOM 2674 N N . GLU B 1 113 ? 5.633 0.86 7.914 1 97.75 113 GLU B N 1
ATOM 2675 C CA . GLU B 1 113 ? 4.684 1.969 7.965 1 97.75 113 GLU B CA 1
ATOM 2676 C C . GLU B 1 113 ? 4.512 2.48 9.391 1 97.75 113 GLU B C 1
ATOM 2678 O O . GLU B 1 113 ? 4.754 1.748 10.352 1 97.75 113 GLU B O 1
ATOM 2683 N N . LEU B 1 114 ? 4.145 3.756 9.453 1 97.81 114 LEU B N 1
ATOM 2684 C CA . LEU B 1 114 ? 3.791 4.379 10.727 1 97.81 114 LEU B CA 1
ATOM 2685 C C . LEU B 1 114 ? 2.848 5.559 10.508 1 97.81 114 LEU B C 1
ATOM 2687 O O . LEU B 1 114 ? 2.76 6.094 9.406 1 97.81 114 LEU B O 1
ATOM 2691 N N . PHE B 1 115 ? 2.094 5.867 11.547 1 97.06 115 PHE B N 1
ATOM 2692 C CA . PHE B 1 115 ? 1.22 7.031 11.469 1 97.06 115 PHE B CA 1
ATOM 2693 C C . PHE B 1 115 ? 1.094 7.711 12.828 1 97.06 115 PHE B C 1
ATOM 2695 O O . PHE B 1 115 ? 1.508 7.152 13.844 1 97.06 115 PHE B O 1
ATOM 2702 N N . GLU B 1 116 ? 0.618 8.914 12.789 1 96.25 116 GLU B N 1
ATOM 2703 C CA . GLU B 1 116 ? 0.166 9.656 13.961 1 96.25 116 GLU B CA 1
ATOM 2704 C C . GLU B 1 116 ? -1.274 10.133 13.789 1 96.25 116 GLU B C 1
ATOM 2706 O O . GLU B 1 116 ? -1.842 10.031 12.695 1 96.25 116 GLU B O 1
ATOM 2711 N N . GLY B 1 117 ? -1.861 10.516 14.867 1 92.94 117 GLY B N 1
ATOM 2712 C CA . GLY B 1 117 ? -3.227 11.016 14.859 1 92.94 117 GLY B CA 1
ATOM 2713 C C . GLY B 1 117 ? -3.418 12.242 15.734 1 92.94 117 GLY B C 1
ATOM 2714 O O . GLY B 1 117 ? -2.996 12.258 16.891 1 92.94 117 GLY B O 1
ATOM 2715 N N . MET B 1 118 ? -4.02 13.219 15.055 1 92.06 118 MET B N 1
ATOM 2716 C CA . MET B 1 118 ? -4.375 14.445 15.758 1 92.06 118 MET B CA 1
ATOM 2717 C C . MET B 1 118 ? -5.75 14.938 15.328 1 92.06 118 MET B C 1
ATOM 2719 O O . MET B 1 118 ? -6.277 14.508 14.297 1 92.06 118 MET B O 1
ATOM 2723 N N . LYS B 1 119 ? -6.223 15.82 16.156 1 89.81 119 LYS B N 1
ATOM 2724 C CA . LYS B 1 119 ? -7.531 16.375 15.836 1 89.81 119 LYS B CA 1
ATOM 2725 C C . LYS B 1 119 ? -7.457 17.875 15.625 1 89.81 119 LYS B C 1
ATOM 2727 O O . LYS B 1 119 ? -6.715 18.578 16.328 1 89.81 119 LYS B O 1
ATOM 2732 N N . ALA B 1 120 ? -8.25 18.281 14.641 1 90.69 120 ALA B N 1
ATOM 2733 C CA . ALA B 1 120 ? -8.516 19.703 14.453 1 90.69 120 ALA B CA 1
ATOM 2734 C C . ALA B 1 120 ? -9.961 20.047 14.82 1 90.69 120 ALA B C 1
ATOM 2736 O O . ALA B 1 120 ? -10.898 19.375 14.367 1 90.69 120 ALA B O 1
ATOM 2737 N N . TYR B 1 121 ? -10.086 21.031 15.656 1 87.69 121 TYR B N 1
ATOM 2738 C CA . TYR B 1 121 ? -11.43 21.422 16.047 1 87.69 121 TYR B CA 1
ATOM 2739 C C . TYR B 1 121 ? -11.586 22.938 16 1 87.69 121 TYR B C 1
ATOM 2741 O O . TYR B 1 121 ? -10.602 23.672 16.141 1 87.69 121 TYR B O 1
ATOM 2749 N N . ARG B 1 122 ? -12.805 23.234 15.82 1 87.5 122 ARG B N 1
ATOM 2750 C CA . ARG B 1 122 ? -13.141 24.656 15.758 1 87.5 122 ARG B CA 1
ATOM 2751 C C . ARG B 1 122 ? -13.648 25.156 17.109 1 87.5 122 ARG B C 1
ATOM 2753 O O . ARG B 1 122 ? -14.602 24.609 17.656 1 87.5 122 ARG B O 1
ATOM 2760 N N . GLY B 1 123 ? -13.008 26.219 17.562 1 85.31 123 GLY B N 1
ATOM 2761 C CA . GLY B 1 123 ? -13.461 26.812 18.812 1 85.31 123 GLY B CA 1
ATOM 2762 C C . GLY B 1 123 ? -14.656 27.734 18.625 1 85.31 123 GLY B C 1
ATOM 2763 O O . GLY B 1 123 ? -15.086 27.984 17.5 1 85.31 123 GLY B O 1
ATOM 2764 N N . VAL B 1 124 ? -15.156 28.188 19.766 1 86.19 124 VAL B N 1
ATOM 2765 C CA . VAL B 1 124 ? -16.297 29.094 19.781 1 86.19 124 VAL B CA 1
ATOM 2766 C C . VAL B 1 124 ? -15.953 30.375 19.031 1 86.19 124 VAL B C 1
ATOM 2768 O O . VAL B 1 124 ? -16.828 31.016 18.453 1 86.19 124 VAL B O 1
ATOM 2771 N N . ASP B 1 125 ? -14.734 30.672 19.016 1 90.38 125 ASP B N 1
ATOM 2772 C CA . ASP B 1 125 ? -14.266 31.891 18.344 1 90.38 125 ASP B CA 1
ATOM 2773 C C . ASP B 1 125 ? -14.109 31.641 16.844 1 90.38 125 ASP B C 1
ATOM 2775 O O . ASP B 1 125 ? -13.68 32.531 16.109 1 90.38 125 ASP B O 1
ATOM 2779 N N . GLY B 1 126 ? -14.328 30.438 16.375 1 88.25 126 GLY B N 1
ATOM 2780 C CA . GLY B 1 126 ? -14.258 30.125 14.961 1 88.25 126 GLY B CA 1
ATOM 2781 C C . GLY B 1 126 ? -12.859 29.734 14.508 1 88.25 126 GLY B C 1
ATOM 2782 O O . GLY B 1 126 ? -12.656 29.391 13.336 1 88.25 126 GLY B O 1
ATOM 2783 N N . LYS B 1 127 ? -11.977 29.703 15.492 1 90.94 127 LYS B N 1
ATOM 2784 C CA . LYS B 1 127 ? -10.602 29.375 15.133 1 90.94 127 LYS B CA 1
ATOM 2785 C C . LYS B 1 127 ? -10.352 27.875 15.227 1 90.94 127 LYS B C 1
ATOM 2787 O O . LYS B 1 127 ? -10.844 27.203 16.141 1 90.94 127 LYS B O 1
ATOM 2792 N N . ILE B 1 128 ? -9.586 27.453 14.234 1 92.19 128 ILE B N 1
ATOM 2793 C CA . ILE B 1 128 ? -9.234 26.031 14.219 1 92.19 128 ILE B CA 1
ATOM 2794 C C . ILE B 1 128 ? -7.945 25.812 15 1 92.19 128 ILE B C 1
ATOM 2796 O O . ILE B 1 128 ? -6.969 26.547 14.828 1 92.19 128 ILE B O 1
ATOM 2800 N N . ARG B 1 129 ? -7.977 24.781 15.867 1 90.5 129 ARG B N 1
ATOM 2801 C CA . ARG B 1 129 ? -6.836 24.516 16.734 1 90.5 129 ARG B CA 1
ATOM 2802 C C . ARG B 1 129 ? -6.438 23.047 16.688 1 90.5 129 ARG B C 1
ATOM 2804 O O . ARG B 1 129 ? -7.277 22.172 16.453 1 90.5 129 ARG B O 1
ATOM 2811 N N . LEU B 1 130 ? -5.137 22.859 16.859 1 90.94 130 LEU B N 1
ATOM 2812 C CA . LEU B 1 130 ? -4.543 21.547 17.062 1 90.94 130 LEU B CA 1
ATOM 2813 C C . LEU B 1 130 ? -3.99 21.406 18.469 1 90.94 130 LEU B C 1
ATOM 2815 O O . LEU B 1 130 ? -3.502 22.375 19.047 1 90.94 130 LEU B O 1
ATOM 2819 N N . PHE B 1 131 ? -4.059 20.172 18.953 1 89.31 131 PHE B N 1
ATOM 2820 C CA . PHE B 1 131 ? -3.551 19.938 20.297 1 89.31 131 PHE B CA 1
ATOM 2821 C C . PHE B 1 131 ? -2.152 19.328 20.25 1 89.31 131 PHE B C 1
ATOM 2823 O O . PHE B 1 131 ? -1.984 18.172 19.875 1 89.31 131 PHE B O 1
ATOM 2830 N N . ARG B 1 132 ? -1.163 20.031 20.609 1 92.94 132 ARG B N 1
ATOM 2831 C CA . ARG B 1 132 ? 0.239 19.688 20.797 1 92.94 132 ARG B CA 1
ATOM 2832 C C . ARG B 1 132 ? 0.778 18.906 19.609 1 92.94 132 ARG B C 1
ATOM 2834 O O . ARG B 1 132 ? 1.346 17.812 19.781 1 92.94 132 ARG B O 1
ATOM 2841 N N . PRO B 1 133 ? 0.69 19.531 18.469 1 95.75 133 PRO B N 1
ATOM 2842 C CA . PRO B 1 133 ? 1.181 18.812 17.297 1 95.75 133 PRO B CA 1
ATOM 2843 C C . PRO B 1 133 ? 2.682 18.531 17.359 1 95.75 133 PRO B C 1
ATOM 2845 O O . PRO B 1 133 ? 3.158 17.578 16.75 1 95.75 133 PRO B O 1
ATOM 2848 N N . GLU B 1 134 ? 3.398 19.281 18.156 1 96.69 134 GLU B N 1
ATOM 2849 C CA . GLU B 1 134 ? 4.84 19.094 18.281 1 96.69 134 GLU B CA 1
ATOM 2850 C C . GLU B 1 134 ? 5.176 17.75 18.938 1 96.69 134 GLU B C 1
ATOM 2852 O O . GLU B 1 134 ? 6.168 17.109 18.578 1 96.69 134 GLU B O 1
ATOM 2857 N N . LEU B 1 135 ? 4.395 17.344 19.875 1 97 135 LEU B N 1
ATOM 2858 C CA . LEU B 1 135 ? 4.609 16.062 20.531 1 97 135 LEU B CA 1
ATOM 2859 C C . LEU B 1 135 ? 4.301 14.914 19.578 1 97 135 LEU B C 1
ATOM 2861 O O . LEU B 1 135 ? 4.98 13.883 19.609 1 97 135 LEU B O 1
ATOM 2865 N N . ASN B 1 136 ? 3.318 15.094 18.766 1 96.75 136 ASN B N 1
ATOM 2866 C CA . ASN B 1 136 ? 3.012 14.086 17.766 1 96.75 136 ASN B CA 1
ATOM 2867 C C . ASN B 1 136 ? 4.164 13.906 16.781 1 96.75 136 ASN B C 1
ATOM 2869 O O . ASN B 1 136 ? 4.5 12.781 16.406 1 96.75 136 ASN B O 1
ATOM 2873 N N . MET B 1 137 ? 4.773 14.961 16.391 1 97.19 137 MET B N 1
ATOM 2874 C CA . MET B 1 137 ? 5.887 14.883 15.453 1 97.19 137 MET B CA 1
ATOM 2875 C C . MET B 1 137 ? 7.094 14.203 16.094 1 97.19 137 MET B C 1
ATOM 2877 O O . MET B 1 137 ? 7.805 13.445 15.43 1 97.19 137 MET B O 1
ATOM 2881 N N . GLU B 1 138 ? 7.246 14.508 17.328 1 96.88 138 GLU B N 1
ATOM 2882 C CA . GLU B 1 138 ? 8.336 13.852 18.047 1 96.88 138 GLU B CA 1
ATOM 2883 C C . GLU B 1 138 ? 8.133 12.336 18.078 1 96.88 138 GLU B C 1
ATOM 2885 O O . GLU B 1 138 ? 9.055 11.578 17.797 1 96.88 138 GLU B O 1
ATOM 2890 N N . ARG B 1 139 ? 7.004 11.961 18.391 1 97.5 139 ARG B N 1
ATOM 2891 C CA . ARG B 1 139 ? 6.684 10.539 18.438 1 97.5 139 ARG B CA 1
ATOM 2892 C C . ARG B 1 139 ? 6.812 9.906 17.047 1 97.5 139 ARG B C 1
ATOM 2894 O O . ARG B 1 139 ? 7.297 8.781 16.922 1 97.5 139 ARG B O 1
ATOM 2901 N N . MET B 1 140 ? 6.363 10.664 16.109 1 97.5 140 MET B N 1
ATOM 2902 C CA . MET B 1 140 ? 6.438 10.148 14.742 1 97.5 140 MET B CA 1
ATOM 2903 C C . MET B 1 140 ? 7.891 9.938 14.32 1 97.5 140 MET B C 1
ATOM 2905 O O . MET B 1 140 ? 8.219 8.914 13.719 1 97.5 140 MET B O 1
ATOM 2909 N N . ASN B 1 141 ? 8.68 10.828 14.633 1 97.5 141 ASN B N 1
ATOM 2910 C CA . ASN B 1 141 ? 10.094 10.711 14.273 1 97.5 141 ASN B CA 1
ATOM 2911 C C . ASN B 1 141 ? 10.773 9.586 15.039 1 97.5 141 ASN B C 1
ATOM 2913 O O . ASN B 1 141 ? 11.633 8.891 14.492 1 97.5 141 ASN B O 1
ATOM 2917 N N . ASN B 1 142 ? 10.43 9.445 16.266 1 97.38 142 ASN B N 1
ATOM 2918 C CA . ASN B 1 142 ? 10.969 8.312 17.031 1 97.38 142 ASN B CA 1
ATOM 2919 C C . ASN B 1 142 ? 10.617 6.984 16.375 1 97.38 142 ASN B C 1
ATOM 2921 O O . ASN B 1 142 ? 11.469 6.098 16.25 1 97.38 142 ASN B O 1
ATOM 2925 N N . SER B 1 143 ? 9.359 6.895 15.961 1 97.19 143 SER B N 1
ATOM 2926 C CA . SER B 1 143 ? 8.914 5.688 15.273 1 97.19 143 SER B CA 1
ATOM 2927 C C . SER B 1 143 ? 9.641 5.512 13.945 1 97.19 143 SER B C 1
ATOM 2929 O O . SER B 1 143 ? 9.977 4.387 13.555 1 97.19 143 SER B O 1
ATOM 2931 N N . ALA B 1 144 ? 9.828 6.613 13.25 1 96.62 144 ALA B N 1
ATOM 2932 C CA . ALA B 1 144 ? 10.523 6.562 11.969 1 96.62 144 ALA B CA 1
ATOM 2933 C C . ALA B 1 144 ? 11.93 5.996 12.117 1 96.62 144 ALA B C 1
ATOM 2935 O O . ALA B 1 144 ? 12.32 5.082 11.391 1 96.62 144 ALA B O 1
ATOM 2936 N N . VAL B 1 145 ? 12.586 6.461 13.07 1 94.75 145 VAL B N 1
ATOM 2937 C CA . VAL B 1 145 ? 13.938 5.996 13.328 1 94.75 145 VAL B CA 1
ATOM 2938 C C . VAL B 1 145 ? 13.914 4.508 13.672 1 94.75 145 VAL B C 1
ATOM 2940 O O . VAL B 1 145 ? 14.711 3.729 13.133 1 94.75 145 VAL B O 1
ATOM 2943 N N . GLY B 1 146 ? 13.039 4.133 14.5 1 94.25 146 GLY B N 1
ATOM 2944 C CA . GLY B 1 146 ? 12.93 2.736 14.891 1 94.25 146 GLY B CA 1
ATOM 2945 C C . GLY B 1 146 ? 12.57 1.816 13.742 1 94.25 146 GLY B C 1
ATOM 2946 O O . GLY B 1 146 ? 12.914 0.632 13.758 1 94.25 146 GLY B O 1
ATOM 2947 N N . SER B 1 147 ? 11.961 2.322 12.703 1 94.5 147 SER B N 1
ATOM 2948 C CA . SER B 1 147 ? 11.5 1.517 11.578 1 94.5 147 SER B CA 1
ATOM 2949 C C . SER B 1 147 ? 12.445 1.629 10.391 1 94.5 147 SER B C 1
ATOM 2951 O O . SER B 1 147 ? 12.164 1.115 9.305 1 94.5 147 SER B O 1
ATOM 2953 N N . GLY B 1 148 ? 13.516 2.383 10.562 1 94.06 148 GLY B N 1
ATOM 2954 C CA . GLY B 1 148 ? 14.477 2.576 9.492 1 94.06 148 GLY B CA 1
ATOM 2955 C C . GLY B 1 148 ? 14.008 3.57 8.445 1 94.06 148 GLY B C 1
ATOM 2956 O O . GLY B 1 148 ? 14.57 3.637 7.352 1 94.06 148 GLY B O 1
ATOM 2957 N N . LEU B 1 149 ? 12.984 4.289 8.719 1 96.56 149 LEU B N 1
ATOM 2958 C CA . LEU B 1 149 ? 12.477 5.312 7.816 1 96.56 149 LEU B CA 1
ATOM 2959 C C . LEU B 1 149 ? 13.156 6.656 8.078 1 96.56 149 LEU B C 1
ATOM 2961 O O . LEU B 1 149 ? 13.68 6.887 9.172 1 96.56 149 LEU B O 1
ATOM 2965 N N . PRO B 1 150 ? 13.133 7.52 7.086 1 96.19 150 PRO B N 1
ATOM 2966 C CA . PRO B 1 150 ? 13.805 8.812 7.258 1 96.19 150 PRO B CA 1
ATOM 2967 C C . PRO B 1 150 ? 13.07 9.734 8.227 1 96.19 150 PRO B C 1
ATOM 2969 O O . PRO B 1 150 ? 11.836 9.758 8.25 1 96.19 150 PRO B O 1
ATOM 2972 N N . SER B 1 151 ? 13.859 10.469 8.953 1 96.5 151 SER B N 1
ATOM 2973 C CA . SER B 1 151 ? 13.289 11.492 9.82 1 96.5 151 SER B CA 1
ATOM 2974 C C . SER B 1 151 ? 13.07 12.797 9.07 1 96.5 151 SER B C 1
ATOM 2976 O O . SER B 1 151 ? 13.477 12.93 7.914 1 96.5 151 SER B O 1
ATOM 2978 N N . PHE B 1 152 ? 12.383 13.719 9.75 1 97.19 152 PHE B N 1
ATOM 2979 C CA . PHE B 1 152 ? 12.047 14.992 9.133 1 97.19 152 PHE B CA 1
ATOM 2980 C C . PHE B 1 152 ? 11.93 16.094 10.188 1 97.19 152 PHE B C 1
ATOM 2982 O O . PHE B 1 152 ? 11.961 15.812 11.383 1 97.19 152 PHE B O 1
ATOM 2989 N N . ASN B 1 153 ? 11.875 17.359 9.688 1 96.94 153 ASN B N 1
ATOM 2990 C CA . ASN B 1 153 ? 11.625 18.484 10.578 1 96.94 153 ASN B CA 1
ATOM 2991 C C . ASN B 1 153 ? 10.148 18.594 10.938 1 96.94 153 ASN B C 1
ATOM 2993 O O . ASN B 1 153 ? 9.328 18.969 10.102 1 96.94 153 ASN B O 1
ATOM 2997 N N . GLY B 1 154 ? 9.859 18.344 12.172 1 97.12 154 GLY B N 1
ATOM 2998 C CA . GLY B 1 154 ? 8.477 18.328 12.633 1 97.12 154 GLY B CA 1
ATOM 2999 C C . GLY B 1 154 ? 7.762 19.656 12.445 1 97.12 154 GLY B C 1
ATOM 3000 O O . GLY B 1 154 ? 6.586 19.688 12.078 1 97.12 154 GLY B O 1
ATOM 3001 N N . ASN B 1 155 ? 8.461 20.688 12.703 1 96.75 155 ASN B N 1
ATOM 3002 C CA . ASN B 1 155 ? 7.855 22.016 12.57 1 96.75 155 ASN B CA 1
ATOM 3003 C C . ASN B 1 155 ? 7.461 22.312 11.133 1 96.75 155 ASN B C 1
ATOM 3005 O O . ASN B 1 155 ? 6.422 22.922 10.883 1 96.75 155 ASN B O 1
ATOM 3009 N N . GLU B 1 156 ? 8.266 21.891 10.25 1 97.69 156 GLU B N 1
ATOM 3010 C CA . GLU B 1 156 ? 7.961 22.094 8.836 1 97.69 156 GLU B CA 1
ATOM 3011 C C . GLU B 1 156 ? 6.73 21.281 8.422 1 97.69 156 GLU B C 1
ATOM 3013 O O . GLU B 1 156 ? 5.902 21.766 7.648 1 97.69 156 GLU B O 1
ATOM 3018 N N . LEU B 1 157 ? 6.613 20.078 8.906 1 97.88 157 LEU B N 1
ATOM 3019 C CA . LEU B 1 157 ? 5.434 19.281 8.586 1 97.88 157 LEU B CA 1
ATOM 3020 C C . LEU B 1 157 ? 4.172 19.922 9.172 1 97.88 157 LEU B C 1
ATOM 3022 O O . LEU B 1 157 ? 3.129 19.953 8.516 1 97.88 157 LEU B O 1
ATOM 3026 N N . ILE B 1 158 ? 4.281 20.438 10.344 1 97.19 158 ILE B N 1
ATOM 3027 C CA . ILE B 1 158 ? 3.139 21.062 10.992 1 97.19 158 ILE B CA 1
ATOM 3028 C C . ILE B 1 158 ? 2.639 22.234 10.133 1 97.19 158 ILE B C 1
ATOM 3030 O O . ILE B 1 158 ? 1.433 22.375 9.93 1 97.19 158 ILE B O 1
ATOM 3034 N N . LYS B 1 159 ? 3.572 22.984 9.664 1 97.5 159 LYS B N 1
ATOM 3035 C CA . LYS B 1 159 ? 3.189 24.094 8.797 1 97.5 159 LYS B CA 1
ATOM 3036 C C . LYS B 1 159 ? 2.475 23.594 7.547 1 97.5 159 LYS B C 1
ATOM 3038 O O . LYS B 1 159 ? 1.486 24.188 7.105 1 97.5 159 LYS B O 1
ATOM 3043 N N . CYS B 1 160 ? 2.941 22.516 7 1 97.38 160 CYS B N 1
ATOM 3044 C CA . CYS B 1 160 ? 2.357 21.969 5.785 1 97.38 160 CYS B CA 1
ATOM 3045 C C . CYS B 1 160 ? 0.922 21.516 6.027 1 97.38 160 CYS B C 1
ATOM 3047 O O . CYS B 1 160 ? 0.023 21.844 5.254 1 97.38 160 CYS B O 1
ATOM 3049 N N . PHE B 1 161 ? 0.705 20.719 7.051 1 94.06 161 PHE B N 1
ATOM 3050 C CA . PHE B 1 161 ? -0.658 20.219 7.156 1 94.06 161 PHE B CA 1
ATOM 3051 C C . PHE B 1 161 ? -1.585 21.281 7.742 1 94.06 161 PHE B C 1
ATOM 3053 O O . PHE B 1 161 ? -2.805 21.203 7.59 1 94.06 161 PHE B O 1
ATOM 3060 N N . THR B 1 162 ? -1.036 22.359 8.43 1 95.19 162 THR B N 1
ATOM 3061 C CA . THR B 1 162 ? -1.863 23.5 8.797 1 95.19 162 THR B CA 1
ATOM 3062 C C . THR B 1 162 ? -2.363 24.219 7.547 1 95.19 162 THR B C 1
ATOM 3064 O O . THR B 1 162 ? -3.516 24.656 7.492 1 95.19 162 THR B O 1
ATOM 3067 N N . ARG B 1 163 ? -1.47 24.391 6.609 1 96.88 163 ARG B N 1
ATOM 3068 C CA . ARG B 1 163 ? -1.888 24.969 5.332 1 96.88 163 ARG B CA 1
ATOM 3069 C C . ARG B 1 163 ? -2.982 24.109 4.691 1 96.88 163 ARG B C 1
ATOM 3071 O O . ARG B 1 163 ? -3.941 24.656 4.133 1 96.88 163 ARG B O 1
ATOM 3078 N N . LEU B 1 164 ? -2.848 22.812 4.727 1 97.38 164 LEU B N 1
ATOM 3079 C CA . LEU B 1 164 ? -3.861 21.906 4.199 1 97.38 164 LEU B CA 1
ATOM 3080 C C . LEU B 1 164 ? -5.195 22.109 4.91 1 97.38 164 LEU B C 1
ATOM 3082 O O . LEU B 1 164 ? -6.246 22.156 4.266 1 97.38 164 LEU B O 1
ATOM 3086 N N . ILE B 1 165 ? -5.195 22.281 6.211 1 95 165 ILE B N 1
ATOM 3087 C CA . ILE B 1 165 ? -6.402 22.531 6.988 1 95 165 ILE B CA 1
ATOM 3088 C C . ILE B 1 165 ? -7.062 23.828 6.52 1 95 165 ILE B C 1
ATOM 3090 O O . ILE B 1 165 ? -8.281 23.891 6.371 1 95 165 ILE B O 1
ATOM 3094 N N . SER B 1 166 ? -6.23 24.781 6.324 1 95.38 166 SER B N 1
ATOM 3095 C CA . SER B 1 166 ? -6.766 26.062 5.879 1 95.38 166 SER B CA 1
ATOM 3096 C C . SER B 1 166 ? -7.457 25.938 4.527 1 95.38 166 SER B C 1
ATOM 3098 O O . SER B 1 166 ? -8.492 26.562 4.293 1 95.38 166 SER B O 1
ATOM 3100 N N . ILE B 1 167 ? -6.949 25.141 3.686 1 95.88 167 ILE B N 1
ATOM 3101 C CA . ILE B 1 167 ? -7.512 24.922 2.357 1 95.88 167 ILE B CA 1
ATOM 3102 C C . ILE B 1 167 ? -8.836 24.188 2.477 1 95.88 167 ILE B C 1
ATOM 3104 O O . ILE B 1 167 ? -9.82 24.531 1.814 1 95.88 167 ILE B O 1
ATOM 3108 N N . ASP B 1 168 ? -8.859 23.219 3.346 1 95.38 168 ASP B N 1
ATOM 3109 C CA . ASP B 1 168 ? -10.047 22.406 3.523 1 95.38 168 ASP B CA 1
ATOM 3110 C C . ASP B 1 168 ? -10.812 22.797 4.785 1 95.38 168 ASP B C 1
ATOM 3112 O O . ASP B 1 168 ? -11.406 21.953 5.457 1 95.38 168 ASP B O 1
ATOM 3116 N N . GLN B 1 169 ? -10.797 23.984 5.164 1 92.25 169 GLN B N 1
ATOM 3117 C CA . GLN B 1 169 ? -11.32 24.453 6.445 1 92.25 169 GLN B CA 1
ATOM 3118 C C . GLN B 1 169 ? -12.82 24.188 6.555 1 92.25 169 GLN B C 1
ATOM 3120 O O . GLN B 1 169 ? -13.344 23.984 7.656 1 92.25 169 GLN B O 1
ATOM 3125 N N . GLU B 1 170 ? -13.5 24.125 5.434 1 89.31 170 GLU B N 1
ATOM 3126 C CA . GLU B 1 170 ? -14.945 23.906 5.457 1 89.31 170 GLU B CA 1
ATOM 3127 C C . GLU B 1 170 ? -15.289 22.5 5.934 1 89.31 170 GLU B C 1
ATOM 3129 O O . GLU B 1 170 ? -16.422 22.234 6.332 1 89.31 170 GLU B O 1
ATOM 3134 N N . TRP B 1 171 ? -14.336 21.672 5.863 1 90.12 171 TRP B N 1
ATOM 3135 C CA . TRP B 1 171 ? -14.539 20.297 6.32 1 90.12 171 TRP B CA 1
ATOM 3136 C C . TRP B 1 171 ? -14.438 20.219 7.84 1 90.12 171 TRP B C 1
ATOM 3138 O O . TRP B 1 171 ? -14.828 19.203 8.438 1 90.12 171 TRP B O 1
ATOM 3148 N N . VAL B 1 172 ? -13.836 21.203 8.438 1 88.5 172 VAL B N 1
ATOM 3149 C CA . VAL B 1 172 ? -13.797 21.219 9.898 1 88.5 172 VAL B CA 1
ATOM 3150 C C . VAL B 1 172 ? -15.18 21.578 10.445 1 88.5 172 VAL B C 1
ATOM 3152 O O . VAL B 1 172 ? -15.68 22.688 10.203 1 88.5 172 VAL B O 1
ATOM 3155 N N . PRO B 1 173 ? -15.695 20.703 11.133 1 85.81 173 PRO B N 1
ATOM 3156 C CA . PRO B 1 173 ? -17.062 20.906 11.586 1 85.81 173 PRO B CA 1
ATOM 3157 C C . PRO B 1 173 ? -17.219 22.172 12.43 1 85.81 173 PRO B C 1
ATOM 3159 O O . PRO B 1 173 ? -16.328 22.531 13.195 1 85.81 173 PRO B O 1
ATOM 3162 N N . HIS B 1 174 ? -18.406 22.703 12.297 1 83.75 174 HIS B N 1
ATOM 3163 C CA . HIS B 1 174 ? -18.734 23.906 13.078 1 83.75 174 HIS B CA 1
ATOM 3164 C C . HIS B 1 174 ? -19.375 23.531 14.406 1 83.75 174 HIS B C 1
ATOM 3166 O O . HIS B 1 174 ? -19.516 24.375 15.297 1 83.75 174 HIS B O 1
ATOM 3172 N N . SER B 1 175 ? -19.672 22.25 14.484 1 75.88 175 SER B N 1
ATOM 3173 C CA . SER B 1 175 ? -20.266 21.766 15.727 1 75.88 175 SER B CA 1
ATOM 3174 C C . SER B 1 175 ? -19.203 21.109 16.609 1 75.88 175 SER B C 1
ATOM 3176 O O . SER B 1 175 ? -18.203 20.594 16.109 1 75.88 175 SER B O 1
ATOM 3178 N N . THR B 1 176 ? -19.5 21.094 17.922 1 73.69 176 THR B N 1
ATOM 3179 C CA . THR B 1 176 ? -18.594 20.453 18.875 1 73.69 176 THR B CA 1
ATOM 3180 C C . THR B 1 176 ? -18.797 18.938 18.859 1 73.69 176 THR B C 1
ATOM 3182 O O . THR B 1 176 ? -18.047 18.203 19.484 1 73.69 176 THR B O 1
ATOM 3185 N N . ALA B 1 177 ? -19.688 18.531 18.062 1 70.38 177 ALA B N 1
ATOM 3186 C CA . ALA B 1 177 ? -20.031 17.109 18.047 1 70.38 177 ALA B CA 1
ATOM 3187 C C . ALA B 1 177 ? -19.094 16.328 17.125 1 70.38 177 ALA B C 1
ATOM 3189 O O . ALA B 1 177 ? -19.062 15.094 17.156 1 70.38 177 ALA B O 1
ATOM 3190 N N . ALA B 1 178 ? -18.312 17.078 16.328 1 75.25 178 ALA B N 1
ATOM 3191 C CA . ALA B 1 178 ? -17.422 16.406 15.391 1 75.25 178 ALA B CA 1
ATOM 3192 C C . ALA B 1 178 ? -16.109 17.172 15.266 1 75.25 178 ALA B C 1
ATOM 3194 O O . ALA B 1 178 ? -16 18.328 15.656 1 75.25 178 ALA B O 1
ATOM 3195 N N . SER B 1 179 ? -15.117 16.469 14.82 1 84.38 179 SER B N 1
ATOM 3196 C CA . SER B 1 179 ? -13.797 17.047 14.57 1 84.38 179 SER B CA 1
ATOM 3197 C C . SER B 1 179 ? -13.172 16.469 13.312 1 84.38 179 SER B C 1
ATOM 3199 O O . SER B 1 179 ? -13.672 15.477 12.758 1 84.38 179 SER B O 1
ATOM 3201 N N . LEU B 1 180 ? -12.219 17.172 12.859 1 88.94 180 LEU B N 1
ATOM 3202 C CA . LEU B 1 180 ? -11.414 16.656 11.758 1 88.94 180 LEU B CA 1
ATOM 3203 C C . 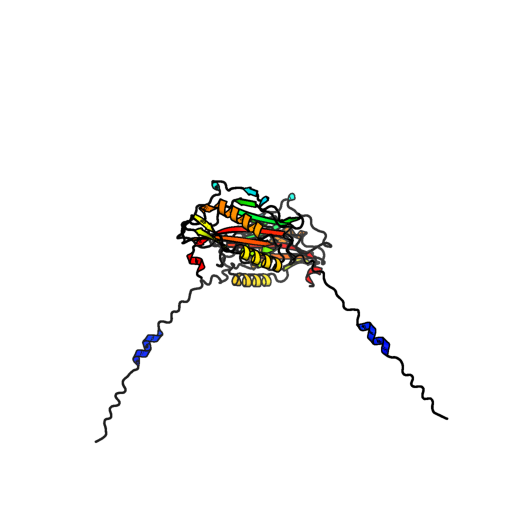LEU B 1 180 ? -10.156 15.961 12.281 1 88.94 180 LEU B C 1
ATOM 3205 O O . LEU B 1 180 ? -9.406 16.547 13.062 1 88.94 180 LEU B O 1
ATOM 3209 N N . TYR B 1 181 ? -10.047 14.734 11.844 1 91.94 181 TYR B N 1
ATOM 3210 C CA . TYR B 1 181 ? -8.891 13.938 12.234 1 91.94 181 TYR B CA 1
ATOM 3211 C C . TYR B 1 181 ? -7.758 14.094 11.227 1 91.94 181 TYR B C 1
ATOM 3213 O O . TYR B 1 181 ? -7.988 14.086 10.016 1 91.94 181 TYR B O 1
ATOM 3221 N N . ILE B 1 182 ? -6.574 14.328 11.75 1 93.44 182 ILE B N 1
ATOM 3222 C CA . ILE B 1 182 ? -5.371 14.469 10.938 1 93.44 182 ILE B CA 1
ATOM 3223 C C . ILE B 1 182 ? -4.477 13.242 11.125 1 93.44 182 ILE B C 1
ATOM 3225 O O . ILE B 1 182 ? -4.078 12.922 12.242 1 93.44 182 ILE B O 1
ATOM 3229 N N . ARG B 1 183 ? -4.156 12.68 10 1 94.69 183 ARG B N 1
ATOM 3230 C CA . ARG B 1 183 ? -3.371 11.453 10.102 1 94.69 183 ARG B CA 1
ATOM 3231 C C . ARG B 1 183 ? -2.166 11.492 9.172 1 94.69 183 ARG B C 1
ATOM 3233 O O . ARG B 1 183 ? -2.203 10.93 8.07 1 94.69 183 ARG B O 1
ATOM 3240 N N . PRO B 1 184 ? -1.064 12.047 9.594 1 97.5 184 PRO B N 1
ATOM 3241 C CA . PRO B 1 184 ? 0.172 11.852 8.828 1 97.5 184 PRO B CA 1
ATOM 3242 C C . PRO B 1 184 ? 0.658 10.406 8.852 1 97.5 184 PRO B C 1
ATOM 3244 O O . PRO B 1 184 ? 0.64 9.758 9.898 1 97.5 184 PRO B O 1
ATOM 3247 N N . THR B 1 185 ? 1.009 9.914 7.688 1 98.06 185 THR B N 1
ATOM 3248 C CA . THR B 1 185 ? 1.438 8.539 7.5 1 98.06 185 THR B CA 1
ATOM 3249 C C . THR B 1 185 ? 2.746 8.477 6.715 1 98.06 185 THR B C 1
ATOM 3251 O O . THR B 1 185 ? 2.92 9.203 5.734 1 98.06 185 THR B O 1
ATOM 3254 N N . LEU B 1 186 ? 3.629 7.688 7.172 1 98.44 186 LEU B N 1
ATOM 3255 C CA . LEU B 1 186 ? 4.918 7.473 6.523 1 98.44 186 LEU B CA 1
ATOM 3256 C C . LEU B 1 186 ? 5.105 6.004 6.156 1 98.44 186 LEU B C 1
ATOM 3258 O O . LEU B 1 186 ? 5.023 5.129 7.02 1 98.44 186 LEU B O 1
ATOM 3262 N N . ILE B 1 187 ? 5.367 5.77 4.84 1 98.38 187 ILE B N 1
ATOM 3263 C CA . ILE B 1 187 ? 5.453 4.387 4.383 1 98.38 187 ILE B CA 1
ATOM 3264 C C . ILE B 1 187 ? 6.723 4.195 3.557 1 98.38 187 ILE B C 1
ATOM 3266 O O . ILE B 1 187 ? 7.164 5.113 2.865 1 98.38 187 ILE B O 1
ATOM 3270 N N . GLY B 1 188 ? 7.309 2.986 3.645 1 97.81 188 GLY B N 1
ATOM 3271 C CA . GLY B 1 188 ? 8.375 2.602 2.738 1 97.81 188 GLY B CA 1
ATOM 3272 C C . GLY B 1 188 ? 7.875 2.17 1.373 1 97.81 188 GLY B C 1
ATOM 3273 O O . GLY B 1 188 ? 7.02 1.29 1.271 1 97.81 188 GLY B O 1
ATOM 3274 N N . ILE B 1 189 ? 8.477 2.77 0.318 1 97.69 189 ILE B N 1
ATOM 3275 C CA . ILE B 1 189 ? 7.883 2.498 -0.988 1 97.69 189 ILE B CA 1
ATOM 3276 C C . ILE B 1 189 ? 8.945 1.938 -1.929 1 97.69 189 ILE B C 1
ATOM 3278 O O . ILE B 1 189 ? 8.766 1.926 -3.148 1 97.69 189 ILE B O 1
ATOM 3282 N N . ASP B 1 190 ? 10.086 1.451 -1.423 1 94.81 190 ASP B N 1
ATOM 3283 C CA . ASP B 1 190 ? 11.109 0.837 -2.264 1 94.81 190 ASP B CA 1
ATOM 3284 C C . ASP B 1 190 ? 10.508 -0.231 -3.172 1 94.81 190 ASP B C 1
ATOM 3286 O O . ASP B 1 190 ? 9.742 -1.086 -2.713 1 94.81 190 ASP B O 1
ATOM 3290 N N . PRO B 1 191 ? 10.852 -0.107 -4.387 1 92.31 191 PRO B N 1
ATOM 3291 C CA . PRO B 1 191 ? 10.336 -1.104 -5.328 1 92.31 191 PRO B CA 1
ATOM 3292 C C . PRO B 1 191 ? 11.141 -2.402 -5.309 1 92.31 191 PRO B C 1
ATOM 3294 O O . PRO B 1 191 ? 11.484 -2.938 -6.367 1 92.31 191 PRO B O 1
ATOM 3297 N N . THR B 1 192 ? 11.523 -2.865 -4.176 1 88.5 192 THR B N 1
ATOM 3298 C CA . THR B 1 192 ? 12.336 -4.062 -4.023 1 88.5 192 THR B CA 1
ATOM 3299 C C . THR B 1 192 ? 11.875 -4.887 -2.828 1 88.5 192 THR B C 1
ATOM 3301 O O . THR B 1 192 ? 11.461 -4.332 -1.809 1 88.5 192 THR B O 1
ATOM 3304 N N . LEU B 1 193 ? 12.039 -6.16 -3.068 1 86.12 193 LEU B N 1
ATOM 3305 C CA . LEU B 1 193 ? 11.789 -7.039 -1.932 1 86.12 193 LEU B CA 1
ATOM 3306 C C . LEU B 1 193 ? 13.039 -7.191 -1.075 1 86.12 193 LEU B C 1
ATOM 3308 O O . LEU B 1 193 ? 14.164 -7.09 -1.582 1 86.12 193 LEU B O 1
ATOM 3312 N N . GLY B 1 194 ? 12.789 -7.352 0.25 1 82.62 194 GLY B N 1
ATOM 3313 C CA . GLY B 1 194 ? 13.891 -7.492 1.189 1 82.62 194 GLY B CA 1
ATOM 3314 C C . GLY B 1 194 ? 13.742 -6.621 2.42 1 82.62 194 GLY B C 1
ATOM 3315 O O . GLY B 1 194 ? 13.078 -5.582 2.375 1 82.62 194 GLY B O 1
ATOM 3316 N N . VAL B 1 195 ? 14.492 -6.977 3.443 1 78.19 195 VAL B N 1
ATOM 3317 C CA . VAL B 1 195 ? 14.242 -6.383 4.75 1 78.19 195 VAL B CA 1
ATOM 3318 C C . VAL B 1 195 ? 15.211 -5.23 4.996 1 78.19 195 VAL B C 1
ATOM 3320 O O . VAL B 1 195 ? 15.227 -4.641 6.078 1 78.19 195 VAL B O 1
ATOM 3323 N N . SER B 1 196 ? 15.859 -4.797 4.039 1 82.44 196 SER B N 1
ATOM 3324 C CA . SER B 1 196 ? 16.766 -3.672 4.234 1 82.44 196 SER B CA 1
ATOM 3325 C C . SER B 1 196 ? 16 -2.383 4.504 1 82.44 196 SER B C 1
ATOM 3327 O O . SER B 1 196 ? 14.82 -2.273 4.164 1 82.44 196 SER B O 1
ATOM 3329 N N . ALA B 1 197 ? 16.703 -1.422 5.129 1 86.62 197 ALA B N 1
ATOM 3330 C CA . ALA B 1 197 ? 16.094 -0.112 5.363 1 86.62 197 ALA B CA 1
ATOM 3331 C C . ALA B 1 197 ? 15.68 0.541 4.047 1 86.62 197 ALA B C 1
ATOM 3333 O O . ALA B 1 197 ? 16.406 0.462 3.053 1 86.62 197 ALA B O 1
ATOM 3334 N N . PRO B 1 198 ? 14.57 1.164 4.105 1 91.44 198 PRO B N 1
ATOM 3335 C CA . PRO B 1 198 ? 14.086 1.757 2.859 1 91.44 198 PRO B CA 1
ATOM 3336 C C . PRO B 1 198 ? 14.938 2.934 2.391 1 91.44 198 PRO B C 1
ATOM 3338 O O . PRO B 1 198 ? 15.367 3.75 3.209 1 91.44 198 PRO B O 1
ATOM 3341 N N . ASP B 1 199 ? 15.062 2.951 1.061 1 93.69 199 ASP B N 1
ATOM 3342 C CA . ASP B 1 199 ? 15.742 4.074 0.422 1 93.69 199 ASP B CA 1
ATOM 3343 C C . ASP B 1 199 ? 14.742 5.059 -0.174 1 93.69 199 ASP B C 1
ATOM 3345 O O . ASP B 1 199 ? 15.125 6.109 -0.691 1 93.69 199 ASP B O 1
ATOM 3349 N N . SER B 1 200 ? 13.539 4.672 -0.145 1 96.62 200 SER B N 1
ATOM 3350 C CA . SER B 1 200 ? 12.453 5.52 -0.609 1 96.62 200 SER B CA 1
ATOM 33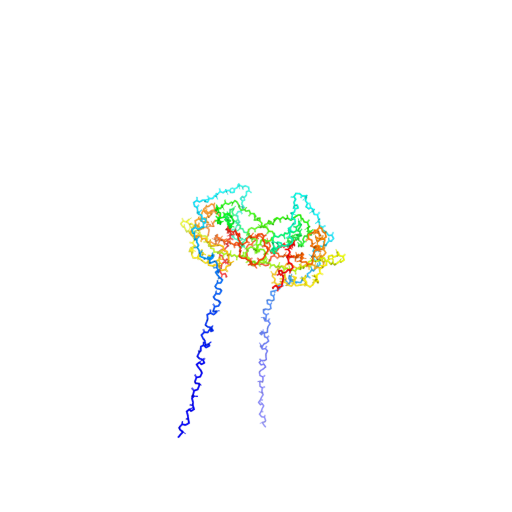51 C C . SER B 1 200 ? 11.242 5.422 0.315 1 96.62 200 SER B C 1
ATOM 3353 O O . SER B 1 200 ? 10.969 4.359 0.875 1 96.62 200 SER B O 1
ATOM 3355 N N . ALA B 1 201 ? 10.586 6.605 0.404 1 98.19 201 ALA B N 1
ATOM 3356 C CA . ALA B 1 201 ? 9.438 6.68 1.299 1 98.19 201 ALA B CA 1
ATOM 3357 C C . ALA B 1 201 ? 8.438 7.727 0.821 1 98.19 201 ALA B C 1
ATOM 3359 O O . ALA B 1 201 ? 8.742 8.531 -0.063 1 98.19 201 ALA B O 1
ATOM 3360 N N . LEU B 1 202 ? 7.246 7.551 1.32 1 98.69 202 LEU B N 1
ATOM 3361 C CA . LEU B 1 202 ? 6.18 8.523 1.079 1 98.69 202 LEU B CA 1
ATOM 3362 C C . LEU B 1 202 ? 5.539 8.961 2.389 1 98.69 202 LEU B C 1
ATOM 3364 O O . LEU B 1 202 ? 5.062 8.125 3.162 1 98.69 202 LEU B O 1
ATOM 3368 N N . LEU B 1 203 ? 5.637 10.258 2.664 1 98.44 203 LEU B N 1
ATOM 3369 C CA . LEU B 1 203 ? 4.859 10.875 3.732 1 98.44 203 LEU B CA 1
ATOM 3370 C C . LEU B 1 203 ? 3.578 11.5 3.184 1 98.44 203 LEU B C 1
ATOM 3372 O O . LEU B 1 203 ? 3.633 12.375 2.322 1 98.44 203 LEU B O 1
ATOM 3376 N N . SER B 1 204 ? 2.484 10.938 3.658 1 97.75 204 SER B N 1
ATOM 3377 C CA . SER B 1 204 ? 1.2 11.469 3.217 1 97.75 204 SER B CA 1
ATOM 3378 C C . SER B 1 204 ? 0.302 11.805 4.402 1 97.75 204 SER B C 1
ATOM 3380 O O . SER B 1 204 ? 0.44 11.211 5.477 1 97.75 204 SER B O 1
ATOM 3382 N N . THR B 1 205 ? -0.519 12.789 4.207 1 92.31 205 THR B N 1
ATOM 3383 C CA . THR B 1 205 ? -1.493 13.156 5.23 1 92.31 205 THR B CA 1
ATOM 3384 C C . THR B 1 205 ? -2.891 13.266 4.629 1 92.31 205 THR B C 1
ATOM 3386 O O . THR B 1 205 ? -3.088 13.945 3.621 1 92.31 205 THR B O 1
ATOM 3389 N N . ILE B 1 206 ? -3.805 12.562 5.332 1 86 206 ILE B N 1
ATOM 3390 C CA . ILE B 1 206 ? -5.211 12.633 4.949 1 86 206 ILE B CA 1
ATOM 3391 C C . ILE B 1 206 ? -6.059 13 6.164 1 86 206 ILE B C 1
ATOM 3393 O O . ILE B 1 206 ? -5.621 12.836 7.305 1 86 206 ILE B O 1
ATOM 3397 N N . TYR B 1 207 ? -7.23 13.484 5.82 1 83.56 207 TYR B N 1
ATOM 3398 C CA . TYR B 1 207 ? -8.109 13.961 6.887 1 83.56 207 TYR B CA 1
ATOM 3399 C C . TYR B 1 207 ? -9.453 13.25 6.844 1 83.56 207 TYR B C 1
ATOM 3401 O O . TYR B 1 207 ? -10.367 13.68 6.133 1 83.56 207 TYR B O 1
ATOM 3409 N N . PRO B 1 208 ? -9.586 12.289 7.664 1 83.62 208 PRO B N 1
ATOM 3410 C CA . PRO B 1 208 ? -10.93 11.719 7.793 1 83.62 208 PRO B CA 1
ATOM 3411 C C . PRO B 1 208 ? -11.828 12.523 8.742 1 83.62 208 PRO B C 1
ATOM 3413 O O . PRO B 1 208 ? -11.328 13.125 9.695 1 83.62 208 PRO B O 1
ATOM 3416 N N . LEU B 1 209 ? -13.023 12.523 8.375 1 78.62 209 LEU B N 1
ATOM 3417 C CA . LEU B 1 209 ? -14 13.078 9.305 1 78.62 209 LEU B CA 1
ATOM 3418 C C . LEU B 1 209 ? -14.297 12.102 10.438 1 78.62 209 LEU B C 1
ATOM 3420 O O . LEU B 1 209 ? -14.367 10.891 10.211 1 78.62 209 LEU B O 1
ATOM 3424 N N . MET B 1 210 ? -14.367 12.648 11.625 1 75.88 210 MET B N 1
ATOM 3425 C CA . MET B 1 210 ? -14.617 11.789 12.781 1 75.88 210 MET B CA 1
ATOM 3426 C C . MET B 1 210 ? -15.688 12.391 13.688 1 75.88 210 MET B C 1
ATOM 3428 O O . MET B 1 210 ? -15.656 13.578 13.992 1 75.88 210 MET B O 1
ATOM 3432 N N . ALA B 1 211 ? -16.688 11.469 13.961 1 66.75 211 ALA B N 1
ATOM 3433 C CA . ALA B 1 211 ? -17.641 11.898 14.984 1 66.75 211 ALA B CA 1
ATOM 3434 C C . ALA B 1 211 ? -16.984 11.93 16.359 1 66.75 211 ALA B C 1
ATOM 3436 O O . ALA B 1 211 ? -16.125 11.102 16.672 1 66.75 211 ALA B O 1
ATOM 3437 N N . ARG B 1 212 ? -17.297 12.906 17.125 1 59.88 212 ARG B N 1
ATOM 3438 C CA . ARG B 1 212 ? -16.672 13.133 18.422 1 59.88 212 ARG B CA 1
ATOM 3439 C C . ARG B 1 212 ? -16.906 11.945 19.359 1 59.88 212 ARG B C 1
ATOM 3441 O O . ARG B 1 212 ? -16.031 11.602 20.156 1 59.88 212 ARG B O 1
ATOM 3448 N N . TRP B 1 213 ? -18.141 11.414 19.297 1 53.84 213 TRP B N 1
ATOM 3449 C CA . TRP B 1 213 ? -18.484 10.367 20.266 1 53.84 213 TRP B CA 1
ATOM 3450 C C . TRP B 1 213 ? -17.656 9.109 20 1 53.84 213 TRP B C 1
ATOM 3452 O O . TRP B 1 213 ? -17.625 8.203 20.844 1 53.84 213 TRP B O 1
ATOM 3462 N N . LEU B 1 214 ? -17.156 8.906 18.906 1 50.66 214 LEU B N 1
ATOM 3463 C CA . LEU B 1 214 ? -16.391 7.707 18.578 1 50.66 214 LEU B CA 1
ATOM 3464 C C . LEU B 1 214 ? -15.086 7.656 19.344 1 50.66 214 LEU B C 1
ATOM 3466 O O . LEU B 1 214 ? -14.477 6.59 19.469 1 50.66 214 LEU B O 1
ATOM 3470 N N . TRP B 1 215 ? -14.461 8.68 19.828 1 48.53 215 TRP B N 1
ATOM 3471 C CA . TRP B 1 215 ? -13.195 8.648 20.562 1 48.53 215 TRP B CA 1
ATOM 3472 C C . TRP B 1 215 ? -13.398 8.18 22 1 48.53 215 TRP B C 1
ATOM 3474 O O . TRP B 1 215 ? -12.438 7.973 22.734 1 48.53 215 TRP B O 1
ATOM 3484 N N . ARG B 1 216 ? -14.578 8.164 22.609 1 38.28 216 ARG B N 1
ATOM 3485 C CA . ARG B 1 216 ? -14.586 7.797 24.016 1 38.28 216 ARG B CA 1
ATOM 3486 C C . ARG B 1 216 ? -14.117 6.359 24.219 1 38.28 216 ARG B C 1
ATOM 3488 O O . ARG B 1 216 ? -13.93 5.91 25.344 1 38.28 216 ARG B O 1
ATOM 3495 N N . SER B 1 217 ? -14.156 5.578 23.172 1 33.53 217 SER B N 1
ATOM 3496 C CA . SER B 1 217 ? -13.672 4.277 23.641 1 33.53 217 SER B CA 1
ATOM 3497 C C . SER B 1 217 ? -12.172 4.145 23.453 1 33.53 217 SER B C 1
ATOM 3499 O O . SER B 1 217 ? -11.594 4.754 22.531 1 33.53 217 SER B O 1
#

InterPro domains:
  IPR005786 Branched-chain amino acid aminotransferase II [PTHR11825] (31-210)
  IPR036038 Aminotransferase-like, PLP-dependent enzymes [SSF56752] (49-207)
  IPR043131 Branched-chain-amino-acid aminotransferase-like, N-terminal [G3DSA:3.30.470.10] (39-214)

Organism: Vespula vulgaris (NCBI:txid7454)

Sequence (434 aa):
MVYLRRKILLSGTALNQLQKSLRWSSSLKIRDKNEIRPERSFKYADLSVRLAAPHQLQPKPNVRALSFGKYFTDHMLKIFFYETLGGWQTPEITPFENLVLHPGAKVLHYAIELFEGMKAYRGVDGKIRLFRPELNMERMNNSAVGSGLPSFNGNELIKCFTRLISIDQEWVPHSTAASLYIRPTLIGIDPTLGVSAPDSALLSTIYPLMARWLWRSMVYLRRKILLSGTALNQLQKSLRWSSSLKIRDKNEIRPERSFKYADLSVRLAAPHQLQPKPNVRALSFGKYFTDHMLKIFFYETLGGWQTPEITPFENLVLHPGAKVLHYAIELFEGMKAYRGVDGKIRLFRPELNMERMNNSAVGSGLPSFNGNELIKCFTRLISIDQEWVPHSTAASLYIRPTLIGIDPTLGVSAPDSALLSTIYPLMARWLWRS

Nearest PDB structures (foldseek):
  7nwa-assembly1_B  TM=9.885E-01  e=2.273E-24  Homo sapiens
  2cog-assembly1_B  TM=9.738E-01  e=5.682E-24  Homo sapiens
  2abj-assembly2_J  TM=9.868E-01  e=1.706E-23  Homo sapiens
  2coi-assembly1_B  TM=9.753E-01  e=3.773E-23  Homo sapiens
  2hgw-assembly1_A  TM=9.690E-01  e=4.264E-23  Homo sapiens

Secondary structure (DSSP, 8-state):
------------GGGGGGGSTT----------TTS--GGGS--GGG-EE-PPPGGGPPPPPPGGG--TTS-B-SEEEEEEEEGGGTEE---EEEES--EEE-TT-THHHH--EEE--EEEEE-TTS-EEES-HHHHHHHHHHHHHHTTPPP--HHHHHHHHHHHHHHTGGGS-SSTTEEEEEEEEEEE--SS-SSSPPSEEEEEEE-BEEEGGGGG-/-------------GGGGGGGS-----------TTS--GGGS--GGG-EE-PPPGGGPPPPPPGGG--TTS-B-SEEEEEEEEGGGTEE---EEEES--EEE-TT-THHHH--EEE--EEEEE-TTS-EEES-HHHHHHHHHHHHHHTTPPP--HHHHHHHHHHHHHHTGGGS-SSTTEEEEEEEEEEE--SS-SSSPPSEEEEEEE-BEEEGGGGG-

Radius of gyration: 31.41 Å; Cα contacts (8 Å, |Δi|>4): 839; chains: 2; bounding box: 132×64×106 Å